Protein AF-A0A2E2RQA1-F1 (afdb_monomer_lite)

Sequence (510 aa):
MELPLTTNRWFTQGYATDTTQGQPHAIPKKNSQDSEAYYSRFQIASLIFTVDQFTASVSLDSFLDDDGLNKEAWLARGAEFEKFGGLLIQQGGTGKEFRPAIDLLCQFISDRYFPHTRSNQRTRIVSDGGFSSDQWMTINGVAWNWGDYAQAWDPSRTKRVFKLTPEKLKHAFETLAFQQCQLDPLERWYQLLQFISPRERDRLKHKALAAETIRSGAFMLRLLYQDLYGKELSHPNEVSSTVITHVPELAVRADARRHMEFVVNRFDLNPAPKLTLFVEGASEEAAIRAIFEHYFGAPPGTHQIEIVDLCGVDTATGGRKEDRFRAILRLVDYLHHHQTFTFLILDDENNARKLKEAAKGLASTLHASRHATRPEYIKIWRTSFEFDNFSATEIAKAMTTLAHGVVFKTDEVAACKKAKNPGAELSTLYNTRTNAGLNKIDLALQLVDMIFDTASHKAPTNRPLIRTLERVVRLAALNPFPTMEESWERNQASKYLGKKRTQVKTKPQK

Radius of gyration: 35.04 Å; chains: 1; bounding box: 81×76×102 Å

Structure (mmCIF, N/CA/C/O backbone):
data_AF-A0A2E2RQA1-F1
#
_entry.id   AF-A0A2E2RQA1-F1
#
loop_
_atom_site.group_PDB
_atom_site.id
_atom_site.type_symbol
_atom_site.label_atom_id
_atom_site.label_alt_id
_atom_site.label_comp_id
_atom_site.label_asym_id
_atom_site.label_entity_id
_atom_site.label_seq_id
_atom_site.pdbx_PDB_ins_code
_atom_site.Cartn_x
_atom_site.Cartn_y
_atom_site.Cartn_z
_atom_site.occupancy
_atom_site.B_iso_or_equiv
_atom_site.auth_seq_id
_atom_site.auth_comp_id
_atom_site.auth_asym_id
_atom_site.auth_atom_id
_atom_site.pdbx_PDB_model_num
ATOM 1 N N . MET A 1 1 ? 44.915 -1.401 -21.138 1.00 27.66 1 MET A N 1
ATOM 2 C CA . MET A 1 1 ? 44.395 -2.598 -21.826 1.00 27.66 1 MET A CA 1
ATOM 3 C C . MET A 1 1 ? 43.321 -2.114 -22.789 1.00 27.66 1 MET A C 1
ATOM 5 O O . MET A 1 1 ? 42.247 -1.722 -22.350 1.00 27.66 1 MET A O 1
ATOM 9 N N . GLU A 1 2 ? 43.668 -1.947 -24.064 1.00 24.73 2 GLU A N 1
ATOM 10 C CA . GLU A 1 2 ? 42.733 -1.454 -25.080 1.00 24.73 2 GLU A CA 1
ATOM 11 C C . GLU A 1 2 ? 41.782 -2.589 -25.471 1.00 24.73 2 GLU A C 1
ATOM 13 O O . GLU A 1 2 ? 42.225 -3.670 -25.852 1.00 24.73 2 GLU A O 1
ATOM 18 N N . LEU A 1 3 ? 40.472 -2.365 -25.335 1.00 29.08 3 LEU A N 1
ATOM 19 C CA . LEU A 1 3 ? 39.472 -3.292 -25.871 1.00 29.08 3 LEU A CA 1
ATOM 20 C C . LEU A 1 3 ? 39.645 -3.393 -27.400 1.00 29.08 3 LEU A C 1
ATOM 22 O O . LEU A 1 3 ? 39.946 -2.372 -28.026 1.00 29.08 3 LEU A O 1
ATOM 26 N N . PRO A 1 4 ? 39.413 -4.570 -28.014 1.00 34.06 4 PRO A N 1
ATOM 27 C CA . PRO A 1 4 ? 39.718 -4.868 -29.418 1.00 34.06 4 PRO A CA 1
ATOM 28 C C . PRO A 1 4 ? 38.705 -4.238 -30.396 1.00 34.06 4 PRO A C 1
ATOM 30 O O . PRO A 1 4 ? 38.146 -4.900 -31.264 1.00 34.06 4 PRO A O 1
ATOM 33 N N . LEU A 1 5 ? 38.453 -2.937 -30.254 1.00 39.16 5 LEU A N 1
ATOM 34 C CA . LEU A 1 5 ? 37.560 -2.130 -31.091 1.00 39.16 5 LEU A CA 1
ATOM 35 C C . LEU A 1 5 ? 38.305 -1.392 -32.213 1.00 39.16 5 LEU A C 1
ATOM 37 O O . LEU A 1 5 ? 37.693 -0.641 -32.967 1.00 39.16 5 LEU A O 1
ATOM 41 N N . THR A 1 6 ? 39.617 -1.595 -32.356 1.00 37.97 6 THR A N 1
ATOM 42 C CA . THR A 1 6 ? 40.415 -1.000 -33.444 1.00 37.97 6 THR A CA 1
ATOM 43 C C . THR A 1 6 ? 40.022 -1.523 -34.824 1.00 37.97 6 THR A C 1
ATOM 45 O O . THR A 1 6 ? 40.351 -0.903 -35.831 1.00 37.97 6 THR A O 1
ATOM 48 N N . THR A 1 7 ? 39.263 -2.619 -34.896 1.00 43.06 7 THR A N 1
ATOM 49 C CA . THR A 1 7 ? 38.706 -3.119 -36.151 1.00 43.06 7 THR A CA 1
ATOM 50 C C . THR A 1 7 ? 37.186 -3.044 -36.092 1.00 43.06 7 THR A C 1
ATOM 52 O O . THR A 1 7 ? 36.561 -3.577 -35.181 1.00 43.06 7 THR A O 1
ATOM 55 N N . ASN A 1 8 ? 36.567 -2.421 -37.096 1.00 45.03 8 ASN A N 1
ATOM 56 C CA . ASN A 1 8 ? 35.110 -2.297 -37.283 1.00 45.03 8 ASN A CA 1
ATOM 57 C C . ASN A 1 8 ? 34.382 -3.656 -37.456 1.00 45.03 8 ASN A C 1
ATOM 59 O O . ASN A 1 8 ? 33.236 -3.717 -37.896 1.00 45.03 8 ASN A O 1
ATOM 63 N N . ARG A 1 9 ? 35.068 -4.758 -37.144 1.00 44.47 9 ARG A N 1
ATOM 64 C CA . ARG A 1 9 ? 34.754 -6.140 -37.486 1.00 44.47 9 ARG A CA 1
ATOM 65 C C . ARG A 1 9 ? 33.420 -6.586 -36.901 1.00 44.47 9 ARG A C 1
ATOM 67 O O . ARG A 1 9 ? 32.688 -7.292 -37.578 1.00 44.47 9 ARG A O 1
ATOM 74 N N . TRP A 1 10 ? 33.075 -6.125 -35.699 1.00 44.34 10 TRP A N 1
ATOM 75 C CA . TRP A 1 10 ? 31.796 -6.439 -35.049 1.00 44.34 10 TRP A CA 1
ATOM 76 C C . TRP A 1 10 ? 30.607 -5.906 -35.850 1.00 44.34 10 TRP A C 1
ATOM 78 O O . TRP A 1 10 ? 29.640 -6.627 -36.081 1.00 44.34 10 TRP A O 1
ATOM 88 N N . PHE A 1 11 ? 30.719 -4.670 -36.345 1.00 41.28 11 PHE A N 1
ATOM 89 C CA . PHE A 1 11 ? 29.691 -4.038 -37.169 1.00 41.28 11 PHE A CA 1
ATOM 90 C C . PHE A 1 11 ? 29.590 -4.690 -38.549 1.00 41.28 11 PHE A C 1
ATOM 92 O O . PHE A 1 11 ? 28.497 -4.826 -39.086 1.00 41.28 11 PHE A O 1
ATOM 99 N N . THR A 1 12 ? 30.712 -5.147 -39.111 1.00 43.09 12 THR A N 1
ATOM 100 C CA . THR A 1 12 ? 30.723 -5.828 -40.415 1.00 43.09 12 THR A CA 1
ATOM 101 C C . THR A 1 12 ? 30.218 -7.273 -40.340 1.00 43.09 12 THR A C 1
ATOM 103 O O . THR A 1 12 ? 29.669 -7.776 -41.315 1.00 43.09 12 THR A O 1
ATOM 106 N N . GLN A 1 13 ? 30.426 -7.963 -39.212 1.00 44.38 13 GLN A N 1
ATOM 107 C CA . GLN A 1 13 ? 30.130 -9.394 -39.071 1.00 44.38 13 GLN A CA 1
ATOM 108 C C . GLN A 1 13 ? 28.791 -9.693 -38.383 1.00 44.38 13 GLN A C 1
ATOM 110 O O . GLN A 1 13 ? 28.256 -10.783 -38.577 1.00 44.38 13 GLN A O 1
ATOM 115 N N . GLY A 1 14 ? 28.217 -8.746 -37.633 1.00 38.38 14 GLY A N 1
ATOM 116 C CA . GLY A 1 14 ? 26.879 -8.884 -37.046 1.00 38.38 14 GLY A CA 1
ATOM 117 C C . GLY A 1 14 ? 26.791 -9.804 -35.820 1.00 38.38 14 GLY A C 1
ATOM 118 O O . GLY A 1 14 ? 25.688 -10.165 -35.421 1.00 38.38 14 GLY A O 1
ATOM 119 N N . TYR A 1 15 ? 27.920 -10.182 -35.214 1.00 43.34 15 TYR A N 1
ATOM 120 C CA . TYR A 1 15 ? 27.979 -10.920 -33.947 1.00 43.34 15 TYR A CA 1
ATOM 121 C C . TYR A 1 15 ? 29.150 -10.438 -33.079 1.00 43.34 15 TYR A C 1
ATOM 123 O O . TYR A 1 15 ? 30.151 -9.930 -33.590 1.00 43.34 15 TYR A O 1
ATOM 131 N N . ALA A 1 16 ? 29.009 -10.591 -31.760 1.00 43.06 16 ALA A N 1
ATOM 132 C CA . ALA A 1 16 ? 30.051 -10.292 -30.781 1.00 43.06 16 ALA A CA 1
ATOM 133 C C . ALA A 1 16 ? 30.798 -11.577 -30.392 1.00 43.06 16 ALA A C 1
ATOM 135 O O . ALA A 1 16 ? 30.183 -12.617 -30.175 1.00 43.06 16 ALA A O 1
ATOM 136 N N . THR A 1 17 ? 32.124 -11.506 -30.298 1.00 45.38 17 THR A N 1
ATOM 137 C CA . THR A 1 17 ? 32.971 -12.543 -29.685 1.00 45.38 17 THR A CA 1
ATOM 138 C C . THR A 1 17 ? 33.280 -12.150 -28.247 1.00 45.38 17 THR A C 1
ATOM 140 O O . THR A 1 17 ? 33.608 -10.987 -28.010 1.00 45.38 17 THR A O 1
ATOM 143 N N . ASP A 1 18 ? 33.210 -13.102 -27.315 1.00 40.44 18 ASP A N 1
ATOM 144 C CA . ASP A 1 18 ? 33.593 -12.905 -25.915 1.00 40.44 18 ASP A CA 1
ATOM 145 C C . ASP A 1 18 ? 35.016 -12.323 -25.819 1.00 40.44 18 ASP A C 1
ATOM 147 O O . ASP A 1 18 ? 35.990 -12.911 -26.292 1.00 40.44 18 ASP A O 1
ATOM 151 N N . THR A 1 19 ? 35.129 -11.120 -25.253 1.00 43.94 19 THR A N 1
ATOM 152 C CA . THR A 1 19 ? 36.400 -10.404 -25.093 1.00 43.94 19 THR A CA 1
ATOM 153 C C . THR A 1 19 ? 37.041 -10.614 -23.726 1.00 43.94 19 THR A C 1
ATOM 155 O O . THR A 1 19 ? 38.090 -10.023 -23.472 1.00 43.94 19 THR A O 1
ATOM 158 N N . THR A 1 20 ? 36.446 -11.406 -22.830 1.00 42.00 20 THR A N 1
ATOM 159 C CA . THR A 1 20 ? 36.934 -11.529 -21.446 1.00 42.00 20 THR A CA 1
ATOM 160 C C . THR A 1 20 ? 38.302 -12.202 -21.336 1.00 42.00 20 THR A C 1
ATOM 162 O O . THR A 1 20 ? 38.993 -11.971 -20.347 1.00 42.00 20 THR A O 1
ATOM 165 N N . GLN A 1 21 ? 38.750 -12.953 -22.351 1.00 40.88 21 GLN A N 1
ATOM 166 C CA . GLN A 1 21 ? 40.036 -13.665 -22.289 1.00 40.88 21 GLN A CA 1
ATOM 167 C C . GLN A 1 21 ? 41.107 -13.220 -23.289 1.00 40.88 21 GLN A C 1
ATOM 169 O O . GLN A 1 21 ? 42.234 -13.700 -23.202 1.00 40.88 21 GLN A O 1
ATOM 174 N N . GLY A 1 22 ? 40.821 -12.310 -24.229 1.00 39.47 22 GLY A N 1
ATOM 175 C CA . GLY A 1 22 ? 41.822 -11.826 -25.198 1.00 39.47 22 GLY A CA 1
ATOM 176 C C . GLY A 1 22 ? 42.482 -12.911 -26.075 1.00 39.47 22 GLY A C 1
ATOM 177 O O . GLY A 1 22 ? 43.388 -12.602 -26.846 1.00 39.47 22 GLY A O 1
ATOM 178 N N . GLN A 1 23 ? 42.039 -14.167 -25.976 1.00 38.25 23 GLN A N 1
ATOM 179 C CA . GLN A 1 23 ? 42.522 -15.293 -26.762 1.00 38.25 23 GLN A CA 1
ATOM 180 C C . GLN A 1 23 ? 41.769 -15.323 -28.102 1.00 38.25 23 GLN A C 1
ATOM 182 O O . GLN A 1 23 ? 40.547 -15.149 -28.130 1.00 38.25 23 GLN A O 1
ATOM 187 N N . PRO A 1 24 ? 42.457 -15.530 -29.236 1.00 38.88 24 PRO A N 1
ATOM 188 C CA . PRO A 1 24 ? 41.795 -15.728 -30.516 1.00 38.88 24 PRO A CA 1
ATOM 189 C C . PRO A 1 24 ? 41.035 -17.061 -30.499 1.00 38.88 24 PRO A C 1
ATOM 191 O O . PRO A 1 24 ? 41.623 -18.130 -30.639 1.00 38.88 24 PRO A O 1
ATOM 194 N N . HIS A 1 25 ? 39.714 -17.000 -30.349 1.00 41.19 25 HIS A N 1
ATOM 195 C CA . HIS A 1 25 ? 38.851 -18.165 -30.522 1.00 41.19 25 HIS A CA 1
ATOM 196 C C . HIS A 1 25 ? 38.544 -18.369 -32.009 1.00 41.19 25 HIS A C 1
ATOM 198 O O . HIS A 1 25 ? 38.165 -17.432 -32.719 1.00 41.19 25 HIS A O 1
ATOM 204 N N . ALA A 1 26 ? 38.716 -19.601 -32.496 1.00 41.19 26 ALA A N 1
ATOM 205 C CA . ALA A 1 26 ? 38.290 -19.969 -33.838 1.00 41.19 26 ALA A CA 1
ATOM 206 C C . ALA A 1 26 ? 36.765 -19.833 -33.922 1.00 41.19 26 ALA A C 1
ATOM 208 O O . ALA A 1 26 ? 36.040 -20.484 -33.175 1.00 41.19 26 ALA A O 1
ATOM 209 N N . ILE A 1 27 ? 36.283 -18.971 -34.819 1.00 43.97 27 ILE A N 1
ATOM 210 C CA . ILE A 1 27 ? 34.850 -18.836 -35.087 1.00 43.97 27 ILE A CA 1
ATOM 211 C C . ILE A 1 27 ? 34.369 -20.184 -35.653 1.00 43.97 27 ILE A C 1
ATOM 213 O O . ILE A 1 27 ? 34.912 -20.617 -36.678 1.00 43.97 27 ILE A O 1
ATOM 217 N N . PRO A 1 28 ? 33.385 -20.854 -35.023 1.00 42.59 28 PRO A N 1
ATOM 218 C CA . PRO A 1 28 ? 32.813 -22.083 -35.559 1.00 42.59 28 PRO A CA 1
ATOM 219 C C . PRO A 1 28 ? 32.307 -21.860 -36.987 1.00 42.59 28 PRO A C 1
ATOM 221 O O . PRO A 1 28 ? 31.805 -20.783 -37.327 1.00 42.59 28 PRO A O 1
ATOM 224 N N . LYS A 1 29 ? 32.444 -22.865 -37.859 1.00 49.12 29 LYS A N 1
ATOM 225 C CA . LYS A 1 29 ? 31.894 -22.774 -39.218 1.00 49.12 29 LYS A CA 1
ATOM 226 C C . LYS A 1 29 ? 30.379 -22.566 -39.116 1.00 49.12 29 LYS A C 1
ATOM 228 O O . LYS A 1 29 ? 29.712 -23.300 -38.396 1.00 49.12 29 LYS A O 1
ATOM 233 N N . LYS A 1 30 ? 29.842 -21.588 -39.862 1.00 44.31 30 LYS A N 1
ATOM 234 C CA . LYS A 1 30 ? 28.394 -21.366 -40.039 1.00 44.31 30 LYS A CA 1
ATOM 235 C C . LYS A 1 30 ? 27.738 -22.733 -40.310 1.00 44.31 30 LYS A C 1
ATOM 237 O O . LYS A 1 30 ? 28.010 -23.308 -41.361 1.00 44.31 30 LYS A O 1
ATOM 242 N N . ASN A 1 31 ? 26.931 -23.238 -39.373 1.00 47.50 31 ASN A N 1
ATOM 243 C CA . ASN A 1 31 ? 26.195 -24.517 -39.423 1.00 47.50 31 ASN A CA 1
ATOM 244 C C . ASN A 1 31 ? 26.887 -25.785 -38.871 1.00 47.50 31 ASN A C 1
ATOM 246 O O . ASN A 1 31 ? 26.461 -26.886 -39.223 1.00 47.50 31 ASN A O 1
ATOM 250 N N . SER A 1 32 ? 27.891 -25.702 -37.992 1.00 45.84 32 SER A N 1
ATOM 251 C CA . SER A 1 32 ? 28.176 -26.856 -37.118 1.00 45.84 32 SER A CA 1
ATOM 252 C C . SER A 1 32 ? 27.053 -27.009 -36.087 1.00 45.84 32 SER A C 1
ATOM 254 O O . SER A 1 32 ? 26.689 -26.029 -35.442 1.00 45.84 32 SER A O 1
ATOM 256 N N . GLN A 1 33 ? 26.532 -28.226 -35.899 1.00 47.78 33 GLN A N 1
ATOM 257 C CA . GLN A 1 33 ? 25.596 -28.549 -34.805 1.00 47.78 33 GLN A CA 1
ATOM 258 C C . GLN A 1 33 ? 26.213 -28.327 -33.407 1.00 47.78 33 GLN A C 1
ATOM 260 O O . GLN A 1 33 ? 25.497 -28.338 -32.415 1.00 47.78 33 GLN A O 1
ATOM 265 N N . ASP A 1 34 ? 27.521 -28.056 -33.349 1.00 44.72 34 ASP A N 1
ATOM 266 C CA . ASP A 1 34 ? 28.309 -27.837 -32.133 1.00 44.72 34 ASP A CA 1
ATOM 267 C C . ASP A 1 34 ? 28.365 -26.361 -31.684 1.00 44.72 34 ASP A C 1
ATOM 269 O O . ASP A 1 34 ? 29.174 -25.999 -30.830 1.00 44.72 34 ASP A O 1
ATOM 273 N N . SER A 1 35 ? 27.566 -25.471 -32.285 1.00 43.81 35 SER A N 1
ATOM 274 C CA . SER A 1 35 ? 27.548 -24.045 -31.938 1.00 43.81 35 SER A CA 1
ATOM 275 C C . SER A 1 35 ? 26.126 -23.505 -31.831 1.00 43.81 35 SER A C 1
ATOM 277 O O . SER A 1 35 ? 25.402 -23.483 -32.827 1.00 43.81 35 SER A O 1
ATOM 279 N N . GLU A 1 36 ? 25.759 -23.002 -30.653 1.00 44.41 36 GLU A N 1
ATOM 280 C CA . GLU A 1 36 ? 24.524 -22.247 -30.437 1.00 44.41 36 GLU A CA 1
ATOM 281 C C . GLU A 1 36 ? 24.810 -20.743 -30.402 1.00 44.41 36 GLU A C 1
ATOM 283 O O . GLU A 1 36 ? 25.829 -20.283 -29.883 1.00 44.41 36 GLU A O 1
ATOM 288 N N . ALA A 1 37 ? 23.920 -19.954 -31.003 1.00 50.78 37 ALA A N 1
ATOM 289 C CA . ALA A 1 37 ? 24.049 -18.506 -31.000 1.00 50.78 37 ALA A CA 1
ATOM 290 C C . ALA A 1 37 ? 23.686 -17.955 -29.613 1.00 50.78 37 ALA A C 1
ATOM 292 O O . ALA A 1 37 ? 22.540 -18.049 -29.176 1.00 50.78 37 ALA A O 1
ATOM 293 N N . TYR A 1 38 ? 24.658 -17.342 -28.934 1.00 56.03 38 TYR A N 1
ATOM 294 C CA . TYR A 1 38 ? 24.408 -16.612 -27.696 1.00 56.03 38 TYR A CA 1
ATOM 295 C C . TYR A 1 38 ? 23.786 -15.250 -28.025 1.00 56.03 38 TYR A C 1
ATOM 297 O O . TYR A 1 38 ? 24.460 -14.344 -28.522 1.00 56.03 38 TYR A O 1
ATOM 305 N N . TYR A 1 39 ? 22.485 -15.113 -27.776 1.00 65.75 39 TYR A N 1
ATOM 306 C CA . TYR A 1 39 ? 21.768 -13.861 -27.998 1.00 65.75 39 TYR A CA 1
ATOM 307 C C . TYR A 1 39 ? 21.796 -12.989 -26.747 1.00 65.75 39 TYR A C 1
ATOM 309 O O . TYR A 1 39 ? 21.401 -13.405 -25.656 1.00 65.75 39 TYR A O 1
ATOM 317 N N . SER A 1 40 ? 22.197 -11.732 -26.919 1.00 78.00 40 SER A N 1
ATOM 318 C CA . SER A 1 40 ? 21.970 -10.720 -25.896 1.00 78.00 40 SER A CA 1
ATOM 319 C C . SER A 1 40 ? 20.477 -10.434 -25.783 1.00 78.00 40 SER A C 1
ATOM 321 O O . SER A 1 40 ? 19.772 -10.281 -26.782 1.00 78.00 40 SER A O 1
ATOM 323 N N . ARG A 1 41 ? 19.997 -10.237 -24.552 1.00 85.00 41 ARG A N 1
ATOM 324 C CA . ARG A 1 41 ? 18.612 -9.820 -24.296 1.00 85.00 41 ARG A CA 1
ATOM 325 C C . ARG A 1 41 ? 18.229 -8.516 -25.001 1.00 85.00 41 ARG A C 1
ATOM 327 O O . ARG A 1 41 ? 17.049 -8.290 -25.246 1.00 85.00 41 ARG A O 1
ATOM 334 N N . PHE A 1 42 ? 19.200 -7.664 -25.334 1.00 88.94 42 PHE A N 1
ATOM 335 C CA . PHE A 1 42 ? 18.944 -6.403 -26.032 1.00 88.94 42 PHE A CA 1
ATOM 336 C C . PHE A 1 42 ? 18.615 -6.592 -27.515 1.00 88.94 42 PHE A C 1
ATOM 338 O O . PHE A 1 42 ? 18.052 -5.685 -28.109 1.00 88.94 42 PHE A O 1
ATOM 345 N N . GLN A 1 43 ? 18.858 -7.777 -28.087 1.00 88.56 43 GLN A N 1
ATOM 346 C CA . GLN A 1 43 ? 18.484 -8.105 -29.469 1.00 88.56 43 GLN A CA 1
ATOM 347 C C . GLN A 1 43 ? 17.001 -8.466 -29.623 1.00 88.56 43 GLN A C 1
ATOM 349 O O . GLN A 1 43 ? 16.509 -8.600 -30.743 1.00 88.56 43 GLN A O 1
ATOM 354 N N . ILE A 1 44 ? 16.261 -8.617 -28.517 1.00 88.62 44 ILE A N 1
ATOM 355 C CA . ILE A 1 44 ? 14.871 -9.088 -28.547 1.00 88.62 44 ILE A CA 1
ATOM 356 C C . ILE A 1 44 ? 13.958 -8.179 -29.382 1.00 88.62 44 ILE A C 1
ATOM 358 O O . ILE A 1 44 ? 13.091 -8.679 -30.093 1.00 88.62 44 ILE A O 1
ATOM 362 N N . ALA A 1 45 ? 14.186 -6.859 -29.363 1.00 87.94 45 ALA A N 1
ATOM 363 C CA . ALA A 1 45 ? 13.431 -5.901 -30.170 1.00 87.94 45 ALA A CA 1
ATOM 364 C C . ALA A 1 45 ? 13.632 -6.161 -31.671 1.00 87.94 45 ALA A C 1
ATOM 366 O O . ALA A 1 45 ? 12.668 -6.275 -32.430 1.00 87.94 45 ALA A O 1
ATOM 367 N N . SER A 1 46 ? 14.884 -6.290 -32.106 1.00 86.12 46 SER A N 1
ATOM 368 C CA . SER A 1 46 ? 15.231 -6.554 -33.504 1.00 86.12 46 SER A CA 1
ATOM 369 C C . SER A 1 46 ? 14.742 -7.919 -33.977 1.00 86.12 46 SER A C 1
ATOM 371 O O . SER A 1 46 ? 14.236 -8.033 -35.095 1.00 86.12 46 SER A O 1
ATOM 373 N N . LEU A 1 47 ? 14.841 -8.941 -33.123 1.00 84.69 47 LEU A N 1
ATOM 374 C CA . LEU A 1 47 ? 14.360 -10.287 -33.428 1.00 84.69 47 LEU A CA 1
ATOM 375 C C . LEU A 1 47 ? 12.840 -10.312 -33.589 1.00 84.69 47 LEU A C 1
ATOM 377 O O . LEU A 1 47 ? 12.362 -10.819 -34.597 1.00 84.69 47 LEU A O 1
ATOM 381 N N . ILE A 1 48 ? 12.090 -9.711 -32.661 1.00 85.06 48 ILE A N 1
ATOM 382 C CA . ILE A 1 48 ? 10.625 -9.621 -32.757 1.00 85.06 48 ILE A CA 1
ATOM 383 C C . ILE A 1 48 ? 10.217 -8.862 -34.012 1.00 85.06 48 ILE A C 1
ATOM 385 O O . ILE A 1 48 ? 9.401 -9.359 -34.773 1.00 85.06 48 ILE A O 1
ATOM 389 N N . PHE A 1 49 ? 10.843 -7.715 -34.283 1.00 81.88 49 PHE A N 1
ATOM 390 C CA . PHE A 1 49 ? 10.556 -6.953 -35.496 1.00 81.88 49 PHE A CA 1
ATOM 391 C C . PHE A 1 49 ? 10.790 -7.781 -36.767 1.00 81.88 49 PHE A C 1
ATOM 393 O O . PHE A 1 49 ? 9.980 -7.741 -37.687 1.00 81.88 49 PHE A O 1
ATOM 400 N N . THR A 1 50 ? 11.882 -8.548 -36.807 1.00 78.75 50 THR A N 1
ATOM 401 C CA . THR A 1 50 ? 12.190 -9.424 -37.944 1.00 78.75 50 THR A CA 1
ATOM 402 C C . THR A 1 50 ? 11.162 -10.545 -38.063 1.00 78.75 50 THR A C 1
ATOM 404 O O . THR A 1 50 ? 10.664 -10.796 -39.151 1.00 78.75 50 THR A O 1
ATOM 407 N N . VAL A 1 51 ? 10.809 -11.212 -36.964 1.00 79.50 51 VAL A N 1
ATOM 408 C CA . VAL A 1 51 ? 9.828 -12.309 -36.971 1.00 79.50 51 VAL A CA 1
ATOM 409 C C . VAL A 1 51 ? 8.435 -11.808 -37.359 1.00 79.50 51 VAL A C 1
ATOM 411 O O . VAL A 1 51 ? 7.777 -12.443 -38.182 1.00 79.50 51 VAL A O 1
ATOM 414 N N . ASP A 1 52 ? 8.002 -10.659 -36.840 1.00 76.69 52 ASP A N 1
ATOM 415 C CA . ASP A 1 52 ? 6.701 -10.055 -37.153 1.00 76.69 52 ASP A CA 1
ATOM 416 C C . ASP A 1 52 ? 6.573 -9.741 -38.652 1.00 76.69 52 ASP A C 1
ATOM 418 O O . ASP A 1 52 ? 5.516 -9.956 -39.240 1.00 76.69 52 ASP A O 1
ATOM 422 N N . GLN A 1 53 ? 7.663 -9.321 -39.303 1.00 71.12 53 GLN A N 1
ATOM 423 C CA . GLN A 1 53 ? 7.707 -9.099 -40.754 1.00 71.12 53 GLN A CA 1
ATOM 424 C C . GLN A 1 53 ? 7.449 -10.366 -41.585 1.00 71.12 53 GLN A C 1
ATOM 426 O O . GLN A 1 53 ? 6.965 -10.264 -42.711 1.00 71.12 53 GLN A O 1
ATOM 431 N N . PHE A 1 54 ? 7.745 -11.546 -41.039 1.00 73.12 54 PHE A N 1
ATOM 432 C CA . PHE A 1 54 ? 7.490 -12.840 -41.682 1.00 73.12 54 PHE A CA 1
ATOM 433 C C . PHE A 1 54 ? 6.258 -13.561 -41.115 1.00 73.12 54 PHE A C 1
ATOM 435 O O . PHE A 1 54 ? 5.963 -14.684 -41.523 1.00 73.12 54 PHE A O 1
ATOM 442 N N . THR A 1 55 ? 5.522 -12.936 -40.192 1.00 74.56 55 THR A N 1
ATOM 443 C CA . THR A 1 55 ? 4.345 -13.536 -39.559 1.00 74.56 55 THR A CA 1
ATOM 444 C C . THR A 1 55 ? 3.071 -13.053 -40.247 1.00 74.56 55 THR A C 1
ATOM 446 O O . THR A 1 55 ? 2.600 -11.941 -40.019 1.00 74.56 55 THR A O 1
ATOM 449 N N . ALA A 1 56 ? 2.468 -13.911 -41.072 1.00 73.12 56 ALA A N 1
ATOM 450 C CA . ALA A 1 56 ? 1.145 -13.652 -41.633 1.00 73.12 56 ALA A CA 1
ATOM 451 C C . ALA A 1 56 ? 0.062 -13.872 -40.562 1.00 73.12 56 ALA A C 1
ATOM 453 O O . ALA A 1 56 ? -0.012 -14.938 -39.953 1.00 73.12 56 ALA A O 1
ATOM 454 N N . SER A 1 57 ? -0.786 -12.866 -40.338 1.00 71.94 57 SER A N 1
ATOM 455 C CA . SER A 1 57 ? -1.923 -12.939 -39.410 1.00 71.94 57 SER A CA 1
ATOM 456 C C . SER A 1 57 ? -3.235 -12.784 -40.172 1.00 71.94 57 SER A C 1
ATOM 458 O O . SER A 1 57 ? -3.361 -11.903 -41.022 1.00 71.94 57 SER A O 1
ATOM 460 N N . VAL A 1 58 ? -4.222 -13.622 -39.853 1.00 71.75 58 VAL A N 1
ATOM 461 C CA . VAL A 1 58 ? -5.568 -13.564 -40.437 1.00 71.75 58 VAL A CA 1
ATOM 462 C C . VAL A 1 58 ? -6.596 -13.540 -39.310 1.00 71.75 58 VAL A C 1
ATOM 464 O O . VAL A 1 58 ? -6.498 -14.313 -38.361 1.00 71.75 58 VAL A O 1
ATOM 467 N N . SER A 1 59 ? -7.561 -12.625 -39.407 1.00 74.00 59 SER A N 1
ATOM 468 C CA . SER A 1 59 ? -8.707 -12.542 -38.499 1.00 74.00 59 SER A CA 1
ATOM 469 C C . SER A 1 59 ? -9.749 -13.586 -38.897 1.00 74.00 59 SER A C 1
ATOM 471 O O . SER A 1 59 ? -10.174 -13.606 -40.051 1.00 74.00 59 SER A O 1
ATOM 473 N N . LEU A 1 60 ? -10.149 -14.441 -37.953 1.00 71.19 60 LEU A N 1
ATOM 474 C CA . LEU A 1 60 ? -11.165 -15.471 -38.190 1.00 71.19 60 LEU A CA 1
ATOM 475 C C . LEU A 1 60 ? -12.574 -14.877 -38.310 1.00 71.19 60 LEU A C 1
ATOM 477 O O . LEU A 1 60 ? -13.366 -15.368 -39.102 1.00 71.19 60 LEU A O 1
ATOM 481 N N . ASP A 1 61 ? -12.875 -13.790 -37.602 1.00 73.69 61 ASP A N 1
ATOM 482 C CA . ASP A 1 61 ? -14.188 -13.136 -37.701 1.00 73.69 61 ASP A CA 1
ATOM 483 C C . ASP A 1 61 ? -14.354 -12.481 -39.077 1.00 73.69 61 ASP A C 1
ATOM 485 O O . ASP A 1 61 ? -15.354 -12.670 -39.760 1.00 73.69 61 ASP A O 1
ATOM 489 N N . SER A 1 62 ? -13.288 -11.838 -39.568 1.00 65.44 62 SER A N 1
ATOM 490 C CA . SER A 1 62 ? -13.233 -11.324 -40.943 1.00 65.44 62 SER A CA 1
ATOM 491 C C . SER A 1 62 ? -13.289 -12.427 -42.004 1.00 65.44 62 SER A C 1
ATOM 493 O O . SER A 1 62 ? -13.483 -12.124 -43.174 1.00 65.44 62 SER A O 1
ATOM 495 N N . PHE A 1 63 ? -13.065 -13.683 -41.613 1.00 64.94 63 PHE A N 1
ATOM 496 C CA . PHE A 1 63 ? -13.153 -14.848 -42.486 1.00 64.94 63 PHE A CA 1
ATOM 497 C C . PHE A 1 63 ? -14.558 -15.462 -42.499 1.00 64.94 63 PHE A C 1
ATOM 499 O O . PHE A 1 63 ? -14.964 -16.013 -43.515 1.00 64.94 63 PHE A O 1
ATOM 506 N N . LEU A 1 64 ? -15.298 -15.370 -41.392 1.00 65.12 64 LEU A N 1
ATOM 507 C CA . LEU A 1 64 ? -16.664 -15.889 -41.286 1.00 65.12 64 LEU A CA 1
ATOM 508 C C . LEU A 1 64 ? -17.714 -14.918 -41.846 1.00 65.12 64 LEU A C 1
ATOM 510 O O . LEU A 1 64 ? -18.749 -15.378 -42.316 1.00 65.12 64 LEU A O 1
ATOM 514 N N . ASP A 1 65 ? -17.436 -13.611 -41.826 1.00 66.75 65 ASP A N 1
ATOM 515 C CA . ASP A 1 65 ? -18.370 -12.560 -42.263 1.00 66.75 65 ASP A CA 1
ATOM 516 C C . ASP A 1 65 ? -18.274 -12.204 -43.765 1.00 66.75 65 ASP A C 1
ATOM 518 O O . ASP A 1 65 ? -18.999 -11.325 -44.235 1.00 66.75 65 ASP A O 1
ATOM 522 N N . ASP A 1 66 ? -17.383 -12.844 -44.532 1.00 68.94 66 ASP A N 1
ATOM 523 C CA . ASP A 1 66 ? -17.140 -12.515 -45.945 1.00 68.94 66 ASP A CA 1
ATOM 524 C C . ASP A 1 66 ? -17.571 -13.658 -46.883 1.00 68.94 66 ASP A C 1
ATOM 526 O O . ASP A 1 66 ? -16.806 -14.577 -47.185 1.00 68.94 66 ASP A O 1
ATOM 530 N N . ASP A 1 67 ? -18.802 -13.567 -47.402 1.00 64.00 67 ASP A N 1
ATOM 531 C CA . ASP A 1 67 ? -19.364 -14.492 -48.403 1.00 64.00 67 ASP A CA 1
ATOM 532 C C . ASP A 1 67 ? -18.550 -14.535 -49.724 1.00 64.00 67 ASP A C 1
ATOM 534 O O . ASP A 1 67 ? -18.756 -15.418 -50.563 1.00 64.00 67 ASP A O 1
ATOM 538 N N . GLY A 1 68 ? -17.623 -13.589 -49.937 1.00 66.00 68 GLY A N 1
ATOM 539 C CA . GLY A 1 68 ? -16.745 -13.495 -51.107 1.00 66.00 68 GLY A CA 1
ATOM 540 C C . GLY A 1 68 ? -15.399 -14.218 -50.968 1.00 66.00 68 GLY A C 1
ATOM 541 O O . GLY A 1 68 ? -14.651 -14.311 -51.948 1.00 66.00 68 GLY A O 1
ATOM 542 N N . LEU A 1 69 ? -15.077 -14.760 -49.789 1.00 67.81 69 LEU A N 1
ATOM 543 C CA . LEU A 1 69 ? -13.793 -15.402 -49.486 1.00 67.81 69 LEU A CA 1
ATOM 544 C C . LEU A 1 69 ? -13.733 -16.843 -50.033 1.00 67.81 69 LEU A C 1
ATOM 546 O O . LEU A 1 69 ? -13.713 -17.842 -49.316 1.00 67.81 69 LEU A O 1
ATOM 550 N N . ASN A 1 70 ? -13.708 -16.954 -51.361 1.00 73.62 70 ASN A N 1
ATOM 551 C CA . ASN A 1 70 ? -13.564 -18.217 -52.081 1.00 73.62 70 ASN A CA 1
ATOM 552 C C . ASN A 1 70 ? -12.082 -18.645 -52.223 1.00 73.62 70 ASN A C 1
ATOM 554 O O . ASN A 1 70 ? -11.147 -17.932 -51.850 1.00 73.62 70 ASN A O 1
ATOM 558 N N . LYS A 1 71 ? -11.846 -19.832 -52.800 1.00 78.50 71 LYS A N 1
ATOM 559 C CA . LYS A 1 71 ? -10.494 -20.384 -53.015 1.00 78.50 71 LYS A CA 1
ATOM 560 C C . LYS A 1 71 ? -9.559 -19.424 -53.770 1.00 78.50 71 LYS A C 1
ATOM 562 O O . LYS A 1 71 ? -8.365 -19.393 -53.483 1.00 78.50 71 LYS A O 1
ATOM 567 N N . GLU A 1 72 ? -10.078 -18.666 -54.731 1.00 80.81 72 GLU A N 1
ATOM 568 C CA . GLU A 1 72 ? -9.287 -17.748 -55.560 1.00 80.81 72 GLU A CA 1
ATOM 569 C C . GLU A 1 72 ? -8.870 -16.504 -54.774 1.00 80.81 72 GLU A C 1
ATOM 571 O O . GLU A 1 72 ? -7.702 -16.116 -54.827 1.00 80.81 72 GLU A O 1
ATOM 576 N N . ALA A 1 73 ? -9.774 -15.943 -53.966 1.00 76.50 73 ALA A N 1
ATOM 577 C CA . ALA A 1 73 ? -9.465 -14.847 -53.048 1.00 76.50 73 ALA A CA 1
ATOM 578 C C . ALA A 1 73 ? -8.370 -15.242 -52.038 1.00 76.50 73 ALA A C 1
ATOM 580 O O . ALA A 1 73 ? -7.474 -14.448 -51.739 1.00 76.50 73 ALA A O 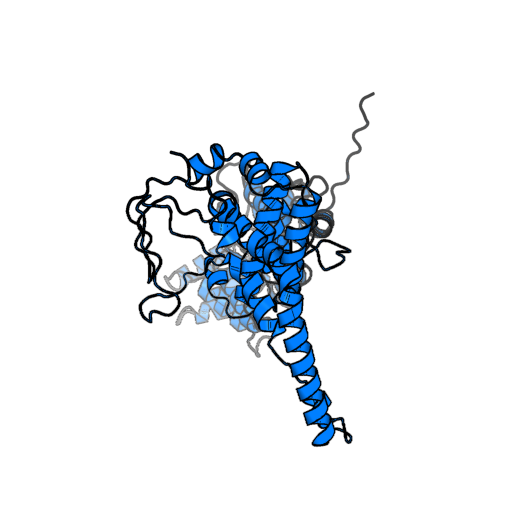1
ATOM 581 N N . TRP A 1 74 ? -8.381 -16.493 -51.563 1.00 76.12 74 TRP A N 1
ATOM 582 C CA . TRP A 1 74 ? -7.350 -17.002 -50.655 1.00 76.12 74 TRP A CA 1
ATOM 583 C C . TRP A 1 74 ? -5.980 -17.152 -51.322 1.00 76.12 74 TRP A C 1
ATOM 585 O O . TRP A 1 74 ? -4.962 -16.754 -50.754 1.00 76.12 74 TRP A O 1
ATOM 595 N N . LEU A 1 75 ? -5.947 -17.680 -52.549 1.00 81.75 75 LEU A N 1
ATOM 596 C CA . LEU A 1 75 ? -4.716 -17.773 -53.336 1.00 81.75 75 LEU A CA 1
ATOM 597 C C . LEU A 1 75 ? -4.147 -16.385 -53.656 1.00 81.75 75 LEU A C 1
ATOM 599 O O . LEU A 1 75 ? -2.937 -16.192 -53.553 1.00 81.75 75 LEU A O 1
ATOM 603 N N . ALA A 1 76 ? -5.004 -15.411 -53.974 1.00 82.00 76 ALA A N 1
ATOM 604 C CA . ALA A 1 76 ? -4.590 -14.028 -54.195 1.00 82.00 76 ALA A CA 1
ATOM 605 C C . ALA A 1 76 ? -3.963 -13.415 -52.933 1.00 82.00 76 ALA A C 1
ATOM 607 O O . ALA A 1 76 ? -2.886 -12.827 -53.005 1.00 82.00 76 ALA A O 1
ATOM 608 N N . ARG A 1 77 ? -4.574 -13.624 -51.762 1.00 77.38 77 ARG A N 1
ATOM 609 C CA . ARG A 1 77 ? -4.049 -13.117 -50.485 1.00 77.38 77 ARG A CA 1
ATOM 610 C C . ARG A 1 77 ? -2.745 -13.803 -50.068 1.00 77.38 77 ARG A C 1
ATOM 612 O O . ARG A 1 77 ? -1.833 -13.147 -49.572 1.00 77.38 77 ARG A O 1
ATOM 619 N N . GLY A 1 78 ? -2.615 -15.105 -50.330 1.00 80.06 78 GLY A N 1
ATOM 620 C CA . GLY A 1 78 ? -1.351 -15.835 -50.193 1.00 80.06 78 GLY A CA 1
ATOM 621 C C . GLY A 1 78 ? -0.248 -15.272 -51.096 1.00 80.06 78 GLY A C 1
ATOM 622 O O . GLY A 1 78 ? 0.863 -15.034 -50.627 1.00 80.06 78 GLY A O 1
ATOM 623 N N . ALA A 1 79 ? -0.568 -14.977 -52.360 1.00 83.12 79 ALA A N 1
ATOM 624 C CA . ALA A 1 79 ? 0.363 -14.352 -53.300 1.00 83.12 79 ALA A CA 1
ATOM 625 C C . ALA A 1 79 ? 0.744 -12.917 -52.886 1.00 83.12 79 ALA A C 1
ATOM 627 O O . ALA A 1 79 ? 1.886 -12.500 -53.081 1.00 83.12 79 ALA A O 1
ATOM 628 N N . GLU A 1 80 ? -0.172 -12.157 -52.276 1.00 80.81 80 GLU A N 1
ATOM 629 C CA . GLU A 1 80 ? 0.137 -10.853 -51.676 1.00 80.81 80 GLU A CA 1
ATOM 630 C C . GLU A 1 80 ? 1.105 -10.978 -50.498 1.00 80.81 80 GLU A C 1
ATOM 632 O O . GLU A 1 80 ? 2.068 -10.210 -50.432 1.00 80.81 80 GLU A O 1
ATOM 637 N N . PHE A 1 81 ? 0.908 -11.956 -49.606 1.00 79.75 81 PHE A N 1
ATOM 638 C CA . PHE A 1 81 ? 1.853 -12.230 -48.520 1.00 79.75 81 PHE A CA 1
ATOM 639 C C . PHE A 1 81 ? 3.234 -12.623 -49.049 1.00 79.75 81 PHE A C 1
ATOM 641 O O . PHE A 1 81 ? 4.239 -12.109 -48.559 1.00 79.75 81 PHE A O 1
ATOM 648 N N . GLU A 1 82 ? 3.302 -13.475 -50.074 1.00 80.25 82 GLU A N 1
ATOM 649 C CA . GLU A 1 82 ? 4.564 -13.871 -50.707 1.00 80.25 82 GLU A CA 1
ATOM 650 C C . GLU A 1 82 ? 5.262 -12.675 -51.371 1.00 80.25 82 GLU A C 1
ATOM 652 O O . GLU A 1 82 ? 6.457 -12.452 -51.164 1.00 80.25 82 GLU A O 1
ATOM 657 N N . LYS A 1 83 ? 4.512 -11.840 -52.101 1.00 81.44 83 LYS A N 1
ATOM 658 C CA . LYS A 1 83 ? 5.027 -10.609 -52.713 1.00 81.44 83 LYS A CA 1
ATOM 659 C C . LYS A 1 83 ? 5.537 -9.629 -51.657 1.00 81.44 83 LYS A C 1
ATOM 661 O O . LYS A 1 83 ? 6.605 -9.044 -51.835 1.00 81.44 83 LYS A O 1
ATOM 666 N N . PHE A 1 84 ? 4.799 -9.448 -50.565 1.00 75.50 84 PHE A N 1
ATOM 667 C CA . PHE A 1 84 ? 5.194 -8.573 -49.464 1.00 75.50 84 PHE A CA 1
ATOM 668 C C . PHE A 1 84 ? 6.440 -9.102 -48.743 1.00 75.50 84 PHE A C 1
ATOM 670 O O . PHE A 1 84 ? 7.389 -8.348 -48.537 1.00 75.50 84 PHE A O 1
ATOM 677 N N . GLY A 1 85 ? 6.499 -10.405 -48.456 1.00 72.88 85 GLY A N 1
ATOM 678 C CA . GLY A 1 85 ? 7.686 -11.062 -47.906 1.00 72.88 85 GLY A CA 1
ATOM 679 C C . GLY A 1 85 ? 8.905 -10.930 -48.825 1.00 72.88 85 GLY A C 1
ATOM 680 O O . GLY A 1 85 ? 9.993 -10.582 -48.368 1.00 72.88 85 GLY A O 1
ATOM 681 N N . GLY A 1 86 ? 8.724 -11.105 -50.137 1.00 72.62 86 GLY A N 1
ATOM 682 C CA . GLY A 1 86 ? 9.767 -10.892 -51.143 1.00 72.62 86 GLY A CA 1
ATOM 683 C C . GLY A 1 86 ? 10.279 -9.448 -51.179 1.00 72.62 86 GLY A C 1
ATOM 684 O O . GLY A 1 86 ? 11.491 -9.222 -51.213 1.00 72.62 86 GLY A O 1
ATOM 685 N N . LEU A 1 87 ? 9.378 -8.463 -51.097 1.00 72.94 87 LEU A N 1
ATOM 686 C CA . LEU A 1 87 ? 9.736 -7.044 -50.993 1.00 72.94 87 LEU A CA 1
ATOM 687 C C . LEU A 1 87 ? 10.504 -6.743 -49.704 1.00 72.94 87 LEU A C 1
ATOM 689 O O . LEU A 1 87 ? 11.481 -6.002 -49.752 1.00 72.94 87 LEU A O 1
ATOM 693 N N . LEU A 1 88 ? 10.122 -7.337 -48.574 1.00 66.88 88 LEU A N 1
ATOM 694 C CA . LEU A 1 88 ? 10.833 -7.184 -47.303 1.00 66.88 88 LEU A CA 1
ATOM 695 C C . LEU A 1 88 ? 12.234 -7.800 -47.339 1.00 66.88 88 LEU A C 1
ATOM 697 O O . LEU A 1 88 ? 13.170 -7.210 -46.807 1.00 66.88 88 LEU A O 1
ATOM 701 N N . ILE A 1 89 ? 12.419 -8.935 -48.016 1.00 67.88 89 ILE A N 1
ATOM 702 C CA . ILE A 1 89 ? 13.744 -9.539 -48.225 1.00 67.88 89 ILE A CA 1
ATOM 703 C C . ILE A 1 89 ? 14.631 -8.620 -49.084 1.00 67.88 89 ILE A C 1
ATOM 705 O O . ILE A 1 89 ? 15.817 -8.452 -48.788 1.00 67.88 89 ILE A O 1
ATOM 709 N N . GLN A 1 90 ? 14.062 -7.988 -50.116 1.00 65.75 90 GLN A N 1
ATOM 710 C CA . GLN A 1 90 ? 14.778 -7.067 -51.010 1.00 65.75 90 GLN A CA 1
ATOM 711 C C . GLN A 1 90 ? 15.081 -5.708 -50.351 1.00 65.75 90 GLN A C 1
ATOM 713 O O . GLN A 1 90 ? 16.208 -5.218 -50.429 1.00 65.75 90 GLN A O 1
ATOM 718 N N . GLN A 1 91 ? 14.106 -5.108 -49.660 1.00 58.91 91 GLN A N 1
ATOM 719 C CA . GLN A 1 91 ? 14.242 -3.840 -48.926 1.00 58.91 91 GLN A CA 1
ATOM 720 C C . GLN A 1 91 ? 14.981 -3.993 -47.599 1.00 58.91 91 GLN A C 1
ATOM 722 O O . GLN A 1 91 ? 15.548 -3.029 -47.084 1.00 58.91 91 GLN A O 1
ATOM 727 N N . GLY A 1 92 ? 15.053 -5.212 -47.070 1.00 52.34 92 GLY A N 1
ATOM 728 C CA . GLY A 1 92 ? 15.793 -5.553 -45.868 1.00 52.34 92 GLY A CA 1
ATOM 729 C C . GLY A 1 92 ? 17.273 -5.190 -45.939 1.00 52.34 92 GLY A C 1
ATOM 730 O O . GLY A 1 92 ? 17.930 -5.312 -44.922 1.00 52.34 92 GLY A O 1
ATOM 731 N N . GLY A 1 93 ? 17.803 -4.735 -47.087 1.00 48.91 93 GLY A N 1
ATOM 732 C CA . GLY A 1 93 ? 19.131 -4.142 -47.279 1.00 48.91 93 GLY A CA 1
ATOM 733 C C . GLY A 1 93 ? 19.348 -2.742 -46.685 1.00 48.91 93 GLY A C 1
ATOM 734 O O . GLY A 1 93 ? 20.461 -2.467 -46.245 1.00 48.91 93 GLY A O 1
ATOM 735 N N . THR A 1 94 ? 18.337 -1.869 -46.618 1.00 44.84 94 THR A N 1
ATOM 736 C CA . THR A 1 94 ? 18.518 -0.458 -46.196 1.00 44.84 94 THR A CA 1
ATOM 737 C C . THR A 1 94 ? 18.316 -0.220 -44.695 1.00 44.84 94 THR A C 1
ATOM 739 O O . THR A 1 94 ? 18.801 0.775 -44.166 1.00 44.84 94 THR A O 1
ATOM 742 N N . GLY A 1 95 ? 17.659 -1.144 -43.983 1.00 49.62 95 GLY A N 1
ATOM 743 C CA . GLY A 1 95 ? 17.457 -1.105 -42.524 1.00 49.62 95 GLY A CA 1
ATOM 744 C C . GLY A 1 95 ? 18.458 -1.929 -41.697 1.00 49.62 95 GLY A C 1
ATOM 745 O O . GLY A 1 95 ? 18.321 -1.979 -40.473 1.00 49.62 95 GLY A O 1
ATOM 746 N N . LYS A 1 96 ? 19.449 -2.580 -42.335 1.00 56.94 96 LYS A N 1
ATOM 747 C CA . LYS A 1 96 ? 20.328 -3.593 -41.703 1.00 56.94 96 LYS A CA 1
ATOM 748 C C . LYS A 1 96 ? 21.194 -3.079 -40.564 1.00 56.94 96 LYS A C 1
ATOM 750 O O . LYS A 1 96 ? 21.567 -3.868 -39.709 1.00 56.94 96 LYS A O 1
ATOM 755 N N . GLU A 1 97 ? 21.535 -1.796 -40.546 1.00 66.94 97 GLU A N 1
ATOM 756 C CA . GLU A 1 97 ? 22.496 -1.280 -39.566 1.00 66.94 97 GLU A CA 1
ATOM 757 C C . GLU A 1 97 ? 21.820 -0.630 -38.358 1.00 66.94 97 GLU A C 1
ATOM 759 O O . GLU A 1 97 ? 22.343 -0.723 -37.253 1.00 66.94 97 GLU A O 1
ATOM 764 N N . PHE A 1 98 ? 20.650 -0.004 -38.527 1.00 80.12 98 PHE A N 1
ATOM 765 C CA . PHE A 1 98 ? 20.053 0.819 -37.469 1.00 80.12 98 PHE A CA 1
ATOM 766 C C . PHE A 1 98 ? 19.610 0.003 -36.249 1.00 80.12 98 PHE A C 1
ATOM 768 O O . PHE A 1 98 ? 20.025 0.297 -35.131 1.00 80.12 98 PHE A O 1
ATOM 775 N N . ARG A 1 99 ? 18.790 -1.034 -36.456 1.00 81.25 99 ARG A N 1
ATOM 776 C CA . ARG A 1 99 ? 18.264 -1.866 -35.363 1.00 81.25 99 ARG A CA 1
ATOM 777 C C . ARG A 1 99 ? 19.378 -2.644 -34.641 1.00 81.25 99 ARG A C 1
ATOM 779 O O . ARG A 1 99 ? 19.504 -2.473 -33.431 1.00 81.25 99 ARG A O 1
ATOM 786 N N . PRO A 1 100 ? 20.284 -3.353 -35.345 1.00 81.19 100 PRO A N 1
ATOM 787 C CA . PRO A 1 100 ? 21.446 -3.961 -34.697 1.00 81.19 100 PRO A CA 1
ATOM 788 C C . PRO A 1 100 ? 22.374 -2.957 -34.000 1.00 81.19 100 PRO A C 1
ATOM 790 O O . PRO A 1 100 ? 22.963 -3.288 -32.973 1.00 81.19 100 PRO A O 1
ATOM 793 N N . ALA A 1 101 ? 22.501 -1.719 -34.498 1.00 85.12 101 ALA A N 1
ATOM 794 C CA . ALA A 1 101 ? 23.274 -0.686 -33.808 1.00 85.12 101 ALA A CA 1
ATOM 795 C C . ALA A 1 101 ? 22.642 -0.270 -32.471 1.00 85.12 101 ALA A C 1
ATOM 797 O O . ALA A 1 101 ? 23.386 0.015 -31.532 1.00 85.12 101 ALA A O 1
ATOM 798 N N . ILE A 1 102 ? 21.307 -0.265 -32.355 1.00 89.88 102 ILE A N 1
ATOM 799 C CA . ILE A 1 102 ? 20.619 -0.058 -31.070 1.00 89.88 102 ILE A CA 1
ATOM 800 C C . ILE A 1 102 ? 20.939 -1.208 -30.114 1.00 89.88 102 ILE A C 1
ATOM 802 O O . ILE A 1 102 ? 21.322 -0.953 -28.973 1.00 89.88 102 ILE A O 1
ATOM 806 N N . ASP A 1 103 ? 20.844 -2.454 -30.580 1.00 87.94 103 ASP A N 1
ATOM 807 C CA . ASP A 1 103 ? 21.108 -3.638 -29.754 1.00 87.94 103 ASP A CA 1
ATOM 808 C C . ASP A 1 103 ? 22.545 -3.623 -29.208 1.00 87.94 103 ASP A C 1
ATOM 810 O O . ASP A 1 103 ? 22.772 -3.817 -28.011 1.00 87.94 103 ASP A O 1
ATOM 814 N N . LEU A 1 104 ? 23.515 -3.319 -30.079 1.00 86.88 104 LEU A N 1
ATOM 815 C CA . LEU A 1 104 ? 24.927 -3.174 -29.722 1.00 86.88 104 LEU A CA 1
ATOM 816 C C . LEU A 1 104 ? 25.161 -2.002 -28.770 1.00 86.88 104 LEU A C 1
ATOM 818 O O . LEU A 1 104 ? 25.958 -2.126 -27.843 1.00 86.88 104 LEU A O 1
ATOM 822 N N . LEU A 1 105 ? 24.476 -0.874 -28.970 1.00 90.44 105 LEU A N 1
ATOM 823 C CA . LEU A 1 105 ? 24.556 0.268 -28.065 1.00 90.44 105 LEU A CA 1
ATOM 824 C C . LEU A 1 105 ? 24.031 -0.102 -26.674 1.00 90.44 105 LEU A C 1
ATOM 826 O O . LEU A 1 105 ? 24.715 0.157 -25.686 1.00 90.44 105 LEU A O 1
ATOM 830 N N . CYS A 1 106 ? 22.859 -0.734 -26.583 1.00 93.06 106 CYS A N 1
ATOM 831 C CA . CYS A 1 106 ? 22.289 -1.194 -25.319 1.00 93.06 106 CYS A CA 1
ATOM 832 C C . CYS A 1 106 ? 23.206 -2.207 -24.621 1.00 93.06 106 CYS A C 1
ATOM 834 O O . CYS A 1 106 ? 23.448 -2.065 -23.424 1.00 93.06 106 CYS A O 1
ATOM 836 N N . GLN A 1 107 ? 23.778 -3.163 -25.358 1.00 89.31 107 GLN A N 1
ATOM 837 C CA . GLN A 1 107 ? 24.775 -4.090 -24.820 1.00 89.31 107 GLN A CA 1
ATOM 838 C C . GLN A 1 107 ? 26.031 -3.360 -24.326 1.00 89.31 107 GLN A C 1
ATOM 840 O O . GLN A 1 107 ? 26.538 -3.670 -23.258 1.00 89.31 107 GLN A O 1
ATOM 845 N N . PHE A 1 108 ? 26.533 -2.373 -25.071 1.00 86.56 108 PHE A N 1
ATOM 846 C CA . PHE A 1 108 ? 27.749 -1.641 -24.706 1.00 86.56 108 PHE A CA 1
ATOM 847 C C . PHE A 1 108 ? 27.583 -0.825 -23.419 1.00 86.56 108 PHE A C 1
ATOM 849 O O . PHE A 1 108 ? 28.526 -0.672 -22.647 1.00 86.56 108 PHE A O 1
ATOM 856 N N . ILE A 1 109 ? 26.388 -0.282 -23.185 1.00 92.12 109 ILE A N 1
ATOM 857 C CA . ILE A 1 109 ? 26.104 0.571 -22.026 1.00 92.12 109 ILE A CA 1
ATOM 858 C C . ILE A 1 109 ? 25.443 -0.192 -20.864 1.00 92.12 109 ILE A C 1
ATOM 860 O O . ILE A 1 109 ? 25.058 0.427 -19.865 1.00 92.12 109 ILE A O 1
ATOM 864 N N . SER A 1 110 ? 25.268 -1.515 -20.985 1.00 89.88 110 SER A N 1
ATOM 865 C CA . SER A 1 110 ? 24.503 -2.317 -20.024 1.00 89.88 110 SER A CA 1
ATOM 866 C C . SER A 1 110 ? 25.091 -2.280 -18.630 1.00 89.88 110 SER A C 1
ATOM 868 O O . SER A 1 110 ? 24.352 -2.048 -17.678 1.00 89.88 110 SER A O 1
ATOM 870 N N . ASP A 1 111 ? 26.406 -2.401 -18.505 1.00 86.44 111 ASP A N 1
ATOM 871 C CA . ASP A 1 111 ? 27.074 -2.444 -17.203 1.00 86.44 111 ASP A CA 1
ATOM 872 C C . ASP A 1 111 ? 26.814 -1.162 -16.406 1.00 86.44 111 ASP A C 1
ATOM 874 O O . ASP A 1 111 ? 26.587 -1.195 -15.195 1.00 86.44 111 ASP A O 1
ATOM 878 N N . ARG A 1 112 ? 26.736 -0.018 -17.097 1.00 89.69 112 ARG A N 1
ATOM 879 C CA . ARG A 1 112 ? 26.428 1.271 -16.477 1.00 89.69 112 ARG A CA 1
ATOM 880 C C . ARG A 1 112 ? 24.947 1.426 -16.142 1.00 89.69 112 ARG A C 1
ATOM 882 O O . ARG A 1 112 ? 24.627 1.840 -15.022 1.00 89.69 112 ARG A O 1
ATOM 889 N N . TYR A 1 113 ? 24.061 1.188 -17.112 1.00 93.25 113 TYR A N 1
ATOM 890 C CA . TYR A 1 113 ? 22.668 1.641 -17.017 1.00 93.25 113 TYR A CA 1
ATOM 891 C C . TYR A 1 113 ? 21.646 0.541 -16.757 1.00 93.25 113 TYR A C 1
ATOM 893 O O . TYR A 1 113 ? 20.600 0.823 -16.170 1.00 93.25 113 TYR A O 1
ATOM 901 N N . PHE A 1 114 ? 21.920 -0.705 -17.146 1.00 90.88 114 PHE A N 1
ATOM 902 C CA . PHE A 1 114 ? 20.971 -1.801 -16.967 1.00 90.88 114 PHE A CA 1
ATOM 903 C C . PHE A 1 114 ? 20.581 -2.011 -15.496 1.00 90.88 114 PHE A C 1
ATOM 905 O O . PHE A 1 114 ? 19.381 -2.160 -15.251 1.00 90.88 114 PHE A O 1
ATOM 912 N N . PRO A 1 115 ? 21.489 -1.914 -14.498 1.00 89.56 115 PRO A N 1
ATOM 913 C CA . PRO A 1 115 ? 21.113 -2.021 -13.086 1.00 89.56 115 PRO A CA 1
ATOM 914 C C . PRO A 1 115 ? 20.031 -1.027 -12.649 1.00 89.56 115 PRO A C 1
ATOM 916 O O . PRO A 1 115 ? 19.194 -1.366 -11.818 1.00 89.56 115 PRO A O 1
ATOM 919 N N . HIS A 1 116 ? 19.962 0.173 -13.238 1.00 89.81 116 HIS A N 1
ATOM 920 C CA . HIS A 1 116 ? 18.893 1.140 -12.933 1.00 89.81 116 HIS A CA 1
ATOM 921 C C . HIS A 1 116 ? 17.515 0.681 -13.417 1.00 89.81 116 HIS A C 1
ATOM 923 O O . HIS A 1 116 ? 16.504 1.034 -12.818 1.00 89.81 116 HIS A O 1
ATOM 929 N N . THR A 1 117 ? 17.465 -0.162 -14.449 1.00 89.62 117 THR A N 1
ATOM 930 C CA . THR A 1 117 ? 16.222 -0.805 -14.907 1.00 89.62 117 THR A CA 1
ATOM 931 C C . THR A 1 117 ? 15.781 -1.939 -13.972 1.00 89.62 117 THR A C 1
ATOM 933 O O . THR A 1 117 ? 14.603 -2.297 -13.921 1.00 89.62 117 THR A O 1
ATOM 936 N N . ARG A 1 118 ? 16.720 -2.478 -13.180 1.00 89.50 118 ARG A N 1
ATOM 937 C CA . ARG A 1 118 ? 16.547 -3.578 -12.217 1.00 89.50 118 ARG A CA 1
ATOM 938 C C . ARG A 1 118 ? 16.192 -3.047 -10.829 1.00 89.50 118 ARG A C 1
ATOM 940 O O . ARG A 1 118 ? 16.770 -3.444 -9.816 1.00 89.50 118 ARG A O 1
ATOM 947 N N . SER A 1 119 ? 15.225 -2.138 -10.798 1.00 89.06 119 SER A N 1
ATOM 948 C CA . SER A 1 119 ? 14.764 -1.448 -9.595 1.00 89.06 119 SER A CA 1
ATOM 949 C C . SER A 1 119 ? 13.256 -1.568 -9.438 1.00 89.06 119 SER A C 1
ATOM 951 O O . SER A 1 119 ? 12.536 -1.536 -10.433 1.00 89.06 119 SER A O 1
ATOM 953 N N . ASN A 1 120 ? 12.778 -1.667 -8.200 1.00 90.56 120 ASN A N 1
ATOM 954 C CA . ASN A 1 120 ? 11.361 -1.496 -7.855 1.00 90.56 120 ASN A CA 1
ATOM 955 C C . ASN A 1 120 ? 11.057 -0.059 -7.378 1.00 90.56 120 ASN A C 1
ATOM 957 O O . ASN A 1 120 ? 10.245 0.140 -6.470 1.00 90.56 120 ASN A O 1
ATOM 961 N N . GLN A 1 121 ? 11.807 0.916 -7.908 1.00 89.06 121 GLN A N 1
ATOM 962 C CA . GLN A 1 121 ? 11.910 2.327 -7.497 1.00 89.06 121 GLN A CA 1
ATOM 963 C C . GLN A 1 121 ? 12.499 2.566 -6.094 1.00 89.06 121 GLN A C 1
ATOM 965 O O . GLN A 1 121 ? 13.093 3.611 -5.853 1.00 89.06 121 GLN A O 1
ATOM 970 N N . ARG A 1 122 ? 12.380 1.607 -5.170 1.00 87.88 122 ARG A N 1
ATOM 971 C CA . ARG A 1 122 ? 12.834 1.733 -3.770 1.00 87.88 122 ARG A CA 1
ATOM 972 C C . ARG A 1 122 ? 14.177 1.060 -3.506 1.00 87.88 122 ARG A C 1
ATOM 974 O O . ARG A 1 122 ? 14.932 1.482 -2.641 1.00 87.88 122 ARG A O 1
ATOM 981 N N . THR A 1 123 ? 14.451 -0.016 -4.231 1.00 85.50 123 THR A N 1
ATOM 982 C CA . THR A 1 123 ? 15.641 -0.855 -4.095 1.00 85.50 123 THR A CA 1
ATOM 983 C C . THR A 1 123 ? 16.142 -1.226 -5.478 1.00 85.50 123 THR A C 1
ATOM 985 O O . THR A 1 123 ? 15.348 -1.522 -6.375 1.00 85.50 123 THR A O 1
ATOM 988 N N . ARG A 1 124 ? 17.464 -1.223 -5.645 1.00 83.06 124 ARG A N 1
ATOM 989 C CA . ARG A 1 124 ? 18.128 -1.573 -6.897 1.00 83.06 124 ARG A CA 1
ATOM 990 C C . ARG A 1 124 ? 19.010 -2.789 -6.684 1.00 83.06 124 ARG A C 1
ATOM 992 O O . ARG A 1 124 ? 19.764 -2.834 -5.717 1.00 83.06 124 ARG A O 1
ATOM 999 N N . ILE A 1 125 ? 18.933 -3.744 -7.602 1.00 72.81 125 ILE A N 1
ATOM 1000 C CA . ILE A 1 125 ? 19.807 -4.916 -7.588 1.00 72.81 125 ILE A CA 1
ATOM 1001 C C . ILE A 1 125 ? 21.033 -4.613 -8.442 1.00 72.81 125 ILE A C 1
ATOM 1003 O O . ILE A 1 125 ? 20.913 -4.196 -9.594 1.00 72.81 125 ILE A O 1
ATOM 1007 N N . VAL A 1 126 ? 22.205 -4.832 -7.861 1.00 79.12 126 VAL A N 1
ATOM 1008 C CA . VAL A 1 126 ? 23.502 -4.695 -8.516 1.00 79.12 126 VAL A CA 1
ATOM 1009 C C . VAL A 1 126 ? 24.262 -5.977 -8.238 1.00 79.12 126 VAL A C 1
ATOM 1011 O O . VAL A 1 126 ? 24.302 -6.425 -7.095 1.00 79.12 126 VAL A O 1
ATOM 1014 N N . SER A 1 127 ? 24.802 -6.597 -9.279 1.00 66.12 127 SER A N 1
ATOM 1015 C CA . SER A 1 127 ? 25.758 -7.684 -9.120 1.00 66.12 127 SER A CA 1
ATOM 1016 C C . SER A 1 127 ? 27.140 -7.069 -8.955 1.00 66.12 127 SER A C 1
ATOM 1018 O O . SER A 1 127 ? 27.633 -6.444 -9.893 1.00 66.12 127 SER A O 1
ATOM 1020 N N . ASP A 1 128 ? 27.750 -7.250 -7.791 1.00 65.00 128 ASP A N 1
ATOM 1021 C CA . ASP A 1 128 ? 29.194 -7.105 -7.652 1.00 65.00 128 ASP A CA 1
ATOM 1022 C C . ASP A 1 128 ? 29.832 -8.457 -7.998 1.00 65.00 128 ASP A C 1
ATOM 1024 O O . ASP A 1 128 ? 29.231 -9.512 -7.779 1.00 65.00 128 ASP A O 1
ATOM 1028 N N . GLY A 1 129 ? 30.993 -8.410 -8.644 1.00 57.84 129 GLY A N 1
ATOM 1029 C CA . GLY A 1 129 ? 31.688 -9.538 -9.248 1.00 57.84 129 GLY A CA 1
ATOM 1030 C C . GLY A 1 129 ? 31.756 -10.772 -8.351 1.00 57.84 129 GLY A C 1
ATOM 1031 O O . GLY A 1 129 ? 31.859 -10.693 -7.128 1.00 57.84 129 GLY A O 1
ATOM 1032 N N . GLY A 1 130 ? 31.673 -11.939 -8.982 1.00 58.16 130 GLY A N 1
ATOM 1033 C CA . GLY A 1 130 ? 31.573 -13.217 -8.296 1.00 58.16 130 GLY A CA 1
ATOM 1034 C C . GLY A 1 130 ? 31.380 -14.364 -9.277 1.00 58.16 130 GLY A C 1
ATOM 1035 O O . GLY A 1 130 ? 31.614 -14.218 -10.477 1.00 58.16 130 GLY A O 1
ATOM 1036 N N . PHE A 1 131 ? 30.965 -15.511 -8.748 1.00 52.22 131 PHE A N 1
ATOM 1037 C CA . PHE A 1 131 ? 30.627 -16.682 -9.544 1.00 52.22 131 PHE A CA 1
ATOM 1038 C C . PHE A 1 131 ? 29.276 -16.467 -10.244 1.00 52.22 131 PHE A C 1
ATOM 1040 O O . PHE A 1 131 ? 28.238 -16.398 -9.585 1.00 52.22 131 PHE A O 1
ATOM 1047 N N . SER A 1 132 ? 29.285 -16.356 -11.569 1.00 59.50 132 SER A N 1
ATOM 1048 C CA . SER A 1 132 ? 28.091 -16.350 -12.414 1.00 59.50 132 SER A CA 1
ATOM 1049 C C . SER A 1 132 ? 28.154 -17.546 -13.345 1.00 59.50 132 SER A C 1
ATOM 1051 O O . SER A 1 132 ? 29.086 -17.656 -14.133 1.00 59.50 132 SER A O 1
ATOM 1053 N N . SER A 1 133 ? 27.162 -18.426 -13.277 1.00 50.53 133 SER A N 1
ATOM 1054 C CA . SER A 1 133 ? 27.057 -19.577 -14.170 1.00 50.53 133 SER A CA 1
ATOM 1055 C C . SER A 1 133 ? 25.687 -19.623 -14.831 1.00 50.53 133 SER A C 1
ATOM 1057 O O . SER A 1 133 ? 24.673 -19.554 -14.133 1.00 50.53 133 SER A O 1
ATOM 1059 N N . ASP A 1 134 ? 25.653 -19.796 -16.145 1.00 57.22 134 ASP A N 1
ATOM 1060 C CA . ASP A 1 134 ? 24.472 -20.244 -16.877 1.00 57.22 134 ASP A CA 1
ATOM 1061 C C . ASP A 1 134 ? 24.767 -21.570 -17.604 1.00 57.22 134 ASP A C 1
ATOM 1063 O O . ASP A 1 134 ? 25.757 -22.243 -17.311 1.00 57.22 134 ASP A O 1
ATOM 1067 N N . GLN A 1 135 ? 23.874 -21.990 -18.504 1.00 49.03 135 GLN A N 1
ATOM 1068 C CA . GLN A 1 135 ? 24.040 -23.234 -19.268 1.00 49.03 135 GLN A CA 1
ATOM 1069 C C . GLN A 1 135 ? 25.254 -23.212 -20.217 1.00 49.03 135 GLN A C 1
ATOM 1071 O O . GLN A 1 135 ? 25.668 -24.271 -20.681 1.00 49.03 135 GLN A O 1
ATOM 1076 N N . TRP A 1 136 ? 25.825 -22.036 -20.489 1.00 52.03 136 TRP A N 1
ATOM 1077 C CA . TRP A 1 136 ? 26.838 -21.794 -21.518 1.00 52.03 136 TRP A CA 1
ATOM 1078 C C . TRP A 1 136 ? 28.161 -21.279 -20.954 1.00 52.03 136 TRP A C 1
ATOM 1080 O O . TRP A 1 136 ? 29.228 -21.615 -21.465 1.00 52.03 136 TRP A O 1
ATOM 1090 N N . MET A 1 137 ? 28.116 -20.461 -19.907 1.00 54.03 137 MET A N 1
ATOM 1091 C CA . MET A 1 137 ? 29.264 -19.757 -19.355 1.00 54.03 137 MET A CA 1
ATOM 1092 C C . MET A 1 137 ? 29.326 -19.929 -17.846 1.00 54.03 137 MET A C 1
ATOM 1094 O O . MET A 1 137 ? 28.341 -19.748 -17.140 1.00 54.03 137 MET A O 1
ATOM 1098 N N . THR A 1 138 ? 30.523 -20.214 -17.339 1.00 55.69 138 THR A N 1
ATOM 1099 C CA . THR A 1 138 ? 30.852 -20.077 -15.919 1.00 55.69 138 THR A CA 1
ATOM 1100 C C . THR A 1 138 ? 31.952 -19.037 -15.776 1.00 55.69 138 THR A C 1
ATOM 1102 O O . THR A 1 138 ? 33.094 -19.255 -16.171 1.00 55.69 138 THR A O 1
ATOM 1105 N N . ILE A 1 139 ? 31.596 -17.893 -15.212 1.00 61.59 139 ILE A N 1
ATOM 1106 C CA . ILE A 1 139 ? 32.488 -16.787 -14.895 1.00 61.59 139 ILE A CA 1
ATOM 1107 C C . ILE A 1 139 ? 32.781 -16.880 -13.402 1.00 61.59 139 ILE A C 1
ATOM 1109 O O . ILE A 1 139 ? 31.881 -16.716 -12.585 1.00 61.59 139 ILE A O 1
ATOM 1113 N N . ASN A 1 140 ? 34.030 -17.154 -13.034 1.00 56.38 140 ASN A N 1
ATOM 1114 C CA . ASN A 1 140 ? 34.462 -17.178 -11.641 1.00 56.38 140 ASN A CA 1
ATOM 1115 C C . ASN A 1 140 ? 35.513 -16.089 -11.400 1.00 56.38 140 ASN A C 1
ATOM 1117 O O . ASN A 1 140 ? 36.477 -15.986 -12.153 1.00 56.38 140 ASN A O 1
ATOM 1121 N N . GLY A 1 141 ? 35.351 -15.311 -10.330 1.00 52.53 141 GLY A N 1
ATOM 1122 C CA . GLY A 1 141 ? 36.442 -14.499 -9.790 1.00 52.53 141 GLY A CA 1
ATOM 1123 C C . GLY A 1 141 ? 36.796 -13.221 -10.555 1.00 52.53 141 GLY A C 1
ATOM 1124 O O . GLY A 1 141 ? 37.912 -12.730 -10.402 1.00 52.53 141 GLY A O 1
ATOM 1125 N N . VAL A 1 142 ? 35.886 -12.636 -11.342 1.00 58.88 142 VAL A N 1
ATOM 1126 C CA . VAL A 1 142 ? 36.131 -11.280 -11.860 1.00 58.88 142 VAL A CA 1
ATOM 1127 C C . VAL A 1 142 ? 35.981 -10.297 -10.699 1.00 58.88 142 VAL A C 1
ATOM 1129 O O . VAL A 1 142 ? 34.884 -10.136 -10.165 1.00 58.88 142 VAL A O 1
ATOM 1132 N N . ALA A 1 143 ? 37.078 -9.642 -10.311 1.00 63.97 143 ALA A N 1
ATOM 1133 C CA . ALA A 1 143 ? 37.083 -8.524 -9.368 1.00 63.97 143 ALA A CA 1
ATOM 1134 C C . ALA A 1 143 ? 36.430 -7.296 -10.025 1.00 63.97 143 ALA A C 1
ATOM 1136 O O . ALA A 1 143 ? 37.095 -6.351 -10.444 1.00 63.97 143 ALA A O 1
ATOM 1137 N N . TRP A 1 144 ? 35.115 -7.356 -10.197 1.00 72.81 144 TRP A N 1
ATOM 1138 C CA . TRP A 1 144 ? 34.306 -6.282 -10.750 1.00 72.81 144 TRP A CA 1
ATOM 1139 C C . TRP A 1 144 ? 33.486 -5.656 -9.629 1.00 72.81 144 TRP A C 1
ATOM 1141 O O . TRP A 1 144 ? 32.744 -6.348 -8.945 1.00 72.81 144 TRP A O 1
ATOM 1151 N N . ASN A 1 145 ? 33.611 -4.349 -9.431 1.00 79.62 145 ASN A N 1
ATOM 1152 C CA . ASN A 1 145 ? 32.751 -3.592 -8.531 1.00 79.62 145 ASN A CA 1
ATOM 1153 C C . ASN A 1 145 ? 31.959 -2.590 -9.368 1.00 79.62 145 ASN A C 1
ATOM 1155 O O . ASN A 1 145 ? 32.542 -1.776 -10.094 1.00 79.62 145 ASN A O 1
ATOM 1159 N N . TRP A 1 146 ? 30.630 -2.647 -9.290 1.00 85.00 146 TRP A N 1
ATOM 1160 C CA . TRP A 1 146 ? 29.803 -1.756 -10.097 1.00 85.00 146 TRP A CA 1
ATOM 1161 C C . TRP A 1 146 ? 29.946 -0.294 -9.664 1.00 85.00 146 TRP A C 1
ATOM 1163 O O . TRP A 1 146 ? 29.887 0.599 -10.506 1.00 85.00 146 TRP A O 1
ATOM 1173 N N . GLY A 1 147 ? 30.120 -0.040 -8.365 1.00 85.00 147 GLY A N 1
ATOM 1174 C CA . GLY A 1 147 ? 30.292 1.301 -7.808 1.00 85.00 147 GLY A CA 1
ATOM 1175 C C . GLY A 1 147 ? 31.519 2.000 -8.385 1.00 85.00 147 GLY A C 1
ATOM 1176 O O . GLY A 1 147 ? 31.389 3.101 -8.921 1.00 85.00 147 GLY A O 1
ATOM 1177 N N . ASP A 1 148 ? 32.667 1.325 -8.363 1.00 86.31 148 ASP A N 1
ATOM 1178 C CA . ASP A 1 148 ? 33.922 1.841 -8.923 1.00 86.31 148 ASP A CA 1
ATOM 1179 C C . ASP A 1 148 ? 33.800 2.077 -10.436 1.00 86.31 148 ASP A C 1
ATOM 1181 O O . ASP A 1 148 ? 34.162 3.139 -10.949 1.00 86.31 148 ASP A O 1
ATOM 1185 N N . TYR A 1 149 ? 33.206 1.119 -11.158 1.00 86.19 149 TYR A N 1
ATOM 1186 C CA . TYR A 1 149 ? 32.946 1.253 -12.592 1.00 86.19 149 TYR A CA 1
ATOM 1187 C C . TYR A 1 149 ? 32.033 2.448 -12.906 1.00 86.19 149 TYR A C 1
ATOM 1189 O O . TYR A 1 149 ? 32.300 3.216 -13.830 1.00 86.19 149 TYR A O 1
ATOM 1197 N N . ALA A 1 150 ? 30.956 2.626 -12.137 1.00 88.69 150 ALA A N 1
ATOM 1198 C CA . ALA A 1 150 ? 29.997 3.704 -12.338 1.00 88.69 150 ALA A CA 1
ATOM 1199 C C . ALA A 1 150 ? 30.600 5.085 -12.051 1.00 88.69 150 ALA A C 1
ATOM 1201 O O . ALA A 1 150 ? 30.212 6.044 -12.716 1.00 88.69 150 ALA A O 1
ATOM 1202 N N . GLN A 1 151 ? 31.538 5.190 -11.104 1.00 88.62 151 GLN A N 1
ATOM 1203 C CA . GLN A 1 151 ? 32.273 6.429 -10.830 1.00 88.62 151 GLN A CA 1
ATOM 1204 C C . GLN A 1 151 ? 33.259 6.778 -11.949 1.00 88.62 151 GLN A C 1
ATOM 1206 O O . GLN A 1 151 ? 33.393 7.946 -12.304 1.00 88.62 151 GLN A O 1
ATOM 1211 N N . ALA A 1 152 ? 33.919 5.777 -12.535 1.00 89.50 152 ALA A N 1
ATOM 1212 C CA . ALA A 1 152 ? 34.875 5.962 -13.628 1.00 89.50 152 ALA A CA 1
ATOM 1213 C C . ALA A 1 152 ? 34.223 6.086 -15.024 1.00 89.50 152 ALA A C 1
ATOM 1215 O O . ALA A 1 152 ? 34.925 6.227 -16.028 1.00 89.50 152 ALA A O 1
ATOM 1216 N N . TRP A 1 153 ? 32.894 5.996 -15.120 1.00 92.75 153 TRP A N 1
ATOM 1217 C CA . TRP A 1 153 ? 32.169 5.985 -16.390 1.00 92.75 153 TRP A CA 1
ATOM 1218 C C . TRP A 1 153 ? 32.236 7.336 -17.126 1.00 92.75 153 TRP A C 1
ATOM 1220 O O . TRP A 1 153 ? 31.741 8.346 -16.632 1.00 92.75 153 TRP A O 1
ATOM 1230 N N . ASP A 1 154 ? 32.763 7.332 -18.358 1.00 92.38 154 ASP A N 1
ATOM 1231 C CA . ASP A 1 154 ? 32.716 8.472 -19.290 1.00 92.38 154 ASP A CA 1
ATOM 1232 C C . ASP A 1 154 ? 31.679 8.222 -20.407 1.00 92.38 154 ASP A C 1
ATOM 1234 O O . ASP A 1 154 ? 31.973 7.494 -21.367 1.00 92.38 154 ASP A O 1
ATOM 1238 N N . PRO A 1 155 ? 30.490 8.858 -20.365 1.00 94.50 155 PRO A N 1
ATOM 1239 C CA . PRO A 1 155 ? 29.487 8.708 -21.420 1.00 94.50 155 PRO A CA 1
ATOM 1240 C C . PRO A 1 155 ? 29.978 9.255 -22.774 1.00 94.50 155 PRO A C 1
ATOM 1242 O O . PRO A 1 155 ? 29.532 8.798 -23.834 1.00 94.50 155 PRO A O 1
ATOM 1245 N N . SER A 1 156 ? 30.950 10.178 -22.786 1.00 93.69 156 SER A N 1
ATOM 1246 C CA . SER A 1 156 ? 31.508 10.768 -24.011 1.00 93.69 156 SER A CA 1
ATOM 1247 C C . SER A 1 156 ? 32.215 9.732 -24.882 1.00 93.69 156 SER A C 1
ATOM 1249 O O . SER A 1 156 ? 32.245 9.875 -26.109 1.00 93.69 156 SER A O 1
ATOM 1251 N N . ARG A 1 157 ? 32.753 8.663 -24.281 1.00 90.75 157 ARG A N 1
ATOM 1252 C CA . ARG A 1 157 ? 33.304 7.523 -25.022 1.00 90.75 157 ARG A CA 1
ATOM 1253 C C . ARG A 1 157 ? 32.239 6.876 -25.898 1.00 90.75 157 ARG A C 1
ATOM 1255 O O . ARG A 1 157 ? 32.474 6.701 -27.093 1.00 90.75 157 ARG A O 1
ATOM 1262 N N . THR A 1 158 ? 31.064 6.595 -25.341 1.00 90.00 158 THR A N 1
ATOM 1263 C CA . THR A 1 158 ? 29.923 6.034 -26.079 1.00 90.00 158 THR A CA 1
ATOM 1264 C C . THR A 1 158 ? 29.512 6.954 -27.225 1.00 90.00 158 THR A C 1
ATOM 1266 O O . THR A 1 158 ? 29.356 6.497 -28.358 1.00 90.00 158 THR A O 1
ATOM 1269 N N . LYS A 1 159 ? 29.435 8.270 -26.971 1.00 92.50 159 LYS A N 1
ATOM 1270 C CA . LYS A 1 159 ? 29.143 9.277 -28.003 1.00 92.50 159 LYS A CA 1
ATOM 1271 C C . LYS A 1 159 ? 30.126 9.222 -29.175 1.00 92.50 159 LYS A C 1
ATOM 1273 O O . LYS A 1 159 ? 29.685 9.277 -30.321 1.00 92.50 159 LYS A O 1
ATOM 1278 N N . ARG A 1 160 ? 31.434 9.109 -28.907 1.00 91.38 160 ARG A N 1
ATOM 1279 C CA . ARG A 1 160 ? 32.477 9.016 -29.947 1.00 91.38 160 ARG A CA 1
ATOM 1280 C C . ARG A 1 160 ? 32.368 7.717 -30.748 1.00 91.38 160 ARG A C 1
ATOM 1282 O O . ARG A 1 160 ? 32.348 7.775 -31.973 1.00 91.38 160 ARG A O 1
ATOM 1289 N N . VAL A 1 161 ? 32.259 6.576 -30.064 1.00 86.75 161 VAL A N 1
ATOM 1290 C CA . VAL A 1 161 ? 32.232 5.241 -30.693 1.00 86.75 161 VAL A CA 1
ATOM 1291 C C . VAL A 1 161 ? 31.011 5.074 -31.598 1.00 86.75 161 VAL A C 1
ATOM 1293 O O . VAL A 1 161 ? 31.152 4.675 -32.749 1.00 86.75 161 VAL A O 1
ATOM 1296 N N . PHE A 1 162 ? 29.825 5.453 -31.120 1.00 85.81 162 PHE A N 1
ATOM 1297 C CA . PHE A 1 162 ? 28.568 5.301 -31.864 1.00 85.81 162 PHE A CA 1
ATOM 1298 C C . PHE A 1 162 ? 28.186 6.547 -32.683 1.00 85.81 162 PHE A C 1
ATOM 1300 O O . PHE A 1 162 ? 27.109 6.592 -33.277 1.00 85.81 162 PHE A O 1
ATOM 1307 N N . LYS A 1 163 ? 29.052 7.573 -32.725 1.00 90.19 163 LYS A N 1
ATOM 1308 C CA . LYS A 1 163 ? 28.812 8.864 -33.404 1.00 90.19 163 LYS A CA 1
ATOM 1309 C C . LYS A 1 163 ? 27.426 9.446 -33.067 1.00 90.19 163 LYS A C 1
ATOM 1311 O O . LYS A 1 163 ? 26.660 9.822 -33.964 1.00 90.19 163 LYS A O 1
ATOM 1316 N N . LEU A 1 164 ? 27.098 9.472 -31.771 1.00 92.38 164 LEU A N 1
ATOM 1317 C CA . LEU A 1 164 ? 25.773 9.850 -31.272 1.00 92.38 164 LEU A CA 1
ATOM 1318 C C . LEU A 1 164 ? 25.557 11.365 -31.351 1.00 92.38 164 LEU A C 1
ATOM 1320 O O . LEU A 1 164 ? 26.315 12.162 -30.788 1.00 92.38 164 LEU A O 1
ATOM 1324 N N . THR A 1 165 ? 24.468 11.747 -32.011 1.00 95.25 165 THR A N 1
ATOM 1325 C CA . THR A 1 165 ? 23.870 13.082 -31.909 1.00 95.25 165 THR A CA 1
ATOM 1326 C C . THR A 1 165 ? 22.621 12.999 -31.024 1.00 95.25 165 THR A C 1
ATOM 1328 O O . THR A 1 165 ? 22.091 11.892 -30.846 1.00 95.25 165 THR A O 1
ATOM 1331 N N . PRO A 1 166 ? 22.131 14.128 -30.477 1.00 96.50 166 PRO A N 1
ATOM 1332 C CA . PRO A 1 166 ? 20.873 14.142 -29.735 1.00 96.50 166 PRO A CA 1
ATOM 1333 C C . PRO A 1 166 ? 19.729 13.486 -30.520 1.00 96.50 166 PRO A C 1
ATOM 1335 O O . PRO A 1 166 ? 19.003 12.652 -29.990 1.00 96.50 166 PRO A O 1
ATOM 1338 N N . GLU A 1 167 ? 19.619 13.774 -31.813 1.00 95.81 167 GLU A N 1
ATOM 1339 C CA . GLU A 1 167 ? 18.550 13.278 -32.684 1.00 95.81 167 GLU A CA 1
ATOM 1340 C C . GLU A 1 167 ? 18.648 11.763 -32.870 1.00 95.81 167 GLU A C 1
ATOM 1342 O O . GLU A 1 167 ? 17.644 11.068 -32.751 1.00 95.81 167 GLU A O 1
ATOM 1347 N N . LYS A 1 168 ? 19.857 11.229 -33.095 1.00 94.00 168 LYS A N 1
ATOM 1348 C CA . LYS A 1 168 ? 20.066 9.782 -33.251 1.00 94.00 168 LYS A CA 1
ATOM 1349 C C . LYS A 1 168 ? 19.725 9.014 -31.981 1.00 94.00 168 LYS A C 1
ATOM 1351 O O . LYS A 1 168 ? 19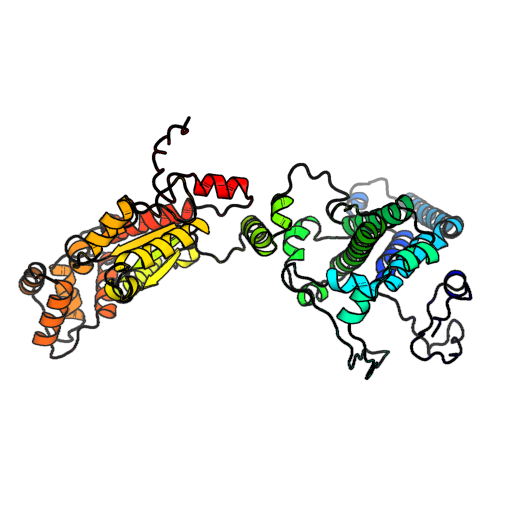.056 7.986 -32.053 1.00 94.00 168 LYS A O 1
ATOM 1356 N N . LEU A 1 169 ? 20.183 9.499 -30.826 1.00 96.00 169 LEU A N 1
ATOM 1357 C CA . LEU A 1 169 ? 19.922 8.822 -29.557 1.00 96.00 169 LEU A CA 1
ATOM 1358 C C . LEU A 1 169 ? 18.444 8.927 -29.163 1.00 96.00 169 LEU A C 1
ATOM 1360 O O . LEU A 1 169 ? 17.868 7.943 -28.705 1.00 96.00 169 LEU A O 1
ATOM 1364 N N . LYS A 1 170 ? 17.814 10.083 -29.403 1.00 96.44 170 LYS A N 1
ATOM 1365 C CA . LYS A 1 170 ? 16.371 10.260 -29.221 1.00 96.44 170 LYS A CA 1
ATOM 1366 C C . LYS A 1 170 ? 15.575 9.327 -30.138 1.00 96.44 170 LYS A C 1
ATOM 1368 O O . LYS A 1 170 ? 14.673 8.654 -29.658 1.00 96.44 170 LYS A O 1
ATOM 1373 N N . HIS A 1 171 ? 15.949 9.213 -31.412 1.00 94.06 171 HIS A N 1
ATOM 1374 C CA . HIS A 1 171 ? 15.284 8.315 -32.356 1.00 94.06 171 HIS A CA 1
ATOM 1375 C C . HIS A 1 171 ? 15.426 6.837 -31.958 1.00 94.06 171 HIS A C 1
ATOM 1377 O O . HIS A 1 171 ? 14.455 6.083 -32.021 1.00 94.06 171 HIS A O 1
ATOM 1383 N N . ALA A 1 172 ? 16.606 6.420 -31.484 1.00 94.56 172 ALA A N 1
ATOM 1384 C CA . ALA A 1 172 ? 16.816 5.081 -30.933 1.00 94.56 172 ALA A CA 1
ATOM 1385 C C . ALA A 1 172 ? 15.932 4.821 -29.699 1.00 94.56 172 ALA A C 1
ATOM 1387 O O . ALA A 1 172 ? 15.283 3.779 -29.608 1.00 94.56 172 ALA A O 1
ATOM 1388 N N . PHE A 1 173 ? 15.864 5.788 -28.779 1.00 96.81 173 PHE A N 1
ATOM 1389 C CA . PHE A 1 173 ? 14.984 5.742 -27.610 1.00 96.81 173 PHE A CA 1
ATOM 1390 C C . PHE A 1 173 ? 13.504 5.607 -28.003 1.00 96.81 173 PHE A C 1
ATOM 1392 O O . PHE A 1 173 ? 12.832 4.694 -27.527 1.00 96.81 173 PHE A O 1
ATOM 1399 N N . GLU A 1 174 ? 13.010 6.473 -28.891 1.00 95.06 174 GLU A N 1
ATOM 1400 C CA . GLU A 1 174 ? 11.614 6.475 -29.350 1.00 95.06 174 GLU A CA 1
ATOM 1401 C C . GLU A 1 174 ? 11.260 5.184 -30.093 1.00 95.06 174 GLU A C 1
ATOM 1403 O O . GLU A 1 174 ? 10.171 4.652 -29.896 1.00 95.06 174 GLU A O 1
ATOM 1408 N N . THR A 1 175 ? 12.195 4.630 -30.874 1.00 92.88 175 THR A N 1
ATOM 1409 C CA . THR A 1 175 ? 12.012 3.344 -31.567 1.00 92.88 175 THR A CA 1
ATOM 1410 C C . THR A 1 175 ? 11.742 2.211 -30.577 1.00 92.88 175 THR A C 1
ATOM 1412 O O . THR A 1 175 ? 10.783 1.458 -30.755 1.00 92.88 175 THR A O 1
ATOM 1415 N N . LEU A 1 176 ? 12.553 2.092 -29.518 1.00 95.06 176 LEU A N 1
ATOM 1416 C CA . LEU A 1 176 ? 12.348 1.059 -28.499 1.00 95.06 176 LEU A CA 1
ATOM 1417 C C . LEU A 1 176 ? 11.091 1.321 -27.660 1.00 95.06 176 LEU A C 1
ATOM 1419 O O . LEU A 1 176 ? 10.347 0.384 -27.381 1.00 95.06 176 LEU A O 1
ATOM 1423 N N . ALA A 1 177 ? 10.836 2.574 -27.275 1.00 94.06 177 ALA A N 1
ATOM 1424 C CA . ALA A 1 177 ? 9.658 2.942 -26.491 1.00 94.06 177 ALA A CA 1
ATOM 1425 C C . ALA A 1 177 ? 8.351 2.638 -27.245 1.00 94.06 177 ALA A C 1
ATOM 1427 O O . ALA A 1 177 ? 7.442 2.022 -26.692 1.00 94.06 177 ALA A O 1
ATOM 1428 N N . PHE A 1 178 ? 8.283 2.995 -28.529 1.00 91.25 178 PHE A N 1
ATOM 1429 C CA . PHE A 1 178 ? 7.127 2.706 -29.374 1.00 91.25 178 PHE A CA 1
ATOM 1430 C C . PHE A 1 178 ? 6.923 1.200 -29.566 1.00 91.25 178 PHE A C 1
ATOM 1432 O O . PHE A 1 178 ? 5.812 0.701 -29.393 1.00 91.25 178 PHE A O 1
ATOM 1439 N N . GLN A 1 179 ? 7.994 0.458 -29.864 1.00 90.75 179 GLN A N 1
ATOM 1440 C CA . GLN A 1 179 ? 7.899 -0.988 -30.057 1.00 90.75 179 GLN A CA 1
ATOM 1441 C C . GLN A 1 179 ? 7.477 -1.722 -28.776 1.00 90.75 179 GLN A C 1
ATOM 1443 O O . GLN A 1 179 ? 6.683 -2.658 -28.844 1.00 90.75 179 GLN A O 1
ATOM 1448 N N . GLN A 1 180 ? 7.981 -1.304 -27.609 1.00 93.12 180 GLN A N 1
ATOM 1449 C CA . GLN A 1 180 ? 7.533 -1.852 -26.330 1.00 93.12 180 GLN A CA 1
ATOM 1450 C C . GLN A 1 180 ? 6.034 -1.638 -26.140 1.00 93.12 180 GLN A C 1
ATOM 1452 O O . GLN A 1 180 ? 5.339 -2.601 -25.838 1.00 93.12 180 GLN A O 1
ATOM 1457 N N . CYS A 1 181 ? 5.545 -0.415 -26.340 1.00 89.56 181 CYS A N 1
ATOM 1458 C CA . CYS A 1 181 ? 4.131 -0.082 -26.193 1.00 89.56 181 CYS A CA 1
ATOM 1459 C C . CYS A 1 181 ? 3.230 -0.980 -27.057 1.00 89.56 181 CYS A C 1
ATOM 1461 O O . CYS A 1 181 ? 2.285 -1.572 -26.546 1.00 89.56 181 CYS A O 1
ATOM 1463 N N . GLN A 1 182 ? 3.566 -1.166 -28.338 1.00 87.38 182 GLN A N 1
ATOM 1464 C CA . GLN A 1 182 ? 2.779 -2.020 -29.238 1.00 87.38 182 GLN A CA 1
ATOM 1465 C C . GLN A 1 182 ? 2.740 -3.493 -28.810 1.00 87.38 182 GLN A C 1
ATOM 1467 O O . GLN A 1 182 ? 1.784 -4.208 -29.115 1.00 87.38 182 GLN A O 1
ATOM 1472 N N . LEU A 1 183 ? 3.793 -3.960 -28.140 1.00 91.12 183 LEU A N 1
ATOM 1473 C CA . LEU A 1 183 ? 3.930 -5.351 -27.731 1.00 91.12 183 LEU A CA 1
ATOM 1474 C C . LEU A 1 183 ? 3.310 -5.632 -26.357 1.00 91.12 183 LEU A C 1
ATOM 1476 O O . LEU A 1 183 ? 2.906 -6.768 -26.109 1.00 91.12 183 LEU A O 1
ATOM 1480 N N . ASP A 1 184 ? 3.285 -4.642 -25.464 1.00 92.81 184 ASP A N 1
ATOM 1481 C CA . ASP A 1 184 ? 3.054 -4.822 -24.032 1.00 92.81 184 ASP A CA 1
ATOM 1482 C C . ASP A 1 184 ? 1.575 -5.072 -23.687 1.00 92.81 184 ASP A C 1
ATOM 1484 O O . ASP A 1 184 ? 0.778 -4.131 -23.651 1.00 92.81 184 ASP A O 1
ATOM 1488 N N . PRO A 1 185 ? 1.177 -6.308 -23.324 1.00 93.50 185 PRO A N 1
ATOM 1489 C CA . PRO A 1 185 ? -0.191 -6.561 -22.876 1.00 93.50 185 PRO A CA 1
ATOM 1490 C C . PRO A 1 185 ? -0.497 -5.904 -21.518 1.00 93.50 185 PRO A C 1
ATOM 1492 O O . PRO A 1 185 ? -1.658 -5.841 -21.112 1.00 93.50 185 PRO A O 1
ATOM 1495 N N . LEU A 1 186 ? 0.524 -5.432 -20.797 1.00 91.75 186 LEU A N 1
ATOM 1496 C CA . LEU A 1 186 ? 0.416 -4.804 -19.486 1.00 91.75 186 LEU A CA 1
ATOM 1497 C C . LEU A 1 186 ? 0.706 -3.298 -19.531 1.00 91.75 186 LEU A C 1
ATOM 1499 O O . LEU A 1 186 ? 0.885 -2.696 -18.470 1.00 91.75 186 LEU A O 1
ATOM 1503 N N . GLU A 1 187 ? 0.699 -2.671 -20.714 1.00 87.31 187 GLU A N 1
ATOM 1504 C CA . GLU A 1 187 ? 1.022 -1.247 -20.893 1.00 87.31 187 GLU A CA 1
ATOM 1505 C C . GLU A 1 187 ? 0.266 -0.369 -19.883 1.00 87.31 187 GLU A C 1
ATOM 1507 O O . GLU A 1 187 ? 0.864 0.431 -19.170 1.00 87.31 187 GLU A O 1
ATOM 1512 N N . ARG A 1 188 ? -1.047 -0.589 -19.727 1.00 85.88 188 ARG A N 1
ATOM 1513 C CA . ARG A 1 188 ? -1.916 0.186 -18.820 1.00 85.88 188 ARG A CA 1
ATOM 1514 C C . ARG A 1 188 ? -1.639 -0.029 -17.327 1.00 85.88 188 ARG A C 1
ATOM 1516 O O . ARG A 1 188 ? -2.119 0.745 -16.503 1.00 85.88 188 ARG A O 1
ATOM 1523 N N . TRP A 1 189 ? -0.867 -1.053 -16.973 1.00 88.81 189 TRP A N 1
ATOM 1524 C CA . TRP A 1 189 ? -0.516 -1.415 -15.598 1.00 88.81 189 TRP A CA 1
ATOM 1525 C C . TRP A 1 189 ? 0.896 -0.955 -15.208 1.00 88.81 189 TRP A C 1
ATOM 1527 O O . TRP A 1 189 ? 1.308 -1.162 -14.064 1.00 88.81 189 TRP A O 1
ATOM 1537 N N . TYR A 1 190 ? 1.644 -0.304 -16.111 1.00 87.44 190 TYR A N 1
ATOM 1538 C CA . TYR A 1 190 ? 3.067 0.003 -15.905 1.00 87.44 190 TYR A CA 1
ATOM 1539 C C . TYR A 1 190 ? 3.363 0.781 -14.618 1.00 87.44 190 TYR A C 1
ATOM 1541 O O . TYR A 1 190 ? 4.389 0.553 -13.974 1.00 87.44 190 TYR A O 1
ATOM 1549 N N . GLN A 1 191 ? 2.453 1.679 -14.226 1.00 88.94 191 GLN A N 1
ATOM 1550 C CA . GLN A 1 191 ? 2.598 2.494 -13.022 1.00 88.94 191 GLN A CA 1
ATOM 1551 C C . GLN A 1 191 ? 2.683 1.647 -11.754 1.00 88.94 191 GLN A C 1
ATOM 1553 O O . GLN A 1 191 ? 3.392 2.029 -10.827 1.00 88.94 191 GLN A O 1
ATOM 1558 N N . LEU A 1 192 ? 1.999 0.499 -11.730 1.00 91.69 192 LEU A N 1
ATOM 1559 C CA . LEU A 1 192 ? 2.104 -0.492 -10.667 1.00 91.69 192 LEU A CA 1
ATOM 1560 C C . LEU A 1 192 ? 3.320 -1.400 -10.884 1.00 91.69 192 LEU A C 1
ATOM 1562 O O . LEU A 1 192 ? 4.095 -1.619 -9.952 1.00 91.69 192 LEU A O 1
ATOM 1566 N N . LEU A 1 193 ? 3.526 -1.886 -12.116 1.00 91.06 193 LEU A N 1
ATOM 1567 C CA . LEU A 1 193 ? 4.605 -2.828 -12.444 1.00 91.06 193 LEU A CA 1
ATOM 1568 C C . LEU A 1 193 ? 5.998 -2.310 -12.067 1.00 91.06 193 LEU A C 1
ATOM 1570 O O . LEU A 1 193 ? 6.829 -3.085 -11.600 1.00 91.06 193 LEU A O 1
ATOM 1574 N N . GLN A 1 194 ? 6.262 -1.010 -12.208 1.00 89.94 194 GLN A N 1
ATOM 1575 C CA . GLN A 1 194 ? 7.552 -0.411 -11.834 1.00 89.94 194 GLN A CA 1
ATOM 1576 C C . GLN A 1 194 ? 7.906 -0.564 -10.339 1.00 89.94 194 GLN A C 1
ATOM 1578 O O . GLN A 1 194 ? 9.080 -0.468 -9.988 1.00 89.94 194 GLN A O 1
ATOM 1583 N N . PHE A 1 195 ? 6.922 -0.811 -9.463 1.00 93.00 195 PHE A N 1
ATOM 1584 C CA . PHE A 1 195 ? 7.122 -1.063 -8.028 1.00 93.00 195 PHE A CA 1
ATOM 1585 C C . PHE A 1 195 ? 7.192 -2.555 -7.675 1.00 93.00 195 PHE A C 1
ATOM 1587 O O . PHE A 1 195 ? 7.472 -2.908 -6.523 1.00 93.00 195 PHE A O 1
ATOM 1594 N N . ILE A 1 196 ? 6.974 -3.437 -8.653 1.00 93.19 196 ILE A N 1
ATOM 1595 C CA . ILE A 1 196 ? 7.118 -4.882 -8.490 1.00 93.19 196 ILE A CA 1
ATOM 1596 C C . ILE A 1 196 ? 8.605 -5.244 -8.483 1.00 93.19 196 ILE A C 1
ATOM 1598 O O . ILE A 1 196 ? 9.436 -4.654 -9.184 1.00 93.19 196 ILE A O 1
ATOM 1602 N N . SER A 1 197 ? 8.961 -6.231 -7.656 1.00 92.69 197 SER A N 1
ATOM 1603 C CA . SER A 1 197 ? 10.343 -6.695 -7.565 1.00 92.69 197 SER A CA 1
ATOM 1604 C C . SER A 1 197 ? 10.865 -7.138 -8.947 1.00 92.69 197 SER A C 1
ATOM 1606 O O . SER A 1 197 ? 10.116 -7.730 -9.730 1.00 92.69 197 SER A O 1
ATOM 1608 N N . PRO A 1 198 ? 12.145 -6.885 -9.282 1.00 90.69 198 PRO A N 1
ATOM 1609 C CA . PRO A 1 198 ? 12.716 -7.358 -10.543 1.00 90.69 198 PRO A CA 1
ATOM 1610 C C . PRO A 1 198 ? 12.577 -8.875 -10.736 1.00 90.69 198 PRO A C 1
ATOM 1612 O O . PRO A 1 198 ? 12.310 -9.315 -11.846 1.00 90.69 198 PRO A O 1
ATOM 1615 N N . ARG A 1 199 ? 12.675 -9.658 -9.649 1.00 90.62 199 ARG A N 1
ATOM 1616 C CA . ARG A 1 199 ? 12.541 -11.124 -9.674 1.00 90.62 199 ARG A CA 1
ATOM 1617 C C . ARG A 1 199 ? 11.162 -11.588 -10.140 1.00 90.62 199 ARG A C 1
ATOM 1619 O O . ARG A 1 199 ? 11.075 -12.546 -10.895 1.00 90.62 199 ARG A O 1
ATOM 1626 N N . GLU A 1 200 ? 10.091 -10.921 -9.709 1.00 93.69 200 GLU A N 1
ATOM 1627 C CA . GLU A 1 200 ? 8.743 -11.262 -10.181 1.00 93.69 200 GLU A CA 1
ATOM 1628 C C . GLU A 1 200 ? 8.526 -10.810 -11.630 1.00 93.69 200 GLU A C 1
ATOM 1630 O O . GLU A 1 200 ? 7.892 -11.519 -12.405 1.00 93.69 200 GLU A O 1
ATOM 1635 N N . ARG A 1 201 ? 9.115 -9.680 -12.045 1.00 92.00 201 ARG A N 1
ATOM 1636 C CA . ARG A 1 201 ? 9.063 -9.249 -13.453 1.00 92.00 201 ARG A CA 1
ATOM 1637 C C . ARG A 1 201 ? 9.830 -10.184 -14.390 1.00 92.00 201 ARG A C 1
ATOM 1639 O O . ARG A 1 201 ? 9.402 -10.376 -15.520 1.00 92.00 201 ARG A O 1
ATOM 1646 N N . ASP A 1 202 ? 10.893 -10.835 -13.919 1.00 89.19 202 ASP A N 1
ATOM 1647 C CA . ASP A 1 202 ? 11.592 -11.875 -14.692 1.00 89.19 202 ASP A CA 1
ATOM 1648 C C . ASP A 1 202 ? 10.738 -13.123 -14.942 1.00 89.19 202 ASP A C 1
ATOM 1650 O O . ASP A 1 202 ? 11.021 -13.881 -15.866 1.00 89.19 202 ASP A O 1
ATOM 1654 N N . ARG A 1 203 ? 9.695 -13.347 -14.132 1.00 93.31 203 ARG A N 1
ATOM 1655 C CA . ARG A 1 203 ? 8.753 -14.463 -14.305 1.00 93.31 203 ARG A CA 1
ATOM 1656 C C . ARG A 1 203 ? 7.649 -14.166 -15.315 1.00 93.31 203 ARG A C 1
ATOM 1658 O O . ARG A 1 203 ? 6.867 -15.070 -15.622 1.00 93.31 203 ARG A O 1
ATOM 1665 N N . LEU A 1 204 ? 7.567 -12.935 -15.832 1.00 93.81 204 LEU A N 1
ATOM 1666 C CA . LEU A 1 204 ? 6.723 -12.634 -16.986 1.00 93.81 204 LEU A CA 1
ATOM 1667 C C . LEU A 1 204 ? 7.088 -13.583 -18.137 1.00 93.81 204 LEU A C 1
ATOM 1669 O O . LEU A 1 204 ? 8.213 -14.068 -18.236 1.00 93.81 204 LEU A O 1
ATOM 1673 N N . LYS A 1 205 ? 6.135 -13.852 -19.029 1.00 92.75 205 LYS A N 1
ATOM 1674 C CA . LYS A 1 205 ? 6.345 -14.736 -20.182 1.00 92.75 205 LYS A CA 1
ATOM 1675 C C . LYS A 1 205 ? 5.940 -14.050 -21.478 1.00 92.75 205 LYS A C 1
ATOM 1677 O O . LYS A 1 205 ? 5.148 -13.106 -21.475 1.00 92.75 205 LYS A O 1
ATOM 1682 N N . HIS A 1 206 ? 6.463 -14.566 -22.588 1.00 91.50 206 HIS A N 1
ATOM 1683 C CA . HIS A 1 206 ? 6.082 -14.169 -23.945 1.00 91.50 206 HIS A CA 1
ATOM 1684 C C . HIS A 1 206 ? 6.145 -12.642 -24.148 1.00 91.50 206 HIS A C 1
ATOM 1686 O O . HIS A 1 206 ? 7.140 -12.011 -23.785 1.00 91.50 206 HIS A O 1
ATOM 1692 N N . LYS A 1 207 ? 5.082 -12.045 -24.707 1.00 92.69 207 LYS A N 1
ATOM 1693 C CA . LYS A 1 207 ? 4.996 -10.616 -25.036 1.00 92.69 207 LYS A CA 1
ATOM 1694 C C . LYS A 1 207 ? 5.252 -9.700 -23.835 1.00 92.69 207 LYS A C 1
ATOM 1696 O O . LYS A 1 207 ? 5.925 -8.693 -23.997 1.00 92.69 207 LYS A O 1
ATOM 1701 N N . ALA A 1 208 ? 4.803 -10.075 -22.634 1.00 94.50 208 ALA A N 1
ATOM 1702 C CA . ALA A 1 208 ? 5.012 -9.266 -21.431 1.00 94.50 208 ALA A CA 1
ATOM 1703 C C . ALA A 1 208 ? 6.497 -9.189 -21.028 1.00 94.50 208 ALA A C 1
ATOM 1705 O O . ALA A 1 208 ? 7.013 -8.107 -20.761 1.00 94.50 208 ALA A O 1
ATOM 1706 N N . LEU A 1 209 ? 7.212 -10.321 -21.036 1.00 93.62 209 LEU A N 1
ATOM 1707 C CA . LEU A 1 209 ? 8.651 -10.340 -20.731 1.00 93.62 209 LEU A CA 1
ATOM 1708 C C . LEU A 1 209 ? 9.472 -9.621 -21.803 1.00 93.62 209 LEU A C 1
ATOM 1710 O O . LEU A 1 209 ? 10.447 -8.927 -21.501 1.00 93.62 209 LEU A O 1
ATOM 1714 N N . ALA A 1 210 ? 9.077 -9.798 -23.063 1.00 93.62 210 ALA A N 1
ATOM 1715 C CA . ALA A 1 210 ? 9.706 -9.120 -24.179 1.00 93.62 210 ALA A CA 1
ATOM 1716 C C . ALA A 1 210 ? 9.526 -7.601 -24.074 1.00 93.62 210 ALA A C 1
ATOM 1718 O O . ALA A 1 210 ? 10.520 -6.879 -24.098 1.00 93.62 210 ALA A O 1
ATOM 1719 N N . ALA A 1 211 ? 8.300 -7.123 -23.854 1.00 94.38 211 ALA A N 1
ATOM 1720 C CA . ALA A 1 211 ? 8.009 -5.711 -23.633 1.00 94.38 211 ALA A CA 1
ATOM 1721 C C . ALA A 1 211 ? 8.817 -5.135 -22.463 1.00 94.38 211 ALA A C 1
ATOM 1723 O O . ALA A 1 211 ? 9.461 -4.101 -22.620 1.00 94.38 211 ALA A O 1
ATOM 1724 N N . GLU A 1 212 ? 8.873 -5.838 -21.329 1.00 93.31 212 GLU A N 1
ATOM 1725 C CA . GLU A 1 212 ? 9.675 -5.438 -20.168 1.00 93.31 212 GLU A CA 1
ATOM 1726 C C . GLU A 1 212 ? 11.171 -5.311 -20.507 1.00 93.31 212 GLU A C 1
ATOM 1728 O O . GLU A 1 212 ? 11.833 -4.354 -20.101 1.00 93.31 212 GLU A O 1
ATOM 1733 N N . THR A 1 213 ? 11.707 -6.237 -21.305 1.00 93.31 213 THR A N 1
ATOM 1734 C CA . THR A 1 213 ? 13.113 -6.214 -21.737 1.00 93.31 213 THR A CA 1
ATOM 1735 C C . THR A 1 213 ? 13.396 -5.049 -22.692 1.00 93.31 213 THR A C 1
ATOM 1737 O O . THR A 1 213 ? 14.400 -4.350 -22.530 1.00 93.31 213 THR A O 1
ATOM 1740 N N . ILE A 1 214 ? 12.499 -4.786 -23.647 1.00 95.19 214 ILE A N 1
ATOM 1741 C CA . ILE A 1 214 ? 12.601 -3.642 -24.569 1.00 95.19 214 ILE A CA 1
ATOM 1742 C C . ILE A 1 214 ? 12.502 -2.324 -23.786 1.00 95.19 214 ILE A C 1
ATOM 1744 O O . ILE A 1 214 ? 13.291 -1.403 -24.016 1.00 95.19 214 ILE A O 1
ATOM 1748 N N . ARG A 1 215 ? 11.601 -2.255 -22.795 1.00 94.38 215 ARG A N 1
ATOM 1749 C CA . ARG A 1 215 ? 11.443 -1.110 -21.886 1.00 94.38 215 ARG A CA 1
ATOM 1750 C C . ARG A 1 215 ? 12.735 -0.797 -21.143 1.00 94.38 215 ARG A C 1
ATOM 1752 O O . ARG A 1 215 ? 13.107 0.371 -21.040 1.00 94.38 215 ARG A O 1
ATOM 1759 N N . SER A 1 216 ? 13.427 -1.822 -20.640 1.00 93.88 216 SER A N 1
ATOM 1760 C CA . SER A 1 216 ? 14.743 -1.665 -20.013 1.00 93.88 216 SER A CA 1
ATOM 1761 C C . SER A 1 216 ? 15.751 -1.042 -20.979 1.00 93.88 216 SER A C 1
ATOM 1763 O O . SER A 1 216 ? 16.434 -0.094 -20.597 1.00 93.88 216 SER A O 1
ATOM 1765 N N . GLY A 1 217 ? 15.804 -1.506 -22.232 1.00 95.69 217 GLY A N 1
ATOM 1766 C CA . GLY A 1 217 ? 16.650 -0.910 -23.272 1.00 95.69 217 GLY A CA 1
ATOM 1767 C C . GLY A 1 217 ? 16.341 0.574 -23.498 1.00 95.69 217 GLY A C 1
ATOM 1768 O O . GLY A 1 217 ? 17.238 1.412 -23.406 1.00 95.69 217 GLY A O 1
ATOM 1769 N N . ALA A 1 218 ? 15.064 0.926 -23.685 1.00 96.62 218 ALA A N 1
ATOM 1770 C CA . ALA A 1 218 ? 14.633 2.320 -23.826 1.00 96.62 218 ALA A CA 1
ATOM 1771 C C . ALA A 1 218 ? 15.015 3.166 -22.596 1.00 96.62 218 ALA A C 1
ATOM 1773 O O . ALA A 1 218 ? 15.549 4.267 -22.722 1.00 96.62 218 ALA A O 1
ATOM 1774 N N . PHE A 1 219 ? 14.811 2.641 -21.387 1.00 95.38 219 PHE A N 1
ATOM 1775 C CA . PHE A 1 219 ? 15.168 3.341 -20.154 1.00 95.38 219 PHE A CA 1
ATOM 1776 C C . PHE A 1 219 ? 16.682 3.571 -20.026 1.00 95.38 219 PHE A C 1
ATOM 1778 O O . PHE A 1 219 ? 17.104 4.633 -19.575 1.00 95.38 219 PHE A O 1
ATOM 1785 N N . MET A 1 220 ? 17.516 2.632 -20.477 1.00 96.81 220 MET A N 1
ATOM 1786 C CA . MET A 1 220 ? 18.970 2.828 -20.529 1.00 96.81 220 MET A CA 1
ATOM 1787 C C . MET A 1 220 ? 19.363 3.955 -21.488 1.00 96.81 220 MET A C 1
ATOM 1789 O O . MET A 1 220 ? 20.187 4.795 -21.131 1.00 96.81 220 MET A O 1
ATOM 1793 N N . LEU A 1 221 ? 18.752 4.011 -22.677 1.00 97.88 221 LEU A N 1
ATOM 1794 C CA . LEU A 1 221 ? 19.002 5.086 -23.644 1.00 97.88 221 LEU A CA 1
ATOM 1795 C C . LEU A 1 221 ? 18.564 6.452 -23.104 1.00 97.88 221 LEU A C 1
ATOM 1797 O O . LEU A 1 221 ? 19.263 7.442 -23.314 1.00 97.88 221 LEU A O 1
ATOM 1801 N N . ARG A 1 222 ? 17.455 6.501 -22.356 1.00 97.06 222 ARG A N 1
ATOM 1802 C CA . ARG A 1 222 ? 16.991 7.699 -21.640 1.00 97.06 222 ARG A CA 1
ATOM 1803 C C . ARG A 1 222 ? 18.031 8.210 -20.640 1.00 97.06 222 ARG A C 1
ATOM 1805 O O . ARG A 1 222 ? 18.318 9.404 -20.637 1.00 97.06 222 ARG A O 1
ATOM 1812 N N . LEU A 1 223 ? 18.612 7.323 -19.830 1.00 96.44 223 LEU A N 1
ATOM 1813 C CA . LEU A 1 223 ? 19.655 7.691 -18.864 1.00 96.44 223 LEU A CA 1
ATOM 1814 C C . LEU A 1 223 ? 20.944 8.154 -19.558 1.00 96.44 223 LEU A C 1
ATOM 1816 O O . LEU A 1 223 ? 21.512 9.172 -19.176 1.00 96.44 223 LEU A O 1
ATOM 1820 N N . LEU A 1 224 ? 21.372 7.461 -20.618 1.00 97.81 224 LEU A N 1
ATOM 1821 C CA . LEU A 1 224 ? 22.522 7.889 -21.420 1.00 97.81 224 LEU A CA 1
ATOM 1822 C C . LEU A 1 224 ? 22.295 9.275 -22.043 1.00 97.81 224 LEU A C 1
ATOM 1824 O O . LEU A 1 224 ? 23.213 10.092 -22.089 1.00 97.81 224 LEU A O 1
ATOM 1828 N N . TYR A 1 225 ? 21.083 9.547 -22.531 1.00 98.25 225 TYR A N 1
ATOM 1829 C CA . TYR A 1 225 ? 20.731 10.840 -23.113 1.00 98.25 225 TYR A CA 1
ATOM 1830 C C . TYR A 1 225 ? 20.825 11.967 -22.078 1.00 98.25 225 TYR A C 1
ATOM 1832 O O . TYR A 1 225 ? 21.370 13.032 -22.378 1.00 98.25 225 TYR A O 1
ATOM 1840 N N . GLN A 1 226 ? 20.357 11.716 -20.854 1.00 96.94 226 GLN A N 1
ATOM 1841 C CA . GLN A 1 226 ? 20.494 12.652 -19.742 1.00 96.94 226 GLN A CA 1
ATOM 1842 C C . GLN A 1 226 ? 21.967 12.913 -19.399 1.00 96.94 226 GLN A C 1
ATOM 1844 O O . GLN A 1 226 ? 22.358 14.074 -19.307 1.00 96.94 226 GLN A O 1
ATOM 1849 N N . ASP A 1 227 ? 22.794 11.869 -19.296 1.00 96.69 227 ASP A N 1
ATOM 1850 C CA . ASP A 1 227 ? 24.229 12.002 -19.004 1.00 96.69 227 ASP A CA 1
ATOM 1851 C C . ASP A 1 227 ? 24.991 12.766 -20.106 1.00 96.69 227 ASP A C 1
ATOM 1853 O O . ASP A 1 227 ? 25.911 13.530 -19.817 1.00 96.69 227 ASP A O 1
ATOM 1857 N N . LEU A 1 228 ? 24.623 12.581 -21.379 1.00 97.19 228 LEU A N 1
ATOM 1858 C CA . LEU A 1 228 ? 25.304 13.216 -22.514 1.00 97.19 228 LEU A CA 1
ATOM 1859 C C . LEU A 1 228 ? 24.867 14.656 -22.789 1.00 97.19 228 LEU A C 1
ATOM 1861 O O . LEU A 1 228 ? 25.664 15.444 -23.308 1.00 97.19 228 LEU A O 1
ATOM 1865 N N . TYR A 1 229 ? 23.600 14.979 -22.534 1.00 96.81 229 TYR A N 1
ATOM 1866 C CA . TYR A 1 229 ? 22.983 16.217 -23.021 1.00 96.81 229 TYR A CA 1
ATOM 1867 C C . TYR A 1 229 ? 22.261 17.021 -21.933 1.00 96.81 229 TYR A C 1
ATOM 1869 O O . TYR A 1 229 ? 21.710 18.079 -22.236 1.00 96.81 229 TYR A O 1
ATOM 1877 N N . GLY A 1 230 ? 22.235 16.538 -20.686 1.00 94.44 230 GLY A N 1
ATOM 1878 C CA . GLY A 1 230 ? 21.636 17.225 -19.536 1.00 94.44 230 GLY A CA 1
ATOM 1879 C C . GLY A 1 230 ? 20.115 17.391 -19.610 1.00 94.44 230 GLY A C 1
ATOM 1880 O O . GLY A 1 230 ? 19.543 18.144 -18.827 1.00 94.44 230 GLY A O 1
ATOM 1881 N N . LYS A 1 231 ? 19.451 16.727 -20.563 1.00 94.12 231 LYS A N 1
ATOM 1882 C CA . LYS A 1 231 ? 18.004 16.816 -20.793 1.00 94.12 231 LYS A CA 1
ATOM 1883 C C . LYS A 1 231 ? 17.349 15.482 -20.478 1.00 94.12 231 LYS A C 1
ATOM 1885 O O . LYS A 1 231 ? 17.828 14.440 -20.912 1.00 94.12 231 LYS A O 1
ATOM 1890 N N . GLU A 1 232 ? 16.231 15.519 -19.770 1.00 90.50 232 GLU A N 1
ATOM 1891 C CA . GLU A 1 232 ? 15.454 14.325 -19.461 1.00 90.50 232 GLU A CA 1
ATOM 1892 C C . GLU A 1 232 ? 14.429 14.063 -20.573 1.00 90.50 232 GLU A C 1
ATOM 1894 O O . GLU A 1 232 ? 13.652 14.944 -20.940 1.00 90.50 232 GLU A O 1
ATOM 1899 N N . LEU A 1 233 ? 14.447 12.854 -21.141 1.00 92.88 233 LEU A N 1
ATOM 1900 C CA . LEU A 1 233 ? 13.387 12.392 -22.043 1.00 92.88 233 LEU A CA 1
ATOM 1901 C C . LEU A 1 233 ? 12.191 11.878 -21.227 1.00 92.88 233 LEU A C 1
ATOM 1903 O O . LEU A 1 233 ? 12.337 11.510 -20.057 1.00 92.88 233 LEU A O 1
ATOM 1907 N N . SER A 1 234 ? 11.015 11.799 -21.852 1.00 89.62 234 SER A N 1
ATOM 1908 C CA . SER A 1 234 ? 9.824 11.193 -21.245 1.00 89.62 234 SER A CA 1
ATOM 1909 C C . SER A 1 234 ? 10.088 9.753 -20.793 1.00 89.62 234 SER A C 1
ATOM 1911 O O . SER A 1 234 ? 11.018 9.090 -21.261 1.00 89.62 234 SER A O 1
ATOM 1913 N N . HIS A 1 235 ? 9.278 9.243 -19.867 1.00 89.31 235 HIS A N 1
ATOM 1914 C CA . HIS A 1 235 ? 9.327 7.823 -19.525 1.00 89.31 235 HIS A CA 1
ATOM 1915 C C . HIS A 1 235 ? 8.950 6.971 -20.761 1.00 89.31 235 HIS A C 1
ATOM 1917 O O . HIS A 1 235 ? 8.065 7.395 -21.502 1.00 89.31 235 HIS A O 1
ATOM 1923 N N . PRO A 1 236 ? 9.556 5.783 -21.000 1.00 90.19 236 PRO A N 1
ATOM 1924 C CA . PRO A 1 236 ? 9.250 4.953 -22.175 1.00 90.19 236 PRO A CA 1
ATOM 1925 C C . PRO A 1 236 ? 7.746 4.734 -22.425 1.00 90.19 236 PRO A C 1
ATOM 1927 O O . PRO A 1 236 ? 7.266 4.969 -23.527 1.00 90.19 236 PRO A O 1
ATOM 1930 N N . ASN A 1 237 ? 6.985 4.404 -21.377 1.00 87.44 237 ASN A N 1
ATOM 1931 C CA . ASN A 1 237 ? 5.532 4.176 -21.444 1.00 87.44 237 ASN A CA 1
ATOM 1932 C C . ASN A 1 237 ? 4.683 5.452 -21.622 1.00 87.44 237 ASN A C 1
ATOM 1934 O O . ASN A 1 237 ? 3.463 5.380 -21.581 1.00 87.44 237 ASN A O 1
ATOM 1938 N N . GLU A 1 238 ? 5.303 6.624 -21.754 1.00 86.56 238 GLU A N 1
ATOM 1939 C CA . GLU A 1 238 ? 4.616 7.913 -21.923 1.00 86.56 238 GLU A CA 1
ATOM 1940 C C . GLU A 1 238 ? 4.945 8.559 -23.278 1.00 86.56 238 GLU A C 1
ATOM 1942 O O . GLU A 1 238 ? 4.552 9.693 -23.532 1.00 86.56 238 GLU A O 1
ATOM 1947 N N . VAL A 1 239 ? 5.675 7.856 -24.154 1.00 86.12 239 VAL A N 1
ATOM 1948 C CA . VAL A 1 239 ? 6.055 8.350 -25.489 1.00 86.12 239 VAL A CA 1
ATOM 1949 C C . VAL A 1 239 ? 4.900 8.223 -26.487 1.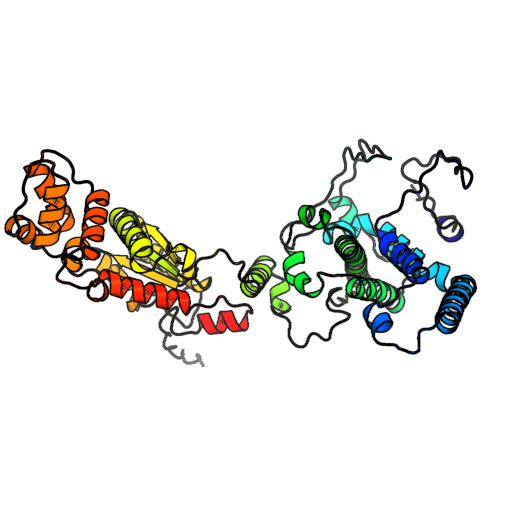00 86.12 239 VAL A C 1
ATOM 1951 O O . VAL A 1 239 ? 4.672 9.129 -27.283 1.00 86.12 239 VAL A O 1
ATOM 1954 N N . SER A 1 240 ? 4.172 7.105 -26.453 1.00 75.62 240 SER A N 1
ATOM 1955 C CA . SER A 1 240 ? 3.089 6.768 -27.391 1.00 75.62 240 SER A CA 1
ATOM 1956 C C . SER A 1 240 ? 1.749 7.424 -27.062 1.00 75.62 240 SER A C 1
ATOM 1958 O O . SER A 1 240 ? 0.893 7.540 -27.936 1.00 75.62 240 SER A O 1
ATOM 1960 N N . SER A 1 241 ? 1.542 7.827 -25.808 1.00 68.44 241 SER A N 1
ATOM 1961 C CA . SER A 1 241 ? 0.263 8.332 -25.310 1.00 68.44 241 SER A CA 1
ATOM 1962 C C . SER A 1 241 ? 0.350 9.808 -24.938 1.00 68.44 241 SER A C 1
ATOM 1964 O O . SER A 1 241 ? 1.252 10.210 -24.204 1.00 68.44 241 SER A O 1
ATOM 1966 N N . THR A 1 242 ? -0.637 10.611 -25.339 1.00 67.69 242 THR A N 1
ATOM 1967 C CA . THR A 1 242 ? -0.788 11.971 -24.809 1.00 67.69 242 THR A CA 1
ATOM 1968 C C . THR A 1 242 ? -1.241 11.906 -23.351 1.00 67.69 242 THR A C 1
ATOM 1970 O O . THR A 1 242 ? -2.407 11.636 -23.060 1.00 67.69 242 THR A O 1
ATOM 1973 N N . VAL A 1 243 ? -0.323 12.152 -22.417 1.00 67.38 243 VAL A N 1
ATOM 1974 C CA . VAL A 1 243 ? -0.647 12.209 -20.987 1.00 67.38 243 VAL A CA 1
ATOM 1975 C C . VAL A 1 243 ? -1.223 13.587 -20.657 1.00 67.38 243 VAL A C 1
ATOM 1977 O O . VAL A 1 243 ? -0.491 14.562 -20.523 1.00 67.38 243 VAL A O 1
ATOM 1980 N N . ILE A 1 244 ? -2.551 13.671 -20.534 1.00 59.38 244 ILE A N 1
ATOM 1981 C CA . ILE A 1 244 ? -3.258 14.911 -20.157 1.00 59.38 244 ILE A CA 1
ATOM 1982 C C . ILE A 1 244 ? -3.056 15.222 -18.666 1.00 59.38 244 ILE A C 1
ATOM 1984 O O . ILE A 1 244 ? -2.969 16.380 -18.262 1.00 59.38 244 ILE A O 1
ATOM 1988 N N . THR A 1 245 ? -2.981 14.188 -17.825 1.00 65.69 245 THR A N 1
ATOM 1989 C CA . THR A 1 245 ? -2.794 14.330 -16.377 1.00 65.69 245 THR A CA 1
ATOM 1990 C C . THR A 1 245 ? -1.968 13.165 -15.849 1.00 65.69 245 THR A C 1
ATOM 1992 O O . THR A 1 245 ? -2.316 12.001 -16.054 1.00 65.69 245 THR A O 1
ATOM 1995 N N . HIS A 1 246 ? -0.867 13.473 -15.164 1.00 73.06 246 HIS A N 1
ATOM 1996 C CA . HIS A 1 246 ? -0.063 12.468 -14.478 1.00 73.06 246 HIS A CA 1
ATOM 1997 C C . HIS A 1 246 ? -0.708 12.139 -13.134 1.00 73.06 246 HIS A C 1
ATOM 1999 O O . HIS A 1 246 ? -0.880 13.019 -12.297 1.00 73.06 246 HIS A O 1
ATOM 2005 N N . VAL A 1 247 ? -1.043 10.866 -12.938 1.00 75.81 247 VAL A N 1
ATOM 2006 C CA . VAL A 1 247 ? -1.541 10.342 -11.663 1.00 75.81 247 VAL A CA 1
ATOM 2007 C C . VAL A 1 247 ? -0.537 9.300 -11.156 1.00 75.81 247 VAL A C 1
ATOM 2009 O O . VAL A 1 247 ? -0.425 8.250 -11.798 1.00 75.81 247 VAL A O 1
ATOM 2012 N N . PRO A 1 248 ? 0.213 9.565 -10.070 1.00 80.81 248 PRO A N 1
ATOM 2013 C CA . PRO A 1 248 ? 0.351 10.865 -9.405 1.00 80.81 248 PRO A CA 1
ATOM 2014 C C . PRO A 1 248 ? 1.194 11.859 -10.219 1.00 80.81 248 PRO A C 1
ATOM 2016 O O . PRO A 1 248 ? 1.803 11.508 -11.238 1.00 80.81 248 PRO A O 1
ATOM 2019 N N . GLU A 1 249 ? 1.233 13.099 -9.744 1.00 83.38 249 GLU A N 1
ATOM 2020 C CA . GLU A 1 249 ? 1.940 14.225 -10.343 1.00 83.38 249 GLU A CA 1
ATOM 2021 C C . GLU A 1 249 ? 3.443 13.939 -10.513 1.00 83.38 249 GLU A C 1
ATOM 2023 O O . GLU A 1 249 ? 4.062 13.239 -9.711 1.00 83.38 249 GLU A O 1
ATOM 2028 N N . LEU A 1 250 ? 4.073 14.521 -11.542 1.00 78.88 250 LEU A N 1
ATOM 2029 C CA . LEU A 1 250 ? 5.496 14.288 -11.839 1.00 78.88 250 LEU A CA 1
ATOM 2030 C C . LEU A 1 250 ? 6.421 14.624 -10.660 1.00 78.88 250 LEU A C 1
ATOM 2032 O O . LEU A 1 250 ? 7.362 13.878 -10.404 1.00 78.88 250 LEU A O 1
ATOM 2036 N N . ALA A 1 251 ? 6.129 15.698 -9.920 1.00 81.56 251 ALA A N 1
ATOM 2037 C CA . ALA A 1 251 ? 6.914 16.107 -8.755 1.00 81.56 251 ALA A CA 1
ATOM 2038 C C . ALA A 1 251 ? 6.938 15.031 -7.656 1.00 81.56 251 ALA A C 1
ATOM 2040 O O . ALA A 1 251 ? 7.965 14.824 -7.014 1.00 81.56 251 ALA A O 1
ATOM 2041 N N . VAL A 1 252 ? 5.835 14.292 -7.489 1.00 82.56 252 VAL A N 1
ATOM 2042 C CA . VAL A 1 252 ? 5.727 13.209 -6.504 1.00 82.56 252 VAL A CA 1
ATOM 2043 C C . VAL A 1 252 ? 6.614 12.025 -6.883 1.00 82.56 252 VAL A C 1
ATOM 2045 O O . VAL A 1 252 ? 7.113 11.324 -6.007 1.00 82.56 252 VAL A O 1
ATOM 2048 N N . ARG A 1 253 ? 6.872 11.807 -8.179 1.00 83.06 253 ARG A N 1
ATOM 2049 C CA . ARG A 1 253 ? 7.659 10.658 -8.656 1.00 83.06 253 ARG A CA 1
ATOM 2050 C C . ARG A 1 253 ? 9.104 10.653 -8.159 1.00 83.06 253 ARG A C 1
ATOM 2052 O O . ARG A 1 253 ? 9.713 9.585 -8.159 1.00 83.06 253 ARG A O 1
ATOM 2059 N N . ALA A 1 254 ? 9.631 11.804 -7.738 1.00 85.12 254 ALA A N 1
ATOM 2060 C CA . ALA A 1 254 ? 10.955 11.916 -7.132 1.00 85.12 254 ALA A CA 1
ATOM 2061 C C . ALA A 1 254 ? 11.030 11.256 -5.741 1.00 85.12 254 ALA A C 1
ATOM 2063 O O . ALA A 1 254 ? 12.084 10.743 -5.367 1.00 85.12 254 ALA A O 1
ATOM 2064 N N . ASP A 1 255 ? 9.921 11.219 -4.994 1.00 89.88 255 ASP A N 1
ATOM 2065 C CA . ASP A 1 255 ? 9.808 10.466 -3.744 1.00 89.88 255 ASP A CA 1
ATOM 2066 C C . ASP A 1 255 ? 9.177 9.097 -4.026 1.00 89.88 255 ASP A C 1
ATOM 2068 O O . ASP A 1 255 ? 7.960 8.946 -4.152 1.00 89.88 255 ASP A O 1
ATOM 2072 N N . ALA A 1 256 ? 10.018 8.063 -4.091 1.00 90.25 256 ALA A N 1
ATOM 2073 C CA . ALA A 1 256 ? 9.577 6.701 -4.378 1.00 90.25 256 ALA A CA 1
ATOM 2074 C C . ALA A 1 256 ? 8.542 6.168 -3.370 1.00 90.25 256 ALA A C 1
ATOM 2076 O O . ALA A 1 256 ? 7.688 5.363 -3.750 1.00 90.25 256 ALA A O 1
ATOM 2077 N N . ARG A 1 257 ? 8.592 6.589 -2.098 1.00 90.06 257 ARG A N 1
ATOM 2078 C CA . ARG A 1 257 ? 7.637 6.139 -1.076 1.00 90.06 257 ARG A CA 1
ATOM 2079 C C . ARG A 1 257 ? 6.273 6.772 -1.318 1.00 90.06 257 ARG A C 1
ATOM 2081 O O . ARG A 1 257 ? 5.274 6.055 -1.332 1.00 90.06 257 ARG A O 1
ATOM 2088 N N . ARG A 1 258 ? 6.241 8.086 -1.539 1.00 90.06 258 ARG A N 1
ATOM 2089 C CA . ARG A 1 258 ? 5.004 8.834 -1.793 1.00 90.06 258 ARG A CA 1
ATOM 2090 C C . ARG A 1 258 ? 4.364 8.463 -3.129 1.00 90.06 258 ARG A C 1
ATOM 2092 O O . ARG A 1 258 ? 3.159 8.242 -3.207 1.00 90.06 258 ARG A O 1
ATOM 2099 N N . HIS A 1 259 ? 5.182 8.303 -4.165 1.00 92.38 259 HIS A N 1
ATOM 2100 C CA . HIS A 1 259 ? 4.740 7.810 -5.465 1.00 92.38 259 HIS A CA 1
ATOM 2101 C C . HIS A 1 259 ? 4.106 6.421 -5.342 1.00 92.38 259 HIS A C 1
ATOM 2103 O O . HIS A 1 259 ? 3.019 6.200 -5.876 1.00 92.38 259 HIS A O 1
ATOM 2109 N N . MET A 1 260 ? 4.736 5.506 -4.595 1.00 92.75 260 MET A N 1
ATOM 2110 C CA . MET A 1 260 ? 4.165 4.182 -4.362 1.00 92.75 260 MET A CA 1
ATOM 2111 C C . MET A 1 260 ? 2.821 4.270 -3.640 1.00 92.75 260 MET A C 1
ATOM 2113 O O . MET A 1 260 ? 1.889 3.616 -4.088 1.00 92.75 260 MET A O 1
ATOM 2117 N N . GLU A 1 261 ? 2.714 5.068 -2.570 1.00 92.31 261 GLU A N 1
ATOM 2118 C CA . GLU A 1 261 ? 1.471 5.272 -1.805 1.00 92.31 261 GLU A CA 1
ATOM 2119 C C . GLU A 1 261 ? 0.301 5.628 -2.734 1.00 92.31 261 GLU A C 1
ATOM 2121 O O . GLU A 1 261 ? -0.717 4.940 -2.749 1.00 92.31 261 GLU A O 1
ATOM 2126 N N . PHE A 1 262 ? 0.466 6.640 -3.583 1.00 94.31 262 PHE A N 1
ATOM 2127 C CA . PHE A 1 262 ? -0.588 7.074 -4.501 1.00 94.31 262 PHE A CA 1
ATOM 2128 C C . PHE A 1 262 ? -0.899 6.070 -5.608 1.00 94.31 262 PHE A C 1
ATOM 2130 O O . PHE A 1 262 ? -2.065 5.909 -5.978 1.00 94.31 262 PHE A O 1
ATOM 2137 N N . VAL A 1 263 ? 0.111 5.358 -6.110 1.00 93.31 263 VAL A N 1
ATOM 2138 C CA . VAL A 1 263 ? -0.109 4.274 -7.070 1.00 93.31 263 VAL A CA 1
ATOM 2139 C C . VAL A 1 263 ? -0.907 3.148 -6.421 1.00 93.31 263 VAL A C 1
ATOM 2141 O O . VAL A 1 263 ? -1.931 2.758 -6.971 1.00 93.31 263 VAL A O 1
ATOM 2144 N N . VAL A 1 264 ? -0.514 2.643 -5.248 1.00 94.06 264 VAL A N 1
ATOM 2145 C CA . VAL A 1 264 ? -1.258 1.545 -4.608 1.00 94.06 264 VAL A CA 1
ATOM 2146 C C . VAL A 1 264 ? -2.669 1.967 -4.204 1.00 94.06 264 VAL A C 1
ATOM 2148 O O . VAL A 1 264 ? -3.575 1.146 -4.295 1.00 94.06 264 VAL A O 1
ATOM 2151 N N . ASN A 1 265 ? -2.888 3.241 -3.858 1.00 93.94 265 ASN A N 1
ATOM 2152 C CA . ASN A 1 265 ? -4.227 3.789 -3.620 1.00 93.94 265 ASN A CA 1
ATOM 2153 C C . ASN A 1 265 ? -5.093 3.740 -4.883 1.00 93.94 265 ASN A C 1
ATOM 2155 O O . ASN A 1 265 ? -6.254 3.357 -4.810 1.00 93.94 265 ASN A O 1
ATOM 2159 N N . ARG A 1 266 ? -4.532 4.076 -6.052 1.00 92.25 266 ARG A N 1
ATOM 2160 C CA . ARG A 1 266 ? -5.252 4.028 -7.336 1.00 92.25 266 ARG A CA 1
ATOM 2161 C C . ARG A 1 266 ? -5.698 2.611 -7.712 1.00 92.25 266 ARG A C 1
ATOM 2163 O O . ARG A 1 266 ? -6.708 2.462 -8.391 1.00 92.25 266 ARG A O 1
ATOM 2170 N N . PHE A 1 267 ? -4.928 1.600 -7.318 1.00 91.69 267 PHE A N 1
ATOM 2171 C CA . PHE A 1 267 ? -5.222 0.191 -7.592 1.00 91.69 267 PHE A CA 1
ATOM 2172 C C . PHE A 1 267 ? -5.942 -0.520 -6.432 1.00 91.69 267 PHE A C 1
ATOM 2174 O O . PHE A 1 267 ? -6.099 -1.735 -6.497 1.00 91.69 267 PHE A O 1
ATOM 2181 N N . ASP A 1 268 ? -6.350 0.198 -5.377 1.00 90.88 268 ASP A N 1
ATOM 2182 C CA . ASP A 1 268 ? -6.957 -0.372 -4.162 1.00 90.88 268 ASP A CA 1
ATOM 2183 C C . ASP A 1 268 ? -6.107 -1.484 -3.503 1.00 90.88 268 ASP A C 1
ATOM 2185 O O . ASP A 1 268 ? -6.617 -2.441 -2.925 1.00 90.88 268 ASP A O 1
ATOM 2189 N N . LEU A 1 269 ? -4.777 -1.344 -3.573 1.00 93.12 269 LEU A N 1
ATOM 2190 C CA . LEU A 1 269 ? -3.796 -2.281 -3.007 1.00 93.12 269 LEU A CA 1
ATOM 2191 C C . LEU A 1 269 ? -3.157 -1.784 -1.702 1.00 93.12 269 LEU A C 1
ATOM 2193 O O . LEU A 1 269 ? -2.294 -2.470 -1.154 1.00 93.12 269 LEU A O 1
ATOM 2197 N N . ASN A 1 270 ? -3.509 -0.587 -1.221 1.00 92.06 270 ASN A N 1
ATOM 2198 C CA . ASN A 1 270 ? -2.945 -0.055 0.018 1.00 92.06 270 ASN A CA 1
ATOM 2199 C C . ASN A 1 270 ? -3.454 -0.859 1.229 1.00 92.06 270 ASN A C 1
ATOM 2201 O O . ASN A 1 270 ? -4.658 -0.850 1.483 1.00 92.06 270 ASN A O 1
ATOM 2205 N N . PRO A 1 271 ? -2.568 -1.525 1.995 1.00 90.81 271 PRO A N 1
ATOM 2206 C CA . PRO A 1 271 ? -2.977 -2.313 3.153 1.00 90.81 271 PRO A CA 1
ATOM 2207 C C . PRO A 1 271 ? -3.256 -1.462 4.399 1.00 90.81 271 PRO A C 1
ATOM 2209 O O . PRO A 1 271 ? -3.684 -2.008 5.413 1.00 90.81 271 PRO A O 1
ATOM 2212 N N . ALA A 1 272 ? -2.961 -0.157 4.372 1.00 92.62 272 ALA A N 1
ATOM 2213 C CA . ALA A 1 272 ? -3.206 0.717 5.509 1.00 92.62 272 ALA A CA 1
ATOM 2214 C C . ALA A 1 272 ? -4.706 0.741 5.864 1.00 92.62 272 ALA A C 1
ATOM 2216 O O . ALA A 1 272 ? -5.553 0.728 4.966 1.00 92.62 272 ALA A O 1
ATOM 2217 N N . PRO A 1 273 ? -5.066 0.805 7.156 1.00 95.50 273 PRO A N 1
ATOM 2218 C CA . PRO A 1 273 ? -6.454 0.990 7.544 1.00 95.50 273 PRO A CA 1
ATOM 2219 C C . PRO A 1 273 ? -6.934 2.395 7.164 1.00 95.50 273 PRO A C 1
ATOM 2221 O O . PRO A 1 273 ? -6.198 3.377 7.233 1.00 95.50 273 PRO A O 1
ATOM 2224 N N . LYS A 1 274 ? -8.214 2.521 6.817 1.00 95.56 274 LYS A N 1
ATOM 2225 C CA . LYS A 1 274 ? -8.876 3.827 6.681 1.00 95.56 274 LYS A CA 1
ATOM 2226 C C . LYS A 1 274 ? -9.189 4.440 8.036 1.00 95.56 274 LYS A C 1
ATOM 2228 O O . LYS A 1 274 ? -9.368 5.658 8.123 1.00 95.56 274 LYS A O 1
ATOM 2233 N N . LEU A 1 275 ? -9.284 3.617 9.079 1.00 97.31 275 LEU A N 1
ATOM 2234 C CA . LEU A 1 275 ? -9.522 4.059 10.442 1.00 97.31 275 LEU A CA 1
ATOM 2235 C C . LEU A 1 275 ? -8.854 3.123 11.456 1.00 97.31 275 LEU A C 1
ATOM 2237 O O . LEU A 1 275 ? -9.034 1.911 11.398 1.00 97.31 275 LEU A O 1
ATOM 2241 N N . THR A 1 276 ? -8.173 3.702 12.439 1.00 97.62 276 THR A N 1
ATOM 2242 C CA . THR A 1 276 ? -7.714 3.005 13.643 1.00 97.62 276 THR A CA 1
ATOM 2243 C C . THR A 1 276 ? -8.656 3.317 14.808 1.00 97.62 276 THR A C 1
ATOM 2245 O O . THR A 1 276 ? -8.864 4.484 15.167 1.00 97.62 276 THR A O 1
ATOM 2248 N N . LEU A 1 277 ? -9.257 2.273 15.376 1.00 97.56 277 LEU A N 1
ATOM 2249 C CA . LEU A 1 277 ? -10.113 2.313 16.553 1.00 97.56 277 LEU A CA 1
ATOM 2250 C C . LEU A 1 277 ? -9.290 1.900 17.773 1.00 97.56 277 LEU A C 1
ATOM 2252 O O . LEU A 1 277 ? -8.987 0.726 17.961 1.00 97.56 277 LEU A O 1
ATOM 2256 N N . PHE A 1 278 ? -8.953 2.870 18.611 1.00 94.69 278 PHE A N 1
ATOM 2257 C CA . PHE A 1 278 ? -8.316 2.609 19.892 1.00 94.69 278 PHE A CA 1
ATOM 2258 C C . PHE A 1 278 ? -9.371 2.285 20.945 1.00 94.69 278 PHE A C 1
ATOM 2260 O O . PHE A 1 278 ? -10.342 3.036 21.104 1.00 94.69 278 PHE A O 1
ATOM 2267 N N . VAL A 1 279 ? -9.151 1.191 21.663 1.00 92.94 279 VAL A N 1
ATOM 2268 C CA . VAL A 1 279 ? -9.966 0.734 22.795 1.00 92.94 279 VAL A CA 1
ATOM 2269 C C . VAL A 1 279 ? -9.094 0.664 24.043 1.00 92.94 279 VAL A C 1
ATOM 2271 O O . VAL A 1 279 ? -7.868 0.624 23.942 1.00 92.94 279 VAL A O 1
ATOM 2274 N N . GLU A 1 280 ? -9.693 0.708 25.223 1.00 86.00 280 GLU A N 1
ATOM 2275 C CA . GLU A 1 280 ? -8.949 0.784 26.477 1.00 86.00 280 GLU A CA 1
ATOM 2276 C C . GLU A 1 280 ? -8.302 -0.542 26.879 1.00 86.00 280 GLU A C 1
ATOM 2278 O O . GLU A 1 280 ? -7.200 -0.519 27.434 1.00 86.00 280 GLU A O 1
ATOM 2283 N N . GLY A 1 281 ? -8.974 -1.666 26.617 1.00 88.31 281 GLY A N 1
ATOM 2284 C CA . GLY A 1 281 ? -8.517 -2.989 27.042 1.00 88.31 281 GLY A CA 1
ATOM 2285 C C . GLY A 1 281 ? -8.964 -4.144 26.144 1.00 88.31 281 GLY A C 1
ATOM 2286 O O . GLY A 1 281 ? -9.959 -4.055 25.419 1.00 88.31 281 GLY A O 1
ATOM 2287 N N . ALA A 1 282 ? -8.285 -5.284 26.288 1.00 90.56 282 ALA A N 1
ATOM 2288 C CA . ALA A 1 282 ? -8.547 -6.524 25.552 1.00 90.56 282 ALA A CA 1
ATOM 2289 C C . ALA A 1 282 ? -10.002 -7.034 25.616 1.00 90.56 282 ALA A C 1
ATOM 2291 O O . ALA A 1 282 ? -10.483 -7.652 24.667 1.00 90.56 282 ALA A O 1
ATOM 2292 N N . SER A 1 283 ? -10.735 -6.780 26.708 1.00 91.81 283 SER A N 1
ATOM 2293 C CA . SER A 1 283 ? -12.151 -7.164 26.815 1.00 91.81 283 SER A CA 1
ATOM 2294 C C . SER A 1 283 ? -13.047 -6.363 25.867 1.00 91.81 283 SER A C 1
ATOM 2296 O O . SER A 1 283 ? -13.966 -6.921 25.270 1.00 91.81 283 SER A O 1
ATOM 2298 N N . GLU A 1 284 ? -12.769 -5.069 25.689 1.00 93.00 284 GLU A N 1
ATOM 2299 C CA . GLU A 1 284 ? -13.491 -4.230 24.729 1.00 93.00 284 GLU A CA 1
ATOM 2300 C C . GLU A 1 284 ? -13.130 -4.610 23.293 1.00 93.00 284 GLU A C 1
ATOM 2302 O O . GLU A 1 284 ? -14.015 -4.682 22.439 1.00 93.00 284 GLU A O 1
ATOM 2307 N N . GLU A 1 285 ? -11.850 -4.901 23.030 1.00 95.31 285 GLU A N 1
ATOM 2308 C CA . GLU A 1 285 ? -11.405 -5.404 21.729 1.00 95.31 285 GLU A CA 1
ATOM 2309 C C . GLU A 1 285 ? -12.166 -6.680 21.349 1.00 95.31 285 GLU A C 1
ATOM 2311 O O . GLU A 1 285 ? -12.741 -6.751 20.259 1.00 95.31 285 GLU A O 1
ATOM 2316 N N . ALA A 1 286 ? -12.216 -7.663 22.254 1.00 95.50 286 ALA A N 1
ATOM 2317 C CA . ALA A 1 286 ? -12.915 -8.925 22.033 1.00 95.50 286 ALA A CA 1
ATOM 2318 C C . ALA A 1 286 ? -14.411 -8.708 21.757 1.00 95.50 286 ALA A C 1
ATOM 2320 O O . ALA A 1 286 ? -14.942 -9.240 20.780 1.00 95.50 286 ALA A O 1
ATOM 2321 N N . ALA A 1 287 ? -15.077 -7.867 22.556 1.00 95.44 287 ALA A N 1
ATOM 2322 C CA . ALA A 1 287 ? -16.485 -7.546 22.347 1.00 95.44 287 ALA A CA 1
ATOM 2323 C C . ALA A 1 287 ? -16.739 -6.868 20.996 1.00 95.44 287 ALA A C 1
ATOM 2325 O O . ALA A 1 287 ? -17.686 -7.215 20.289 1.00 95.44 287 ALA A O 1
ATOM 2326 N N . ILE A 1 288 ? -15.902 -5.900 20.618 1.00 96.62 288 ILE A N 1
ATOM 2327 C CA . ILE A 1 288 ? -16.057 -5.187 19.349 1.00 96.62 288 ILE A CA 1
ATOM 2328 C C . ILE A 1 288 ? -15.839 -6.143 18.177 1.00 96.62 288 ILE A C 1
ATOM 2330 O O . ILE A 1 288 ? -16.639 -6.123 17.243 1.00 96.62 288 ILE A O 1
ATOM 2334 N N . ARG A 1 289 ? -14.818 -7.007 18.218 1.00 96.94 289 ARG A N 1
ATOM 2335 C CA . ARG A 1 289 ? -14.584 -8.013 17.167 1.00 96.94 289 ARG A CA 1
ATOM 2336 C C . ARG A 1 289 ? -15.783 -8.945 16.997 1.00 96.94 289 ARG A C 1
ATOM 2338 O O . ARG A 1 289 ? -16.257 -9.090 15.873 1.00 96.94 289 ARG A O 1
ATOM 2345 N N . ALA A 1 290 ? -16.330 -9.467 18.096 1.00 96.25 290 ALA A N 1
ATOM 2346 C CA . ALA A 1 290 ? -17.534 -10.298 18.064 1.00 96.25 290 ALA A CA 1
ATOM 2347 C C . ALA A 1 290 ? -18.736 -9.546 17.460 1.00 96.25 290 ALA A C 1
ATOM 2349 O O . ALA A 1 290 ? -19.464 -10.077 16.624 1.00 96.25 290 ALA A O 1
ATOM 2350 N N . ILE A 1 291 ? -18.919 -8.267 17.798 1.00 96.94 291 ILE A N 1
ATOM 2351 C CA . ILE A 1 291 ? -19.964 -7.434 17.187 1.00 96.94 291 ILE A CA 1
ATOM 2352 C C . ILE A 1 291 ? -19.741 -7.242 15.680 1.00 96.94 291 ILE A C 1
ATOM 2354 O O . ILE A 1 291 ? -20.711 -7.247 14.925 1.00 96.94 291 ILE A O 1
ATOM 2358 N N . PHE A 1 292 ? -18.501 -7.062 15.221 1.00 97.38 292 PHE A N 1
ATOM 2359 C CA . PHE A 1 292 ? -18.196 -6.980 13.788 1.00 97.38 292 PHE A CA 1
ATOM 2360 C C . PHE A 1 292 ? -18.625 -8.237 13.037 1.00 97.38 292 PHE A C 1
ATOM 2362 O O . PHE A 1 292 ? -19.306 -8.138 12.014 1.00 97.38 292 PHE A O 1
ATOM 2369 N N . GLU A 1 293 ? -18.325 -9.404 13.589 1.00 94.56 293 GLU A N 1
ATOM 2370 C CA . GLU A 1 293 ? -18.717 -10.680 12.997 1.00 94.56 293 GLU A CA 1
ATOM 2371 C C . GLU A 1 293 ? -20.240 -10.871 12.994 1.00 94.56 293 GLU A C 1
ATOM 2373 O O . GLU A 1 293 ? -20.815 -11.168 11.947 1.00 94.56 293 GLU A O 1
ATOM 2378 N N . HIS A 1 294 ? -20.916 -10.631 14.121 1.00 93.69 294 HIS A N 1
ATOM 2379 C CA . HIS A 1 294 ? -22.351 -10.907 14.254 1.00 93.69 294 HIS A CA 1
ATOM 2380 C C . HIS A 1 294 ? -23.270 -9.832 13.657 1.00 93.69 294 HIS A C 1
ATOM 2382 O O . HIS A 1 294 ? -24.295 -10.166 13.066 1.00 93.69 294 HIS A O 1
ATOM 2388 N N . TYR A 1 295 ? -22.946 -8.546 13.821 1.00 95.25 295 TYR A N 1
ATOM 2389 C CA . TYR A 1 295 ? -23.817 -7.437 13.406 1.00 95.25 295 TYR A CA 1
ATOM 2390 C C . TYR A 1 295 ? -23.463 -6.882 12.030 1.00 95.25 295 TYR A C 1
ATOM 2392 O O . TYR A 1 295 ? -24.350 -6.628 11.219 1.00 95.25 295 TYR A O 1
ATOM 2400 N N . PHE A 1 296 ? -22.170 -6.676 11.766 1.00 95.00 296 PHE A N 1
ATOM 2401 C CA . PHE A 1 296 ? -21.701 -6.136 10.487 1.00 95.00 296 PHE A CA 1
ATOM 2402 C C . PHE A 1 296 ? -21.432 -7.238 9.449 1.00 95.00 296 PHE A C 1
ATOM 2404 O O . PHE A 1 296 ? -21.217 -6.934 8.277 1.00 95.00 296 PHE A O 1
ATOM 2411 N N . GLY A 1 297 ? -21.477 -8.512 9.860 1.00 95.81 297 GLY A N 1
ATOM 2412 C CA . GLY A 1 297 ? -21.359 -9.677 8.982 1.00 95.81 297 GLY A CA 1
ATOM 2413 C C . GLY A 1 297 ? -19.955 -9.908 8.424 1.00 95.81 297 GLY A C 1
ATOM 2414 O O . GLY A 1 297 ? -19.790 -10.710 7.506 1.00 95.81 297 GLY A O 1
ATOM 2415 N N . ALA A 1 298 ? -18.946 -9.191 8.925 1.00 96.31 298 ALA A N 1
ATOM 2416 C CA . ALA A 1 298 ? -17.568 -9.305 8.466 1.00 96.31 298 ALA A CA 1
ATOM 2417 C C . ALA A 1 298 ? -16.586 -8.740 9.505 1.00 96.31 298 ALA A C 1
ATOM 2419 O O . ALA A 1 298 ? -16.931 -7.813 10.244 1.00 96.31 298 ALA A O 1
ATOM 2420 N N . PRO A 1 299 ? -15.337 -9.237 9.540 1.00 96.19 299 PRO A N 1
ATOM 2421 C CA . PRO A 1 299 ? -14.340 -8.751 10.482 1.00 96.19 299 PRO A CA 1
ATOM 2422 C C . PRO A 1 299 ? -14.006 -7.259 10.255 1.00 96.19 299 PRO A C 1
ATOM 2424 O O . PRO A 1 299 ? -14.202 -6.727 9.151 1.00 96.19 299 PRO A O 1
ATOM 2427 N N . PRO A 1 300 ? -13.431 -6.569 11.262 1.00 96.31 300 PRO A N 1
ATOM 2428 C CA . PRO A 1 300 ? -13.072 -5.149 11.159 1.00 96.31 300 PRO A CA 1
ATOM 2429 C C . PRO A 1 300 ? -12.174 -4.827 9.953 1.00 96.31 300 PRO A C 1
ATOM 2431 O O . PRO A 1 300 ? -12.357 -3.806 9.290 1.00 96.31 300 PRO A O 1
ATOM 2434 N N . GLY A 1 301 ? -11.258 -5.738 9.603 1.00 94.56 301 GLY A N 1
ATOM 2435 C CA . GLY A 1 301 ? -10.346 -5.577 8.468 1.00 94.56 301 GLY A CA 1
ATOM 2436 C C . GLY A 1 301 ? -11.054 -5.442 7.114 1.00 94.56 301 GLY A C 1
ATOM 2437 O O . GLY A 1 301 ? -10.624 -4.643 6.287 1.00 94.56 301 GLY A O 1
ATOM 2438 N N . THR A 1 302 ? -12.191 -6.119 6.904 1.00 94.31 302 THR A N 1
ATOM 2439 C CA . THR A 1 302 ? -13.010 -5.974 5.680 1.00 94.31 302 THR A CA 1
ATOM 2440 C C . THR A 1 302 ? -13.572 -4.559 5.535 1.00 94.31 302 THR A C 1
ATOM 2442 O O . THR A 1 302 ? -13.779 -4.073 4.426 1.00 94.31 302 THR A O 1
ATOM 2445 N N . HIS A 1 303 ? -13.754 -3.862 6.656 1.00 94.31 303 HIS A N 1
ATOM 2446 C CA . HIS A 1 303 ? -14.188 -2.468 6.712 1.00 94.31 303 HIS A CA 1
ATOM 2447 C C . HIS A 1 303 ? -13.005 -1.483 6.680 1.00 94.31 303 HIS A C 1
ATOM 2449 O O . HIS A 1 303 ? -13.205 -0.278 6.838 1.00 94.31 303 HIS A O 1
ATOM 2455 N N . GLN A 1 304 ? -11.777 -1.984 6.479 1.00 94.50 304 GLN A N 1
ATOM 2456 C CA . GLN A 1 304 ? -10.515 -1.240 6.564 1.00 94.50 304 GLN A CA 1
ATOM 2457 C C . GLN A 1 304 ? -10.339 -0.550 7.927 1.00 94.50 304 GLN A C 1
ATOM 2459 O O . GLN A 1 304 ? -9.844 0.577 8.008 1.00 94.50 304 GLN A O 1
ATOM 2464 N N . ILE A 1 305 ? -10.776 -1.227 8.996 1.00 97.25 305 ILE A N 1
ATOM 2465 C CA . ILE A 1 305 ? -10.647 -0.774 10.381 1.00 97.25 305 ILE A CA 1
ATOM 2466 C C . ILE A 1 305 ? -9.627 -1.645 11.110 1.00 97.25 305 ILE A C 1
ATOM 2468 O O . ILE A 1 305 ? -9.769 -2.867 11.173 1.00 97.25 305 ILE A O 1
ATOM 2472 N N . GLU A 1 306 ? -8.631 -1.001 11.708 1.00 97.12 306 GLU A N 1
ATOM 2473 C CA . GLU A 1 306 ? -7.701 -1.626 12.646 1.00 97.12 306 GLU A CA 1
ATOM 2474 C C . GLU A 1 306 ? -8.154 -1.328 14.079 1.00 97.12 306 GLU A C 1
ATOM 2476 O O . GLU A 1 306 ? -8.422 -0.175 14.409 1.00 97.12 306 GLU A O 1
ATOM 2481 N N . ILE A 1 307 ? -8.256 -2.352 14.928 1.00 96.56 307 ILE A N 1
ATOM 2482 C CA . ILE A 1 307 ? -8.551 -2.184 16.357 1.00 96.56 307 ILE A CA 1
ATOM 2483 C C . ILE A 1 307 ? -7.244 -2.336 17.125 1.00 96.56 307 ILE A C 1
ATOM 2485 O O . ILE A 1 307 ? -6.521 -3.305 16.899 1.00 96.56 307 ILE A O 1
ATOM 2489 N N . VAL A 1 308 ? -6.956 -1.386 18.013 1.00 93.75 308 VAL A N 1
ATOM 2490 C CA . VAL A 1 308 ? -5.731 -1.369 18.818 1.00 93.75 308 VAL A CA 1
ATOM 2491 C C . VAL A 1 308 ? -6.088 -1.231 20.292 1.00 93.75 308 VAL A C 1
ATOM 2493 O O . VAL A 1 308 ? -6.700 -0.238 20.693 1.00 93.75 308 VAL A O 1
ATOM 2496 N N . ASP A 1 309 ? -5.673 -2.212 21.089 1.00 90.38 309 ASP A N 1
ATOM 2497 C CA . ASP A 1 309 ? -5.720 -2.151 22.549 1.00 90.38 309 ASP A CA 1
ATOM 2498 C C . ASP A 1 309 ? -4.654 -1.177 23.081 1.00 90.38 309 ASP A C 1
ATOM 2500 O O . ASP A 1 309 ? -3.469 -1.269 22.748 1.00 90.38 309 ASP A O 1
ATOM 2504 N N . LEU A 1 310 ? -5.082 -0.217 23.901 1.00 83.44 310 LEU A N 1
ATOM 2505 C CA . LEU A 1 310 ? -4.203 0.732 24.580 1.00 83.44 310 LEU A CA 1
ATOM 2506 C C . LEU A 1 310 ? -3.527 0.150 25.831 1.00 83.44 310 LEU A C 1
ATOM 2508 O O . LEU A 1 310 ? -2.612 0.791 26.359 1.00 83.44 310 LEU A O 1
ATOM 2512 N N . CYS A 1 311 ? -3.949 -1.025 26.306 1.00 79.94 311 CYS A N 1
ATOM 2513 C CA . CYS A 1 311 ? -3.501 -1.641 27.557 1.00 79.94 311 CYS A CA 1
ATOM 2514 C C . CYS A 1 311 ? -3.644 -0.672 28.748 1.00 79.94 311 CYS A C 1
ATOM 2516 O O . CYS A 1 311 ? -2.740 -0.537 29.584 1.00 79.94 311 CYS A O 1
ATOM 2518 N N . GLY A 1 312 ? -4.769 0.044 28.789 1.00 67.25 312 GLY A N 1
ATOM 2519 C CA . GLY A 1 312 ? -5.067 1.107 29.742 1.00 67.25 312 GLY A CA 1
ATOM 2520 C C . GLY A 1 312 ? -4.552 2.490 29.321 1.00 67.25 312 GLY A C 1
ATOM 2521 O O . GLY A 1 312 ? -3.468 2.662 28.757 1.00 67.25 312 GLY A O 1
ATOM 2522 N N . VAL A 1 313 ? -5.316 3.531 29.667 1.00 60.81 313 VAL A N 1
ATOM 2523 C CA . VAL A 1 313 ? -5.000 4.930 29.307 1.00 60.81 313 VAL A CA 1
ATOM 2524 C C . VAL A 1 313 ? -3.649 5.390 29.873 1.00 60.81 313 VAL A C 1
ATOM 2526 O O . VAL A 1 313 ? -2.950 6.197 29.258 1.00 60.81 313 VAL A O 1
ATOM 2529 N N . ASP A 1 314 ? -3.238 4.873 31.029 1.00 61.06 314 ASP A N 1
ATOM 2530 C CA . ASP A 1 314 ? -1.969 5.240 31.666 1.00 61.06 314 ASP A CA 1
ATOM 2531 C C . ASP A 1 314 ? -0.738 4.714 30.903 1.00 61.06 314 ASP A C 1
ATOM 2533 O O . ASP A 1 314 ? 0.313 5.361 30.912 1.00 61.06 314 ASP A O 1
ATOM 2537 N N . THR A 1 315 ? -0.882 3.608 30.168 1.00 62.75 315 THR A N 1
ATOM 2538 C CA . THR A 1 315 ? 0.165 3.037 29.307 1.00 62.75 315 THR A CA 1
ATOM 2539 C C . THR A 1 315 ? 0.306 3.850 28.019 1.00 62.75 315 THR A C 1
ATOM 2541 O O . THR A 1 315 ? 1.409 4.244 27.637 1.00 62.75 315 THR A O 1
ATOM 2544 N N . ALA A 1 316 ? -0.822 4.208 27.401 1.00 55.47 316 ALA A N 1
ATOM 2545 C CA . ALA A 1 316 ? -0.877 5.002 26.171 1.00 55.47 316 ALA A CA 1
ATOM 2546 C C . ALA A 1 316 ? -0.394 6.453 26.333 1.00 55.47 316 ALA A C 1
ATOM 2548 O O . ALA A 1 316 ? -0.077 7.135 25.353 1.00 55.47 316 ALA A O 1
ATOM 2549 N N . THR A 1 317 ? -0.362 6.948 27.571 1.00 56.56 317 THR A N 1
ATOM 2550 C CA . THR A 1 317 ? -0.044 8.344 27.859 1.00 56.56 317 THR A CA 1
ATOM 2551 C C . THR A 1 317 ? 1.462 8.590 28.077 1.00 56.56 317 THR A C 1
ATOM 2553 O O . THR A 1 317 ? 1.964 9.692 27.886 1.00 56.56 317 THR A O 1
ATOM 2556 N N . GLY A 1 318 ? 2.267 7.564 28.340 1.00 56.22 318 GLY A N 1
ATOM 2557 C CA . GLY A 1 318 ? 3.712 7.729 28.533 1.00 56.22 318 GLY A CA 1
ATOM 2558 C C . GLY A 1 318 ? 4.089 8.315 29.906 1.00 56.22 318 GLY A C 1
ATOM 2559 O O . GLY A 1 318 ? 3.315 8.987 30.590 1.00 56.22 318 GLY A O 1
ATOM 2560 N N . GLY A 1 319 ? 5.312 8.014 30.353 1.00 52.72 319 GLY A N 1
ATOM 2561 C CA . GLY A 1 319 ? 5.697 8.116 31.770 1.00 52.72 319 GLY A CA 1
ATOM 2562 C C . GLY A 1 319 ? 5.959 9.522 32.330 1.00 52.72 319 GLY A C 1
ATOM 2563 O O . GLY A 1 319 ? 6.063 9.678 33.546 1.00 52.72 319 GLY A O 1
ATOM 2564 N N . ARG A 1 320 ? 6.076 10.566 31.496 1.00 59.41 320 ARG A N 1
ATOM 2565 C CA . ARG A 1 320 ? 6.403 11.931 31.961 1.00 59.41 320 ARG A CA 1
ATOM 2566 C C . ARG A 1 320 ? 5.130 12.752 32.203 1.00 59.41 320 ARG A C 1
ATOM 2568 O O . ARG A 1 320 ? 4.291 12.870 31.315 1.00 59.41 320 ARG A O 1
ATOM 2575 N N . LYS A 1 321 ? 5.014 13.382 33.384 1.00 57.06 321 LYS A N 1
ATOM 2576 C CA . LYS A 1 321 ? 3.855 14.210 33.804 1.00 57.06 321 LYS A CA 1
ATOM 2577 C C . LYS A 1 321 ? 3.441 15.284 32.783 1.00 57.06 321 LYS A C 1
ATOM 2579 O O . LYS A 1 321 ? 2.258 15.586 32.690 1.00 57.06 321 LYS A O 1
ATOM 2584 N N . GLU A 1 322 ? 4.389 15.836 32.028 1.00 52.81 322 GLU A N 1
ATOM 2585 C CA . GLU A 1 322 ? 4.152 16.903 31.040 1.00 52.81 322 GLU A CA 1
ATOM 2586 C C . GLU A 1 322 ? 3.726 16.392 29.653 1.00 52.81 322 GLU A C 1
ATOM 2588 O O . GLU A 1 322 ? 3.153 17.149 28.870 1.00 52.81 322 GLU A O 1
ATOM 2593 N N . ASP A 1 323 ? 3.970 15.113 29.350 1.00 57.41 323 ASP A N 1
ATOM 2594 C CA . ASP A 1 323 ? 3.764 14.530 28.016 1.00 57.41 323 ASP A CA 1
ATOM 2595 C C . ASP A 1 323 ? 2.613 13.515 27.969 1.00 57.41 323 ASP A C 1
ATOM 2597 O O . ASP A 1 323 ? 2.305 13.009 26.889 1.00 57.41 323 ASP A O 1
ATOM 2601 N N . ARG A 1 324 ? 1.927 13.287 29.108 1.00 60.47 324 ARG A N 1
ATOM 2602 C CA . ARG A 1 324 ? 0.909 12.233 29.258 1.00 60.47 324 ARG A CA 1
ATOM 2603 C C . ARG A 1 324 ? -0.067 12.171 28.076 1.00 60.47 324 ARG A C 1
ATOM 2605 O O . ARG A 1 324 ? -0.238 11.163 27.424 1.00 60.47 324 ARG A O 1
ATOM 2612 N N . PHE A 1 325 ? -0.701 13.266 27.695 1.00 68.94 325 PHE A N 1
ATOM 2613 C CA . PHE A 1 325 ? -1.695 13.208 26.608 1.00 68.94 325 PHE A CA 1
ATOM 2614 C C . PHE A 1 325 ? -1.120 13.494 25.221 1.00 68.94 325 PHE A C 1
ATOM 2616 O O . PHE A 1 325 ? -1.794 13.298 24.211 1.00 68.94 325 PHE A O 1
ATOM 2623 N N . ARG A 1 326 ? 0.128 13.961 25.147 1.00 72.81 326 ARG A N 1
ATOM 2624 C CA . ARG A 1 326 ? 0.754 14.362 23.886 1.00 72.81 326 ARG A CA 1
ATOM 2625 C C . ARG A 1 326 ? 1.181 13.170 23.048 1.00 72.81 326 ARG A C 1
ATOM 2627 O O . ARG A 1 326 ? 1.099 13.282 21.832 1.00 72.81 326 ARG A O 1
ATOM 2634 N N . ALA A 1 327 ? 1.599 12.060 23.655 1.00 80.31 327 ALA A N 1
ATOM 2635 C CA . ALA A 1 327 ? 2.043 10.880 22.913 1.00 80.31 327 ALA A CA 1
ATOM 2636 C C . ALA A 1 327 ? 0.924 10.319 22.018 1.00 80.31 327 ALA A C 1
ATOM 2638 O O . ALA A 1 327 ? 1.065 10.307 20.795 1.00 80.31 327 ALA A O 1
ATOM 2639 N N . ILE A 1 328 ? -0.225 9.971 22.609 1.00 85.50 328 ILE A N 1
ATOM 2640 C CA . ILE A 1 328 ? -1.377 9.457 21.858 1.00 85.50 328 ILE A CA 1
ATOM 2641 C C . ILE A 1 328 ? -1.914 10.479 20.848 1.00 85.50 328 ILE A C 1
ATOM 2643 O O . ILE A 1 328 ? -2.225 10.121 19.719 1.00 85.50 328 ILE A O 1
ATOM 2647 N N . LEU A 1 329 ? -1.960 11.773 21.189 1.00 88.81 329 LEU A N 1
ATOM 2648 C CA . LEU A 1 329 ? -2.441 12.794 20.252 1.00 88.81 329 LEU A CA 1
ATOM 2649 C C . LEU A 1 329 ? -1.454 13.083 19.108 1.00 88.81 329 LEU A C 1
ATOM 2651 O O . LEU A 1 329 ? -1.892 13.459 18.023 1.00 88.81 329 LEU A O 1
ATOM 2655 N N . ARG A 1 330 ? -0.144 12.896 19.314 1.00 88.31 330 ARG A N 1
ATOM 2656 C CA . ARG A 1 330 ? 0.863 12.936 18.239 1.00 88.31 330 ARG A CA 1
ATOM 2657 C C . ARG A 1 330 ? 0.749 11.722 17.329 1.00 88.31 330 ARG A C 1
ATOM 2659 O O . ARG A 1 330 ? 0.847 11.888 16.119 1.00 88.31 330 ARG A O 1
ATOM 2666 N N . LEU A 1 331 ? 0.500 10.537 17.892 1.00 90.62 331 LEU A N 1
ATOM 2667 C CA . LEU A 1 331 ? 0.210 9.342 17.101 1.00 90.62 331 LEU A CA 1
ATOM 2668 C C . LEU A 1 331 ? -1.049 9.549 16.251 1.00 90.62 331 LEU A C 1
ATOM 2670 O O . LEU A 1 331 ? -1.017 9.306 15.051 1.00 90.62 331 LEU A O 1
ATOM 2674 N N . VAL A 1 332 ? -2.120 10.086 16.841 1.00 93.19 332 VAL A N 1
ATOM 2675 C CA . VAL A 1 332 ? -3.341 10.464 16.113 1.00 93.19 332 VAL A CA 1
ATOM 2676 C C . VAL A 1 332 ? -3.032 11.457 14.987 1.00 93.19 332 VAL A C 1
ATOM 2678 O O . VAL A 1 332 ? -3.495 11.279 13.866 1.00 93.19 332 VAL A O 1
ATOM 2681 N N . ASP A 1 333 ? -2.236 12.499 15.253 1.00 93.31 333 ASP A N 1
ATOM 2682 C CA . ASP A 1 333 ? -1.873 13.485 14.228 1.00 93.31 333 ASP A CA 1
ATOM 2683 C C . ASP A 1 333 ? -1.067 12.861 13.078 1.00 93.31 333 ASP A C 1
ATOM 2685 O O . ASP A 1 333 ? -1.301 13.190 11.913 1.00 93.31 333 ASP A O 1
ATOM 2689 N N . TYR A 1 334 ? -0.163 11.932 13.402 1.00 94.06 334 TYR A N 1
ATOM 2690 C CA . TYR A 1 334 ? 0.613 11.148 12.442 1.00 94.06 334 TYR A CA 1
ATOM 2691 C C . TYR A 1 334 ? -0.276 10.239 11.584 1.00 94.06 334 TYR A C 1
ATOM 2693 O O . TYR A 1 334 ? -0.176 10.270 10.357 1.00 94.06 334 TYR A O 1
ATOM 2701 N N . LEU A 1 335 ? -1.198 9.492 12.195 1.00 94.88 335 LEU A N 1
ATOM 2702 C CA . LEU A 1 335 ? -2.162 8.658 11.469 1.00 94.88 335 LEU A CA 1
ATOM 2703 C C . LEU A 1 335 ? -3.045 9.510 10.549 1.00 94.88 335 LEU A C 1
ATOM 2705 O O . LEU A 1 335 ? -3.188 9.202 9.366 1.00 94.88 335 LEU A O 1
ATOM 2709 N N . HIS A 1 336 ? -3.540 10.650 11.038 1.00 94.56 336 HIS A N 1
ATOM 2710 C CA . HIS A 1 336 ? -4.301 11.590 10.220 1.00 94.56 336 HIS A CA 1
ATOM 2711 C C . HIS A 1 336 ? -3.485 12.163 9.055 1.00 94.56 336 HIS A C 1
ATOM 2713 O O . HIS A 1 336 ? -4.033 12.350 7.969 1.00 94.56 336 HIS A O 1
ATOM 2719 N N . HIS A 1 337 ? -2.193 12.444 9.242 1.00 92.12 337 HIS A N 1
ATOM 2720 C CA . HIS A 1 337 ? -1.303 12.877 8.160 1.00 92.12 337 HIS A CA 1
ATOM 2721 C C . HIS A 1 337 ? -1.177 11.803 7.063 1.00 92.12 337 HIS A C 1
ATOM 2723 O O . HIS A 1 337 ? -1.232 12.121 5.874 1.00 92.12 337 HIS A O 1
ATOM 2729 N N . HIS A 1 338 ? -1.142 10.528 7.451 1.00 91.56 338 HIS A N 1
ATOM 2730 C CA . HIS A 1 338 ? -1.187 9.372 6.547 1.00 91.56 338 HIS A CA 1
ATOM 2731 C C . HIS A 1 338 ? -2.613 8.907 6.201 1.00 91.56 338 HIS A C 1
ATOM 2733 O O . HIS A 1 338 ? -2.830 7.750 5.859 1.00 91.56 338 HIS A O 1
ATOM 2739 N N . GLN A 1 339 ? -3.597 9.815 6.262 1.00 92.44 339 GLN A N 1
ATOM 2740 C CA . GLN A 1 339 ? -4.973 9.588 5.793 1.00 92.44 339 GLN A CA 1
ATOM 2741 C C . GLN A 1 339 ? -5.694 8.430 6.499 1.00 92.44 339 GLN A C 1
ATOM 2743 O O . GLN A 1 339 ? -6.648 7.876 5.966 1.00 92.44 339 GLN A O 1
ATOM 2748 N N . THR A 1 340 ? -5.276 8.087 7.713 1.00 95.00 340 THR A N 1
ATOM 2749 C CA . THR A 1 340 ? -5.937 7.102 8.571 1.00 95.00 340 THR A CA 1
ATOM 2750 C C . THR A 1 340 ? -6.720 7.845 9.645 1.00 95.00 340 THR A C 1
ATOM 2752 O O . THR A 1 340 ? -6.123 8.537 10.471 1.00 95.00 340 THR A O 1
ATOM 2755 N N . PHE A 1 341 ? -8.053 7.739 9.656 1.00 95.25 341 PHE A N 1
ATOM 2756 C CA . PHE A 1 341 ? -8.854 8.315 10.739 1.00 95.25 341 PHE A CA 1
ATOM 2757 C C . PHE A 1 341 ? -8.521 7.662 12.071 1.00 95.25 341 PHE A C 1
ATOM 2759 O O . PHE A 1 341 ? -8.205 6.482 12.138 1.00 95.25 341 PHE A O 1
ATOM 2766 N N . THR A 1 342 ? -8.655 8.413 13.156 1.00 95.31 342 THR A N 1
ATOM 2767 C CA . THR A 1 342 ? -8.514 7.844 14.490 1.00 95.31 342 THR A CA 1
ATOM 2768 C C . THR A 1 342 ? -9.765 8.068 15.321 1.00 95.31 342 THR A C 1
ATOM 2770 O O . THR A 1 342 ? -10.271 9.191 15.405 1.00 95.31 342 THR A O 1
ATOM 2773 N N . PHE A 1 343 ? -10.247 7.005 15.963 1.00 96.06 343 PHE A N 1
ATOM 2774 C CA . PHE A 1 343 ? -11.363 7.042 16.903 1.00 96.06 343 PHE A CA 1
ATOM 2775 C C . PHE A 1 343 ? -10.950 6.353 18.205 1.00 96.06 343 PHE A C 1
ATOM 2777 O O . PHE A 1 343 ? -10.326 5.302 18.167 1.00 96.06 343 PHE A O 1
ATOM 2784 N N . LEU A 1 344 ? -11.258 6.956 19.352 1.00 93.94 344 LEU A N 1
ATOM 2785 C CA . LEU A 1 344 ? -10.902 6.442 20.674 1.00 93.94 344 LEU A CA 1
ATOM 2786 C C . LEU A 1 344 ? -12.189 6.136 21.442 1.00 93.94 344 LEU A C 1
ATOM 2788 O O . LEU A 1 344 ? -13.063 7.005 21.523 1.00 93.94 344 LEU A O 1
ATOM 2792 N N . ILE A 1 345 ? -12.290 4.941 22.013 1.00 93.06 345 ILE A N 1
ATOM 2793 C CA . ILE A 1 345 ? -13.323 4.541 22.974 1.00 93.06 345 ILE A CA 1
ATOM 2794 C C . ILE A 1 345 ? -12.620 4.274 24.302 1.00 93.06 345 ILE A C 1
ATOM 2796 O O . ILE A 1 345 ? -11.690 3.483 24.336 1.00 93.06 345 ILE A O 1
ATOM 2800 N N . LEU A 1 346 ? -13.034 4.984 25.352 1.00 89.44 346 LEU A N 1
ATOM 2801 C CA . LEU A 1 346 ? -12.414 4.950 26.678 1.00 89.44 346 LEU A CA 1
ATOM 2802 C C . LEU A 1 346 ? -13.486 4.896 27.773 1.00 89.44 346 LEU A C 1
ATOM 2804 O O . LEU A 1 346 ? -14.556 5.501 27.617 1.00 89.44 346 LEU A O 1
ATOM 2808 N N . ASP A 1 347 ? -13.179 4.279 28.905 1.00 84.19 347 ASP A N 1
ATOM 2809 C CA . ASP A 1 347 ? -13.943 4.410 30.140 1.00 84.19 347 ASP A CA 1
ATOM 2810 C C . ASP A 1 347 ? -13.740 5.780 30.796 1.00 84.19 347 ASP A C 1
ATOM 2812 O O . ASP A 1 347 ? -12.803 6.534 30.506 1.00 84.19 347 ASP A O 1
ATOM 2816 N N . ASP A 1 348 ? -14.672 6.153 31.678 1.00 82.44 348 ASP A N 1
ATOM 2817 C CA . ASP A 1 348 ? -14.631 7.434 32.390 1.00 82.44 348 ASP A CA 1
ATOM 2818 C C . ASP A 1 348 ? -13.663 7.416 33.580 1.00 82.44 348 ASP A C 1
ATOM 2820 O O . ASP A 1 348 ? -14.010 7.771 34.708 1.00 82.44 348 ASP A O 1
ATOM 2824 N N . GLU A 1 349 ? -12.428 6.991 33.338 1.00 71.81 349 GLU A N 1
ATOM 2825 C CA . GLU A 1 349 ? -11.388 6.948 34.357 1.00 71.81 349 GLU A CA 1
ATOM 2826 C C . GLU A 1 349 ? -10.522 8.218 34.347 1.00 71.81 349 GLU A C 1
ATOM 2828 O O . GLU A 1 349 ? -10.465 8.955 33.359 1.00 71.81 349 GLU A O 1
ATOM 2833 N N . ASN A 1 350 ? -9.846 8.490 35.478 1.00 65.31 350 ASN A N 1
ATOM 2834 C CA . ASN A 1 350 ? -9.190 9.752 35.892 1.00 65.31 350 ASN A CA 1
ATOM 2835 C C . ASN A 1 350 ? -8.573 10.640 34.781 1.00 65.31 350 ASN A C 1
ATOM 2837 O O . ASN A 1 350 ? -8.516 11.868 34.924 1.00 65.31 350 ASN A O 1
ATOM 2841 N N . ASN A 1 351 ? -8.050 10.037 33.713 1.00 74.94 351 ASN A N 1
ATOM 2842 C CA . ASN A 1 351 ? -7.293 10.684 32.649 1.00 74.94 351 ASN A CA 1
ATOM 2843 C C . ASN A 1 351 ? -8.045 10.808 31.304 1.00 74.94 351 ASN A C 1
ATOM 2845 O O . ASN A 1 351 ? -7.676 11.671 30.502 1.00 74.94 351 ASN A O 1
ATOM 2849 N N . ALA A 1 352 ? -9.133 10.068 31.065 1.00 79.38 352 ALA A N 1
ATOM 2850 C CA . ALA A 1 352 ? -9.861 10.079 29.789 1.00 79.38 352 ALA A CA 1
ATOM 2851 C C . ALA A 1 352 ? -10.496 11.448 29.483 1.00 79.38 352 ALA A C 1
ATOM 2853 O O . ALA A 1 352 ? -10.330 12.008 28.393 1.00 79.38 352 ALA A O 1
ATOM 2854 N N . ARG A 1 353 ? -11.156 12.065 30.476 1.00 84.31 353 ARG A N 1
ATOM 2855 C CA . ARG A 1 353 ? -11.725 13.419 30.321 1.00 84.31 353 ARG A CA 1
ATOM 2856 C C . ARG A 1 353 ? -10.643 14.465 30.045 1.00 84.31 353 ARG A C 1
ATOM 2858 O O . ARG A 1 353 ? -10.839 15.336 29.201 1.00 84.31 353 ARG A O 1
ATOM 2865 N N . LYS A 1 354 ? -9.481 14.356 30.701 1.00 83.62 354 LYS A N 1
ATOM 2866 C CA . LYS A 1 354 ? -8.339 15.266 30.490 1.00 83.62 354 LYS A CA 1
ATOM 2867 C C . LYS A 1 354 ? -7.764 15.138 29.079 1.00 83.62 354 LYS A C 1
ATOM 2869 O O . LYS A 1 354 ? -7.481 16.160 28.460 1.00 83.62 354 LYS A O 1
ATOM 2874 N N . LEU A 1 355 ? -7.660 13.917 28.548 1.00 84.25 355 LEU A N 1
ATOM 2875 C CA . LEU A 1 355 ? -7.263 13.673 27.158 1.00 84.25 355 LEU A CA 1
ATOM 2876 C C . LEU A 1 355 ? -8.221 14.359 26.174 1.00 84.25 355 LEU A C 1
ATOM 2878 O O . LEU A 1 355 ? -7.782 15.052 25.253 1.00 84.25 355 LEU A O 1
ATOM 2882 N N . LYS A 1 356 ? -9.533 14.215 26.387 1.00 88.00 356 LYS A N 1
ATOM 2883 C CA . LYS A 1 356 ? -10.550 14.839 25.529 1.00 88.00 356 LYS A CA 1
ATOM 2884 C C . LYS A 1 356 ? -10.513 16.365 25.569 1.00 88.00 356 LYS A C 1
ATOM 2886 O O . LYS A 1 356 ? -10.719 17.000 24.535 1.00 88.00 356 LYS A O 1
ATOM 2891 N N . GLU A 1 357 ? -10.229 16.955 26.727 1.00 87.12 357 GLU A N 1
ATOM 2892 C CA . GLU A 1 357 ? -10.007 18.399 26.841 1.00 87.12 357 GLU A CA 1
ATOM 2893 C C . GLU A 1 357 ? -8.714 18.834 26.136 1.00 87.12 357 GLU A C 1
ATOM 2895 O O . GLU A 1 357 ? -8.740 19.786 25.356 1.00 87.12 357 GLU A O 1
ATOM 2900 N N . ALA A 1 358 ? -7.609 18.100 26.305 1.00 85.56 358 ALA A N 1
ATOM 2901 C CA . ALA A 1 358 ? -6.346 18.385 25.617 1.00 85.56 358 ALA A CA 1
ATOM 2902 C C . ALA A 1 358 ? -6.496 18.350 24.083 1.00 85.56 358 ALA A C 1
ATOM 2904 O O . ALA A 1 358 ? -5.958 19.207 23.376 1.00 85.56 358 ALA A O 1
ATOM 2905 N N . ALA A 1 359 ? -7.299 17.418 23.563 1.00 86.62 359 ALA A N 1
ATOM 2906 C CA . ALA A 1 359 ? -7.587 17.291 22.136 1.00 86.62 359 ALA A CA 1
ATOM 2907 C C . ALA A 1 359 ? -8.301 18.513 21.527 1.00 86.62 359 ALA A C 1
ATOM 2909 O O . ALA A 1 359 ? -8.210 18.726 20.318 1.00 86.62 359 ALA A O 1
ATOM 2910 N N . LYS A 1 360 ? -9.001 19.336 22.326 1.00 87.19 360 LYS A N 1
ATOM 2911 C CA . LYS A 1 360 ? -9.677 20.550 21.826 1.00 87.19 360 LYS A CA 1
ATOM 2912 C C . LYS A 1 360 ? -8.696 21.624 21.365 1.00 87.19 360 LYS A C 1
ATOM 2914 O O . LYS A 1 360 ? -9.023 22.362 20.442 1.00 87.19 360 LYS A O 1
ATOM 2919 N N . GLY A 1 361 ? -7.544 21.732 22.029 1.00 82.75 361 GLY A N 1
ATOM 2920 C CA . GLY A 1 361 ? -6.591 22.828 21.834 1.00 82.75 361 GLY A CA 1
ATOM 2921 C C . GLY A 1 361 ? -5.280 22.426 21.162 1.00 82.75 361 GLY A C 1
ATOM 2922 O O . GLY A 1 361 ? -4.517 23.304 20.761 1.00 82.75 361 GLY A O 1
ATOM 2923 N N . LEU A 1 362 ? -4.993 21.127 21.021 1.00 86.94 362 LEU A N 1
ATOM 2924 C CA . LEU A 1 362 ? -3.724 20.688 20.450 1.00 86.94 362 LEU A CA 1
ATOM 2925 C C . LEU A 1 362 ? -3.678 20.947 18.938 1.00 86.94 362 LEU A C 1
ATOM 2927 O O . LEU A 1 362 ? -4.399 20.328 18.152 1.00 86.94 362 LEU A O 1
ATOM 2931 N N . ALA A 1 363 ? -2.805 21.866 18.533 1.00 89.38 363 ALA A N 1
ATOM 2932 C CA . ALA A 1 363 ? -2.489 22.103 17.134 1.00 89.38 363 ALA A CA 1
ATOM 2933 C C . ALA A 1 363 ? -1.811 20.875 16.514 1.00 89.38 363 ALA A C 1
ATOM 2935 O O . ALA A 1 363 ? -0.985 20.232 17.162 1.00 89.38 363 ALA A O 1
ATOM 2936 N N . SER A 1 364 ? -2.143 20.578 15.257 1.00 90.75 364 SER A N 1
ATOM 2937 C CA . SER A 1 364 ? -1.385 19.597 14.484 1.00 90.75 364 SER A CA 1
ATOM 2938 C C . SER A 1 364 ? 0.043 20.105 14.280 1.00 90.75 364 SER A C 1
ATOM 2940 O O . SER A 1 364 ? 0.264 21.284 13.986 1.00 90.75 364 SER A O 1
ATOM 2942 N N . THR A 1 365 ? 1.005 19.208 14.460 1.00 89.56 365 THR A N 1
ATOM 2943 C CA . THR A 1 365 ? 2.426 19.456 14.173 1.00 89.56 365 THR A CA 1
ATOM 2944 C C . THR A 1 365 ? 2.760 19.202 12.708 1.00 89.56 365 THR A C 1
ATOM 2946 O O . THR A 1 365 ? 3.727 19.758 12.199 1.00 89.56 365 THR A O 1
ATOM 2949 N N . LEU A 1 366 ? 1.930 18.405 12.030 1.00 89.94 366 LEU A N 1
ATOM 2950 C CA . LEU A 1 366 ? 2.113 18.004 10.637 1.00 89.94 366 LEU A CA 1
ATOM 2951 C C . LEU A 1 366 ? 1.274 18.838 9.659 1.00 89.94 366 LEU A C 1
ATOM 2953 O O . LEU A 1 366 ? 1.496 18.774 8.454 1.00 89.94 366 LEU A O 1
ATOM 2957 N N . HIS A 1 367 ? 0.310 19.626 10.153 1.00 88.00 367 HIS A N 1
ATOM 2958 C CA . HIS A 1 367 ? -0.514 20.493 9.315 1.00 88.00 367 HIS A CA 1
ATOM 2959 C C . HIS A 1 367 ? -0.976 21.772 10.033 1.00 88.00 367 HIS A C 1
ATOM 2961 O O . HIS A 1 367 ? -1.856 21.762 10.896 1.00 88.00 367 HIS A O 1
ATOM 2967 N N . ALA A 1 368 ? -0.445 22.925 9.619 1.00 85.88 368 ALA A N 1
ATOM 2968 C CA . ALA A 1 368 ? -0.593 24.187 10.351 1.00 85.88 368 ALA A CA 1
ATOM 2969 C C . ALA A 1 368 ? -2.050 24.661 10.548 1.00 85.88 368 ALA A C 1
ATOM 2971 O O . ALA A 1 368 ? -2.366 25.297 11.560 1.00 85.88 368 ALA A O 1
ATOM 2972 N N . SER A 1 369 ? -2.950 24.360 9.603 1.00 86.12 369 SER A N 1
ATOM 2973 C CA . SER A 1 369 ? -4.315 24.908 9.579 1.00 86.12 369 SER A CA 1
ATOM 2974 C C . SER A 1 369 ? -5.358 24.109 10.369 1.00 86.12 369 SER A C 1
ATOM 2976 O O . SER A 1 369 ? -6.525 24.510 10.394 1.00 86.12 369 SER A O 1
ATOM 2978 N N . ARG A 1 370 ? -4.987 23.005 11.035 1.00 90.69 370 ARG A N 1
ATOM 2979 C CA . ARG A 1 370 ? -5.930 22.165 11.794 1.00 90.69 370 ARG A CA 1
ATOM 2980 C C . ARG A 1 370 ? -5.417 21.788 13.181 1.00 90.69 370 ARG A C 1
ATOM 2982 O O . ARG A 1 370 ? -4.232 21.886 13.488 1.00 90.69 370 ARG A O 1
ATOM 2989 N N . HIS A 1 371 ? -6.342 21.381 14.041 1.00 91.81 371 HIS A N 1
ATOM 2990 C CA . HIS A 1 371 ? -6.014 20.674 15.277 1.00 91.81 371 HIS A CA 1
ATOM 2991 C C . HIS A 1 371 ? -5.611 19.225 14.965 1.00 91.81 371 HIS A C 1
ATOM 2993 O O . HIS A 1 371 ? -5.924 18.708 13.887 1.00 91.81 371 HIS A O 1
ATOM 2999 N N . ALA A 1 372 ? -4.929 18.576 15.908 1.00 91.12 372 ALA A N 1
ATOM 3000 C CA . ALA A 1 372 ? -4.469 17.194 15.771 1.00 91.12 372 ALA A CA 1
ATOM 3001 C C . ALA A 1 372 ? -5.628 16.213 15.522 1.00 91.12 372 ALA A C 1
ATOM 3003 O O . ALA A 1 372 ? -5.507 15.293 14.721 1.00 91.12 372 ALA A O 1
ATOM 3004 N N . THR A 1 373 ? -6.771 16.434 16.178 1.00 92.88 373 THR A N 1
ATOM 3005 C CA . THR A 1 373 ? -7.965 15.593 16.040 1.00 92.88 373 THR A CA 1
ATOM 3006 C C . THR A 1 373 ? -9.245 16.372 16.338 1.00 92.88 373 THR A C 1
ATOM 3008 O O . THR A 1 373 ? -9.229 17.578 16.611 1.00 92.88 373 THR A O 1
ATOM 3011 N N . ARG A 1 374 ? -10.384 15.682 16.277 1.00 92.12 374 ARG A N 1
ATOM 3012 C CA . ARG A 1 374 ? -11.680 16.174 16.730 1.00 92.12 374 ARG A CA 1
ATOM 3013 C C . ARG A 1 374 ? -12.023 15.572 18.095 1.00 92.12 374 ARG A C 1
ATOM 3015 O O . ARG A 1 374 ? -12.035 14.352 18.226 1.00 92.12 374 ARG A O 1
ATOM 3022 N N . PRO A 1 375 ? -12.447 16.384 19.079 1.00 90.31 375 PRO A N 1
ATOM 3023 C CA . PRO A 1 375 ? -12.937 15.869 20.362 1.00 90.31 375 PRO A CA 1
ATOM 3024 C C . PRO A 1 375 ? -14.128 14.910 20.216 1.00 90.31 375 PRO A C 1
ATOM 3026 O O . PRO A 1 375 ? -14.380 14.085 21.089 1.00 90.31 375 PRO A O 1
ATOM 3029 N N . GLU A 1 376 ? -14.880 15.016 19.113 1.00 92.25 376 GLU A N 1
ATOM 3030 C CA . GLU A 1 376 ? -16.011 14.135 18.813 1.00 92.25 376 GLU A CA 1
ATOM 3031 C C . GLU A 1 376 ? -15.598 12.711 18.408 1.00 92.25 376 GLU A C 1
ATOM 3033 O O . GLU A 1 376 ? -16.480 11.854 18.314 1.00 92.25 376 GLU A O 1
ATOM 3038 N N . TYR A 1 377 ? -14.314 12.468 18.132 1.00 94.31 377 TYR A N 1
ATOM 3039 C CA . TYR A 1 377 ? -13.753 11.136 17.875 1.00 94.31 377 TYR A CA 1
ATOM 3040 C C . TYR A 1 377 ? -13.206 10.474 19.140 1.00 94.31 377 TYR A C 1
ATOM 3042 O O . TYR A 1 377 ? -12.751 9.343 19.084 1.00 94.31 377 TYR A O 1
ATOM 3050 N N . ILE A 1 378 ? -13.282 11.161 20.283 1.00 93.12 378 ILE A N 1
ATOM 3051 C CA . ILE A 1 378 ? -12.963 10.601 21.595 1.00 93.12 378 ILE A CA 1
ATOM 3052 C C . ILE A 1 378 ? -14.288 10.336 22.310 1.00 93.12 378 ILE A C 1
ATOM 3054 O O . ILE A 1 378 ? -14.926 11.241 22.878 1.00 93.12 378 ILE A O 1
ATOM 3058 N N . LYS A 1 379 ? -14.746 9.091 22.221 1.00 93.88 379 LYS A N 1
ATOM 3059 C CA . LYS A 1 379 ? -15.899 8.575 22.948 1.00 93.88 379 LYS A CA 1
ATOM 3060 C C . LYS A 1 379 ? -15.430 8.146 24.334 1.00 93.88 379 LYS A C 1
ATOM 3062 O O . LYS A 1 379 ? -14.548 7.318 24.468 1.00 93.88 379 LYS A O 1
ATOM 3067 N N . ILE A 1 380 ? -16.053 8.734 25.348 1.00 91.69 380 ILE A N 1
ATOM 3068 C CA . ILE A 1 380 ? -15.893 8.314 26.737 1.00 91.69 380 ILE A CA 1
ATOM 3069 C C . ILE A 1 380 ? -17.237 7.717 27.163 1.00 91.69 380 ILE A C 1
ATOM 3071 O O . ILE A 1 380 ? -18.297 8.296 26.844 1.00 91.69 380 ILE A O 1
ATOM 3075 N N . TRP A 1 381 ? -17.220 6.545 27.788 1.00 91.38 381 TRP A N 1
ATOM 3076 C CA . TRP A 1 381 ? -18.376 6.007 28.504 1.00 91.38 381 TRP A CA 1
ATOM 3077 C C . TRP A 1 381 ? -18.729 6.929 29.679 1.00 91.38 381 TRP A C 1
ATOM 3079 O O . TRP A 1 381 ? -17.960 7.806 30.047 1.00 91.38 381 TRP A O 1
ATOM 3089 N N . ARG A 1 382 ? -19.956 6.882 30.188 1.00 89.19 382 ARG A N 1
ATOM 3090 C CA . ARG A 1 382 ? -20.390 7.714 31.321 1.00 89.19 382 ARG A CA 1
ATOM 3091 C C . ARG A 1 382 ? -20.084 7.044 32.649 1.00 89.19 382 ARG A C 1
ATOM 3093 O O . ARG A 1 382 ? -19.911 7.740 33.643 1.00 89.19 382 ARG A O 1
ATOM 3100 N N . THR A 1 383 ? -20.126 5.718 32.680 1.00 87.25 383 THR A N 1
ATOM 3101 C CA . THR A 1 383 ? -19.888 4.928 33.885 1.00 87.25 383 THR A CA 1
ATOM 3102 C C . THR A 1 383 ? -18.797 3.895 33.638 1.00 87.25 383 THR A C 1
ATOM 3104 O O . THR A 1 383 ? -17.712 4.036 34.185 1.00 87.25 383 THR A O 1
ATOM 3107 N N . SER A 1 384 ? -19.067 2.904 32.796 1.00 88.94 384 SER A N 1
ATOM 3108 C CA . SER A 1 384 ? -18.069 1.974 32.259 1.00 88.94 384 SER A CA 1
ATOM 3109 C C . SER A 1 384 ? -18.620 1.333 30.991 1.00 88.94 384 SER A C 1
ATOM 3111 O O . SER A 1 384 ? -19.826 1.445 30.719 1.00 88.94 384 SER A O 1
ATOM 3113 N N . PHE A 1 385 ? -17.772 0.630 30.252 1.00 91.06 385 PHE A N 1
ATOM 3114 C CA . PHE A 1 385 ? -18.145 -0.170 29.100 1.00 91.06 385 PHE A CA 1
ATOM 3115 C C . PHE A 1 385 ? -19.344 -1.076 29.408 1.00 91.06 385 PHE A C 1
ATOM 3117 O O . PHE A 1 385 ? -20.321 -1.082 28.654 1.00 91.06 385 PHE A O 1
ATOM 3124 N N . GLU A 1 386 ? -19.328 -1.782 30.539 1.00 92.31 386 GLU A N 1
ATOM 3125 C CA . GLU A 1 386 ? -20.402 -2.696 30.923 1.00 92.31 386 GLU A CA 1
ATOM 3126 C C . GLU A 1 386 ? -21.697 -1.934 31.235 1.00 92.31 386 GLU A C 1
ATOM 3128 O O . GLU A 1 386 ? -22.741 -2.198 30.641 1.00 92.31 386 GLU A O 1
ATOM 3133 N N . PHE A 1 387 ? -21.648 -0.945 32.132 1.00 92.25 387 PHE A N 1
ATOM 3134 C CA . PHE A 1 387 ? -22.857 -0.293 32.655 1.00 92.25 387 PHE A CA 1
ATOM 3135 C C . PHE A 1 387 ? -23.510 0.725 31.711 1.00 92.25 387 PHE A C 1
ATOM 3137 O O . PHE A 1 387 ? -24.664 1.116 31.944 1.00 92.25 387 PHE A O 1
ATOM 3144 N N . ASP A 1 388 ? -22.795 1.186 30.684 1.00 91.25 388 ASP A N 1
ATOM 3145 C CA . ASP A 1 388 ? -23.352 2.044 29.634 1.00 91.25 388 ASP A CA 1
ATOM 3146 C C . ASP A 1 388 ? -24.033 1.235 28.523 1.00 91.25 388 ASP A C 1
ATOM 3148 O O . ASP A 1 388 ? -24.961 1.736 27.875 1.00 91.25 388 ASP A O 1
ATOM 3152 N N . ASN A 1 389 ? -23.587 -0.001 28.288 1.00 91.75 389 ASN A N 1
ATOM 3153 C CA . ASN A 1 389 ? -24.051 -0.826 27.172 1.00 91.75 389 ASN A CA 1
ATOM 3154 C C . ASN A 1 389 ? -25.044 -1.917 27.592 1.00 91.75 389 ASN A C 1
ATOM 3156 O O . ASN A 1 389 ? -25.929 -2.275 26.797 1.00 91.75 389 ASN A O 1
ATOM 3160 N N . PHE A 1 390 ? -24.964 -2.360 28.846 1.00 92.69 390 PHE A N 1
ATOM 3161 C CA . PHE A 1 390 ? -25.738 -3.466 29.399 1.00 92.69 390 PHE A CA 1
ATOM 3162 C C . PHE A 1 390 ? -26.464 -3.067 30.685 1.00 92.69 390 PHE A C 1
ATOM 3164 O O . PHE A 1 390 ? -26.021 -2.208 31.455 1.00 92.69 390 PHE A O 1
ATOM 3171 N N . SER A 1 391 ? -27.627 -3.670 30.918 1.00 91.69 391 SER A N 1
ATOM 3172 C CA . SER A 1 391 ? -28.354 -3.505 32.176 1.00 91.69 391 SER A CA 1
ATOM 3173 C C . SER A 1 391 ? -27.714 -4.332 33.295 1.00 91.69 391 SER A C 1
ATOM 3175 O O . SER A 1 391 ? -27.055 -5.342 33.058 1.00 91.69 391 SER A O 1
ATOM 3177 N N . ALA A 1 392 ? -27.982 -3.961 34.551 1.00 93.56 392 ALA A N 1
ATOM 3178 C CA . ALA A 1 392 ? -27.553 -4.764 35.700 1.00 93.56 392 ALA A CA 1
ATOM 3179 C C . ALA A 1 392 ? -28.135 -6.193 35.673 1.00 93.56 392 ALA A C 1
ATOM 3181 O O . ALA A 1 392 ? -27.521 -7.116 36.198 1.00 93.56 392 ALA A O 1
ATOM 3182 N N . THR A 1 393 ? -29.301 -6.390 35.043 1.00 92.69 393 THR A N 1
ATOM 3183 C CA . THR A 1 393 ? -29.903 -7.718 34.849 1.00 92.69 393 THR A CA 1
ATOM 3184 C C . THR A 1 393 ? -29.102 -8.571 33.866 1.00 92.69 393 THR A C 1
ATOM 3186 O O . THR A 1 393 ? -28.848 -9.738 34.151 1.00 92.69 393 THR A O 1
ATOM 3189 N N . GLU A 1 394 ? -28.666 -7.994 32.743 1.00 92.94 394 GLU A N 1
ATOM 3190 C CA . GLU A 1 394 ? -27.832 -8.669 31.739 1.00 92.94 394 GLU A CA 1
ATOM 3191 C C . GLU A 1 394 ? -26.467 -9.034 32.324 1.00 92.94 394 GLU A C 1
ATOM 3193 O O . GLU A 1 394 ? -26.043 -10.184 32.233 1.00 92.94 394 GLU A O 1
ATOM 3198 N N . ILE A 1 395 ? -25.828 -8.090 33.019 1.00 94.25 395 ILE A N 1
ATOM 3199 C CA . ILE A 1 395 ? -24.534 -8.313 33.674 1.00 94.25 395 ILE A CA 1
ATOM 3200 C C . ILE A 1 395 ? -24.641 -9.407 34.745 1.00 94.25 395 ILE A C 1
ATOM 3202 O O . ILE A 1 395 ? -23.821 -10.322 34.762 1.00 94.25 395 ILE A O 1
ATOM 3206 N N . ALA A 1 396 ? -25.678 -9.388 35.591 1.00 93.75 396 ALA A N 1
ATOM 3207 C CA . ALA A 1 396 ? -25.893 -10.435 36.594 1.00 93.75 396 ALA A CA 1
ATOM 3208 C C . ALA A 1 396 ? -26.114 -11.821 35.962 1.00 93.75 396 ALA A C 1
ATOM 3210 O O . ALA A 1 396 ? -25.557 -12.814 36.439 1.00 93.75 396 ALA A O 1
ATOM 3211 N N . LYS A 1 397 ? -26.886 -11.897 34.866 1.00 93.31 397 LYS A N 1
ATOM 3212 C CA . LYS A 1 397 ? -27.099 -13.139 34.106 1.00 93.31 397 LYS A CA 1
ATOM 3213 C C . LYS A 1 397 ? -25.782 -13.649 33.515 1.00 93.31 397 LYS A C 1
ATOM 3215 O O . LYS A 1 397 ? -25.493 -14.840 33.624 1.00 93.31 397 LYS A O 1
ATOM 3220 N N . ALA A 1 398 ? -24.970 -12.763 32.941 1.00 94.06 398 ALA A N 1
ATOM 3221 C CA . ALA A 1 398 ? -23.688 -13.125 32.342 1.00 94.06 398 ALA A CA 1
ATOM 3222 C C . ALA A 1 398 ? -22.711 -13.645 33.406 1.00 94.06 398 ALA A C 1
ATOM 3224 O O . ALA A 1 398 ? -22.177 -14.742 33.265 1.00 94.06 398 ALA A O 1
ATOM 3225 N N . MET A 1 399 ? -22.570 -12.935 34.530 1.00 94.38 399 MET A N 1
ATOM 3226 C CA . MET A 1 399 ? -21.738 -13.375 35.658 1.00 94.38 399 MET A CA 1
ATOM 3227 C C . MET A 1 399 ? -22.205 -14.716 36.239 1.00 94.38 399 MET A C 1
ATOM 3229 O O . MET A 1 399 ? -21.379 -15.574 36.521 1.00 94.38 399 MET A O 1
ATOM 3233 N N . THR A 1 400 ? -23.518 -14.926 36.376 1.00 93.94 400 THR A N 1
ATOM 3234 C CA . THR A 1 400 ? -24.084 -16.203 36.855 1.00 93.94 400 THR A CA 1
ATOM 3235 C C . THR A 1 400 ? -23.765 -17.360 35.909 1.00 93.94 400 THR A C 1
ATOM 3237 O O . THR A 1 400 ? -23.476 -18.464 36.362 1.00 93.94 400 THR A O 1
ATOM 3240 N N . THR A 1 401 ? -23.780 -17.103 34.599 1.00 92.44 401 THR A N 1
ATOM 3241 C CA . THR A 1 401 ? -23.446 -18.105 33.574 1.00 92.44 401 THR A CA 1
ATOM 3242 C C . THR A 1 401 ? -21.984 -18.541 33.691 1.00 92.44 401 THR A C 1
ATOM 3244 O O . THR A 1 401 ? -21.692 -19.732 33.625 1.00 92.44 401 THR A O 1
ATOM 3247 N N . LEU A 1 402 ? -21.079 -17.593 33.947 1.00 93.00 402 LEU A N 1
ATOM 3248 C CA . LEU A 1 402 ? -19.645 -17.858 34.114 1.00 93.00 402 LEU A CA 1
ATOM 3249 C C . LEU A 1 402 ? -19.290 -18.504 35.461 1.00 93.00 402 LEU A C 1
ATOM 3251 O O . LEU A 1 402 ? -18.281 -19.192 35.578 1.00 93.00 402 LEU A O 1
ATOM 3255 N N . ALA A 1 403 ? -20.111 -18.298 36.490 1.00 88.69 403 ALA A N 1
ATOM 3256 C CA . ALA A 1 403 ? -19.786 -18.673 37.862 1.00 88.69 403 ALA A CA 1
ATOM 3257 C C . ALA A 1 403 ? -20.186 -20.099 38.273 1.00 88.69 403 ALA A C 1
ATOM 3259 O O . ALA A 1 403 ? -20.199 -20.394 39.468 1.00 88.69 403 ALA A O 1
ATOM 3260 N N . HIS A 1 404 ? -20.533 -20.965 37.312 1.00 79.62 404 HIS A N 1
ATOM 3261 C CA . HIS A 1 404 ? -20.761 -22.411 37.471 1.00 79.62 404 HIS A CA 1
ATOM 3262 C C . HIS A 1 404 ? -21.382 -22.842 38.820 1.00 79.62 404 HIS A C 1
ATOM 3264 O O . HIS A 1 404 ? -20.837 -23.684 39.530 1.00 79.62 404 HIS A O 1
ATOM 3270 N N . GLY A 1 405 ? -22.538 -22.268 39.174 1.00 82.56 405 GLY A N 1
ATOM 3271 C CA . GLY A 1 405 ? -23.297 -22.627 40.384 1.00 82.56 405 GLY A CA 1
ATOM 3272 C C . GLY A 1 405 ? -23.522 -21.483 41.375 1.00 82.56 405 GLY A C 1
ATOM 3273 O O . GLY A 1 405 ? -24.346 -21.625 42.278 1.00 82.56 405 GLY A O 1
ATOM 3274 N N . VAL A 1 406 ? -22.864 -20.333 41.193 1.00 90.50 406 VAL A N 1
ATOM 3275 C CA . VAL A 1 406 ? -23.118 -19.124 41.994 1.00 90.50 406 VAL A CA 1
ATOM 3276 C C . VAL A 1 406 ? -24.032 -18.154 41.245 1.00 90.50 406 VAL A C 1
ATOM 3278 O O . VAL A 1 406 ? -23.741 -17.742 40.127 1.00 90.50 406 VAL A O 1
ATOM 3281 N N . VAL A 1 407 ? -25.138 -17.760 41.884 1.00 92.69 407 VAL A N 1
ATOM 3282 C CA . VAL A 1 407 ? -26.119 -16.823 41.316 1.00 92.69 407 VAL A CA 1
ATOM 3283 C C . VAL A 1 407 ? -25.848 -15.400 41.802 1.00 92.69 407 VAL A C 1
ATOM 3285 O O . VAL A 1 407 ? -25.826 -15.139 43.008 1.00 92.69 407 VAL A O 1
ATOM 3288 N N . PHE A 1 408 ? -25.692 -14.475 40.856 1.00 94.06 408 PHE A N 1
ATOM 3289 C CA . PHE A 1 408 ? -25.554 -13.041 41.115 1.00 94.06 408 PHE A CA 1
ATOM 3290 C C . PHE A 1 408 ? -26.909 -12.350 41.000 1.00 94.06 408 PHE A C 1
ATOM 3292 O O . PHE A 1 408 ? -27.650 -12.562 40.037 1.00 94.06 408 PHE A O 1
ATOM 3299 N N . LYS A 1 409 ? -27.242 -11.498 41.973 1.00 94.00 409 LYS A N 1
ATOM 3300 C CA . LYS A 1 409 ? -28.499 -10.738 41.954 1.00 94.00 409 LYS A CA 1
ATOM 3301 C C . LYS A 1 409 ? -28.320 -9.401 41.245 1.00 94.00 409 LYS A C 1
ATOM 3303 O O . LYS A 1 409 ? -27.272 -8.765 41.321 1.00 94.00 409 LYS A O 1
ATOM 3308 N N . THR A 1 410 ? -29.391 -8.925 40.616 1.00 94.50 410 THR A N 1
ATOM 3309 C CA . THR A 1 410 ? -29.415 -7.618 39.944 1.00 94.50 410 THR A CA 1
ATOM 3310 C C . THR A 1 410 ? -29.056 -6.470 40.886 1.00 94.50 410 THR A C 1
ATOM 3312 O O . THR A 1 410 ? -28.309 -5.584 40.484 1.00 94.50 410 THR A O 1
ATOM 3315 N N . ASP A 1 411 ? -29.526 -6.501 42.135 1.00 93.50 411 ASP A N 1
ATOM 3316 C CA . ASP A 1 411 ? -29.255 -5.439 43.113 1.00 93.50 411 ASP A CA 1
ATOM 3317 C C . ASP A 1 411 ? -27.778 -5.379 43.529 1.00 93.50 411 ASP A C 1
ATOM 3319 O O . ASP A 1 411 ? -27.242 -4.296 43.756 1.00 93.50 411 ASP A O 1
ATOM 3323 N N . GLU A 1 412 ? -27.102 -6.532 43.570 1.00 92.88 412 GLU A N 1
ATOM 3324 C CA . GLU A 1 412 ? -25.671 -6.635 43.884 1.00 92.88 412 GLU A CA 1
ATOM 3325 C C . GLU A 1 412 ? -24.844 -5.975 42.776 1.00 92.88 412 GLU A C 1
ATOM 3327 O O . GLU A 1 412 ? -24.009 -5.112 43.038 1.00 92.88 412 GLU A O 1
ATOM 3332 N N . VAL A 1 413 ? -25.161 -6.297 41.521 1.00 93.88 413 VAL A N 1
ATOM 3333 C CA . VAL A 1 413 ? -24.531 -5.692 40.341 1.00 93.88 413 VAL A CA 1
ATOM 3334 C C . VAL A 1 413 ? -24.877 -4.202 40.214 1.00 93.88 413 VAL A C 1
ATOM 3336 O O . VAL A 1 413 ? -24.028 -3.383 39.857 1.00 93.88 413 VAL A O 1
ATOM 3339 N N . ALA A 1 414 ? -26.111 -3.810 40.537 1.00 93.00 414 ALA A N 1
ATOM 3340 C CA . ALA A 1 414 ? -26.530 -2.410 40.526 1.00 93.00 414 ALA A CA 1
ATOM 3341 C C . ALA A 1 414 ? -25.803 -1.574 41.593 1.00 93.00 414 ALA A C 1
ATOM 3343 O O . ALA A 1 414 ? -25.575 -0.379 41.377 1.00 93.00 414 ALA A O 1
ATOM 3344 N N . ALA A 1 415 ? -25.410 -2.178 42.719 1.00 92.12 415 ALA A N 1
ATOM 3345 C CA . ALA A 1 415 ? -24.592 -1.519 43.732 1.00 92.12 415 ALA A CA 1
ATOM 3346 C C . ALA A 1 415 ? -23.181 -1.203 43.207 1.00 92.12 415 ALA A C 1
ATOM 3348 O O . ALA A 1 415 ? -22.702 -0.087 43.427 1.00 92.12 415 ALA A O 1
ATOM 3349 N N . CYS A 1 416 ? -22.568 -2.107 42.429 1.00 91.94 416 CYS A N 1
ATOM 3350 C CA . CYS A 1 416 ? -21.246 -1.894 41.820 1.00 91.94 416 CYS A CA 1
ATOM 3351 C C . CYS A 1 416 ? -21.199 -0.640 40.933 1.00 91.94 416 CYS A C 1
ATOM 3353 O O . CYS A 1 416 ? -20.196 0.072 40.910 1.00 91.94 416 CYS A O 1
ATOM 3355 N N . LYS A 1 417 ? -22.311 -0.299 40.267 1.00 90.06 417 LYS A N 1
ATOM 3356 C CA . LYS A 1 417 ? -22.422 0.903 39.423 1.00 90.06 417 LYS A CA 1
ATOM 3357 C C . LYS A 1 417 ? -22.126 2.212 40.171 1.00 90.06 417 LYS A C 1
ATOM 3359 O O . LYS A 1 417 ? -21.737 3.197 39.549 1.00 90.06 417 LYS A O 1
ATOM 3364 N N . LYS A 1 418 ? -22.351 2.250 41.490 1.00 88.25 418 LYS A N 1
ATOM 3365 C CA . LYS A 1 418 ? -22.151 3.448 42.328 1.00 88.25 418 LYS A CA 1
ATOM 3366 C C . LYS A 1 418 ? -20.700 3.622 42.788 1.00 88.25 418 LYS A C 1
ATOM 3368 O O . LYS A 1 418 ? -20.378 4.663 43.360 1.00 88.25 418 LYS A O 1
ATOM 3373 N N . ALA A 1 419 ? -19.846 2.621 42.581 1.00 86.25 419 ALA A N 1
ATOM 3374 C CA . ALA A 1 419 ? -18.440 2.690 42.949 1.00 86.25 419 ALA A CA 1
ATOM 3375 C C . ALA A 1 419 ? -17.673 3.683 42.061 1.00 86.25 419 ALA A C 1
ATOM 3377 O O . ALA A 1 419 ? -18.093 4.025 40.957 1.00 86.25 419 ALA A O 1
ATOM 3378 N N . LYS A 1 420 ? -16.508 4.134 42.541 1.00 82.44 420 LYS A N 1
ATOM 3379 C CA . LYS A 1 420 ? -15.629 5.037 41.780 1.00 82.44 420 LYS A CA 1
ATOM 3380 C C . LYS A 1 420 ? -15.059 4.374 40.519 1.00 82.44 420 LYS A C 1
ATOM 3382 O O . LYS A 1 420 ? -14.871 5.061 39.525 1.00 82.44 420 LYS A O 1
ATOM 3387 N N . ASN A 1 421 ? -14.777 3.071 40.580 1.00 84.69 421 ASN A N 1
ATOM 3388 C CA . ASN A 1 421 ? -14.400 2.249 39.432 1.00 84.69 421 ASN A CA 1
ATOM 3389 C C . ASN A 1 421 ? -15.367 1.049 39.349 1.00 84.69 421 ASN A C 1
ATOM 3391 O O . ASN A 1 421 ? -15.128 0.024 39.994 1.00 84.69 421 ASN A O 1
ATOM 3395 N N . PRO A 1 422 ? -16.483 1.188 38.612 1.00 86.94 422 PRO A N 1
ATOM 3396 C CA . PRO A 1 422 ? -17.515 0.157 38.526 1.00 86.94 422 PRO A CA 1
ATOM 3397 C C . PRO A 1 422 ? -17.014 -1.177 37.960 1.00 86.94 422 PRO A C 1
ATOM 3399 O O . PRO A 1 422 ? -17.430 -2.233 38.434 1.00 86.94 422 PRO A O 1
ATOM 3402 N N . GLY A 1 423 ? -16.103 -1.144 36.982 1.00 85.12 423 GLY A N 1
ATOM 3403 C CA . GLY A 1 423 ? -15.540 -2.350 36.370 1.00 85.12 423 GLY A CA 1
ATOM 3404 C C . GLY A 1 423 ? -14.642 -3.134 37.331 1.00 85.12 423 GLY A C 1
ATOM 3405 O O . GLY A 1 423 ? -14.697 -4.363 37.369 1.00 85.12 423 GLY A O 1
ATOM 3406 N N . ALA A 1 424 ? -13.840 -2.445 38.149 1.00 86.81 424 ALA A N 1
ATOM 3407 C CA . ALA A 1 424 ? -13.055 -3.087 39.206 1.00 86.81 424 ALA A CA 1
ATOM 3408 C C . ALA A 1 424 ? -13.954 -3.682 40.304 1.00 86.81 424 ALA A C 1
ATOM 3410 O O . ALA A 1 424 ? -13.707 -4.794 40.768 1.00 86.81 424 ALA A O 1
ATOM 3411 N N . GLU A 1 425 ? -15.027 -2.980 40.676 1.00 91.25 425 GLU A N 1
ATOM 3412 C CA . GLU A 1 425 ? -15.979 -3.453 41.686 1.00 91.25 425 GLU A CA 1
ATOM 3413 C C . GLU A 1 425 ? -16.714 -4.729 41.241 1.00 91.25 425 GLU A C 1
ATOM 3415 O O . GLU A 1 425 ? -16.934 -5.624 42.055 1.00 91.25 425 GLU A O 1
ATOM 3420 N N . LEU A 1 426 ? -17.025 -4.869 39.945 1.00 92.00 426 LEU A N 1
ATOM 3421 C CA . LEU A 1 426 ? -17.563 -6.116 39.382 1.00 92.00 426 LEU A CA 1
ATOM 3422 C C . LEU A 1 426 ? -16.597 -7.293 39.556 1.00 92.00 426 LEU A C 1
ATOM 3424 O O . LEU A 1 426 ? -17.013 -8.384 39.952 1.00 92.00 426 LEU A O 1
ATOM 3428 N N . SER A 1 427 ? -15.305 -7.078 39.293 1.00 92.31 427 SER A N 1
ATOM 3429 C CA . SER A 1 427 ? -14.278 -8.102 39.508 1.00 92.31 427 SER A CA 1
ATOM 3430 C C . SER A 1 427 ? -14.150 -8.477 40.989 1.00 92.31 427 SER A C 1
ATOM 3432 O O . SER A 1 427 ? -14.045 -9.663 41.305 1.00 92.31 427 SER A O 1
ATOM 3434 N N . THR A 1 428 ? -14.222 -7.499 41.897 1.00 93.50 428 THR A N 1
ATOM 3435 C CA . THR A 1 428 ? -14.211 -7.728 43.352 1.00 93.50 428 THR A CA 1
ATOM 3436 C C . THR A 1 428 ? -15.431 -8.526 43.809 1.00 93.50 428 THR A C 1
ATOM 3438 O O . THR A 1 428 ? -15.281 -9.505 44.546 1.00 93.50 428 THR A O 1
ATOM 3441 N N . LEU A 1 429 ? -16.631 -8.159 43.347 1.00 93.19 429 LEU A N 1
ATOM 3442 C CA . LEU A 1 429 ? -17.872 -8.871 43.658 1.00 93.19 429 LEU A CA 1
ATOM 3443 C C . LEU A 1 429 ? -17.805 -10.327 43.185 1.00 93.19 429 LEU A C 1
ATOM 3445 O O . LEU A 1 429 ? -18.154 -11.231 43.946 1.00 93.19 429 LEU A O 1
ATOM 3449 N N . TYR A 1 430 ? -17.333 -10.559 41.956 1.00 94.12 430 TYR A N 1
ATOM 3450 C CA . TYR A 1 430 ? -17.186 -11.907 41.412 1.00 94.12 430 TYR A CA 1
ATOM 3451 C C . TYR A 1 430 ? -16.236 -12.751 42.259 1.00 94.12 430 TYR A C 1
ATOM 3453 O O . TYR A 1 430 ? -16.624 -13.820 42.721 1.00 94.12 430 TYR A O 1
ATOM 3461 N N . ASN A 1 431 ? -15.036 -12.233 42.534 1.00 93.25 431 ASN A N 1
ATOM 3462 C CA . ASN A 1 431 ? -14.021 -12.943 43.308 1.00 93.25 431 ASN A CA 1
ATOM 3463 C C . ASN A 1 431 ? -14.4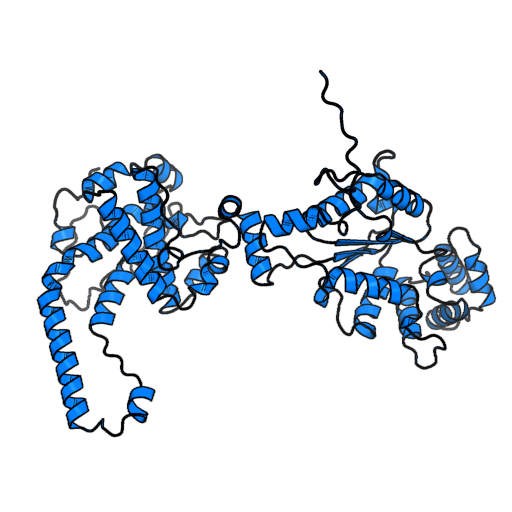99 -13.274 44.726 1.00 93.25 431 ASN A C 1
ATOM 3465 O O . ASN A 1 431 ? -14.337 -14.395 45.192 1.00 93.25 431 ASN A O 1
ATOM 3469 N N . THR A 1 432 ? -15.180 -12.336 45.383 1.00 92.44 432 THR A N 1
ATOM 3470 C CA . THR A 1 432 ? -15.740 -12.549 46.728 1.00 92.44 432 THR A CA 1
ATOM 3471 C C . THR A 1 432 ? -16.784 -13.670 46.751 1.00 92.44 432 THR A C 1
ATOM 3473 O O . THR A 1 432 ? -16.962 -14.343 47.764 1.00 92.44 432 THR A O 1
ATOM 3476 N N . ARG A 1 433 ? -17.506 -13.870 45.644 1.00 91.94 433 ARG A N 1
ATOM 3477 C CA . ARG A 1 433 ? -18.589 -14.854 45.532 1.00 91.94 433 ARG A CA 1
ATOM 3478 C C . ARG A 1 433 ? -18.131 -16.226 45.052 1.00 91.94 433 ARG A C 1
ATOM 3480 O O . ARG A 1 433 ? -18.740 -17.217 45.440 1.00 91.94 433 ARG A O 1
ATOM 3487 N N . THR A 1 434 ? -17.107 -16.284 44.209 1.00 91.12 434 THR A N 1
ATOM 3488 C CA . THR A 1 434 ? -16.665 -17.522 43.547 1.00 91.12 434 THR A CA 1
ATOM 3489 C C . THR A 1 434 ? -15.302 -18.015 44.028 1.00 91.12 434 THR A C 1
ATOM 3491 O O . THR A 1 434 ? -14.928 -19.138 43.704 1.00 91.12 434 THR A O 1
ATOM 3494 N N . ASN A 1 435 ? -14.556 -17.201 44.786 1.00 87.38 435 ASN A N 1
ATOM 3495 C CA . ASN A 1 435 ? -13.131 -17.395 45.084 1.00 87.38 435 ASN A CA 1
ATOM 3496 C C . ASN A 1 435 ? -12.259 -17.550 43.820 1.00 87.38 435 ASN A C 1
ATOM 3498 O O . ASN A 1 435 ? -11.191 -18.161 43.871 1.00 87.38 435 ASN A O 1
ATOM 3502 N N . ALA A 1 436 ? -12.712 -17.012 42.684 1.00 88.56 436 ALA A N 1
ATOM 3503 C CA . ALA A 1 436 ? -12.009 -17.045 41.408 1.00 88.56 436 ALA A CA 1
ATOM 3504 C C . ALA A 1 436 ? -11.985 -15.658 40.750 1.00 88.56 436 ALA A C 1
ATOM 3506 O O . ALA A 1 436 ? -12.899 -14.849 40.905 1.00 88.56 436 ALA A O 1
ATOM 3507 N N . GLY A 1 437 ? -10.940 -15.380 39.969 1.00 89.00 437 GLY A N 1
ATOM 3508 C CA . GLY A 1 437 ? -10.854 -14.147 39.188 1.00 89.00 437 GLY A CA 1
ATOM 3509 C C . GLY A 1 437 ? -11.896 -14.113 38.067 1.00 89.00 437 GLY A C 1
ATOM 3510 O O . GLY A 1 437 ? -12.096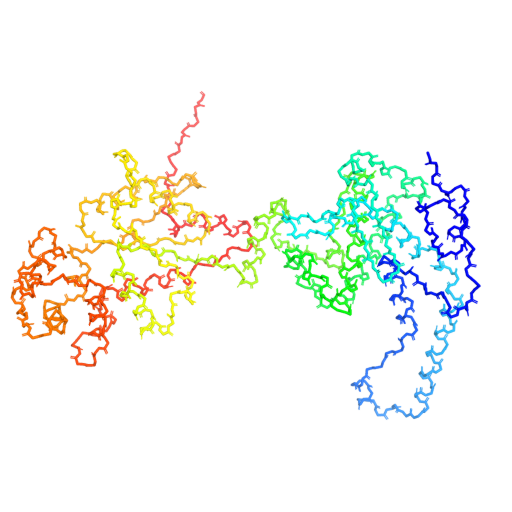 -15.101 37.366 1.00 89.00 437 GLY A O 1
ATOM 3511 N N . LEU A 1 438 ? -12.542 -12.962 37.873 1.00 91.19 438 LEU A N 1
ATOM 3512 C CA . LEU A 1 438 ? -13.432 -12.745 36.734 1.00 91.19 438 LEU A CA 1
ATOM 3513 C C . LEU A 1 438 ? -12.613 -12.615 35.446 1.00 91.19 438 LEU A C 1
ATOM 3515 O O . LEU A 1 438 ? -11.865 -11.646 35.290 1.00 91.19 438 LEU A O 1
ATOM 3519 N N . ASN A 1 439 ? -12.798 -13.536 34.499 1.00 92.81 439 ASN A N 1
ATOM 3520 C CA . ASN A 1 439 ? -12.279 -13.351 33.150 1.00 92.81 439 ASN A CA 1
ATOM 3521 C C . ASN A 1 439 ? -13.117 -12.288 32.421 1.00 92.81 439 ASN A C 1
ATOM 3523 O O . ASN A 1 439 ? -14.252 -12.533 32.013 1.00 92.81 439 ASN A O 1
ATOM 3527 N N . LYS A 1 440 ? -12.555 -11.082 32.275 1.00 91.44 440 LYS A N 1
ATOM 3528 C CA . LYS A 1 440 ? -13.240 -9.952 31.631 1.00 91.44 440 LYS A CA 1
ATOM 3529 C C . LYS A 1 440 ? -13.516 -10.184 30.144 1.00 91.44 440 LYS A C 1
ATOM 3531 O O . LYS A 1 440 ? -14.487 -9.631 29.638 1.00 91.44 440 LYS A O 1
ATOM 3536 N N . ILE A 1 441 ? -12.695 -10.979 29.456 1.00 94.12 441 ILE A N 1
ATOM 3537 C CA . ILE A 1 441 ? -12.912 -11.306 28.041 1.00 94.12 441 ILE A CA 1
ATOM 3538 C C . ILE A 1 441 ? -14.151 -12.194 27.914 1.00 94.12 441 ILE A C 1
ATOM 3540 O O . ILE A 1 441 ? -15.059 -11.855 27.159 1.00 94.12 441 ILE A O 1
ATOM 3544 N N . ASP A 1 442 ? -14.241 -13.255 28.720 1.00 94.75 442 ASP A N 1
ATOM 3545 C CA . ASP A 1 442 ? -15.398 -14.161 28.711 1.00 94.75 442 ASP A CA 1
ATOM 3546 C C . ASP A 1 442 ? -16.684 -13.426 29.104 1.00 94.75 442 ASP A C 1
ATOM 3548 O O . ASP A 1 442 ? -17.726 -13.622 28.480 1.00 94.75 442 ASP A O 1
ATOM 3552 N N . LEU A 1 443 ? -16.613 -12.518 30.087 1.00 94.75 443 LEU A N 1
ATOM 3553 C CA . LEU A 1 443 ? -17.747 -11.658 30.436 1.00 94.75 443 LEU A CA 1
ATOM 3554 C C . LEU A 1 443 ? -18.186 -10.797 29.251 1.00 94.75 443 LEU A C 1
ATOM 3556 O O . LEU A 1 443 ? -19.380 -10.703 28.975 1.00 94.75 443 LEU A O 1
ATOM 3560 N N . ALA A 1 444 ? -17.242 -10.168 28.555 1.00 94.56 444 ALA A N 1
ATOM 3561 C CA . ALA A 1 444 ? -17.544 -9.293 27.434 1.00 94.56 444 ALA A CA 1
ATOM 3562 C C . ALA A 1 444 ? -18.176 -10.060 26.260 1.00 94.56 444 ALA A C 1
ATOM 3564 O O . ALA A 1 444 ? -19.169 -9.595 25.702 1.00 94.56 444 ALA A O 1
ATOM 3565 N N . LEU A 1 445 ? -17.672 -11.255 25.937 1.00 95.81 445 LEU A N 1
ATOM 3566 C CA . LEU A 1 445 ? -18.255 -12.131 24.914 1.00 95.81 445 LEU A CA 1
ATOM 3567 C C . LEU A 1 445 ? -19.660 -12.5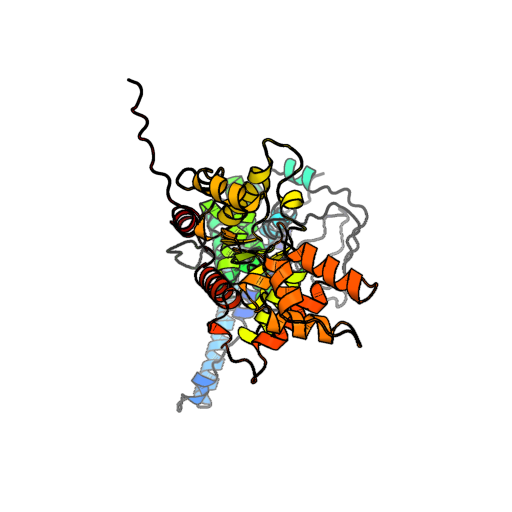97 25.308 1.00 95.81 445 LEU A C 1
ATOM 3569 O O . LEU A 1 445 ? -20.603 -12.438 24.535 1.00 95.81 445 LEU A O 1
ATOM 3573 N N . GLN A 1 446 ? -19.835 -13.047 26.553 1.00 94.69 446 GLN A N 1
ATOM 3574 C CA . GLN A 1 446 ? -21.137 -13.478 27.060 1.00 94.69 446 GLN A CA 1
ATOM 3575 C C . GLN A 1 446 ? -22.177 -12.348 27.036 1.00 94.69 446 GLN A C 1
ATOM 3577 O O . GLN A 1 446 ? -23.363 -12.597 26.809 1.00 94.69 446 GLN A O 1
ATOM 3582 N N . LEU A 1 447 ? -21.749 -11.106 27.276 1.00 94.38 447 LEU A N 1
ATOM 3583 C CA . LEU A 1 447 ? -22.591 -9.917 27.165 1.00 94.38 447 LEU A CA 1
ATOM 3584 C C . LEU A 1 447 ? -22.942 -9.593 25.707 1.00 94.38 447 LEU A C 1
ATOM 3586 O O . LEU A 1 447 ? -24.080 -9.208 25.433 1.00 94.38 447 LEU A O 1
ATOM 3590 N N . VAL A 1 448 ? -22.007 -9.765 24.769 1.00 94.25 448 VAL A N 1
ATOM 3591 C CA . VAL A 1 448 ? -22.269 -9.595 23.331 1.00 94.25 448 VAL A CA 1
ATOM 3592 C C . VAL A 1 448 ? -23.302 -10.603 22.834 1.00 94.25 448 VAL A C 1
ATOM 3594 O O . VAL A 1 448 ? -24.231 -10.194 22.139 1.00 94.25 448 VAL A O 1
ATOM 3597 N N . ASP A 1 449 ? -23.236 -11.865 23.257 1.00 92.81 449 ASP A N 1
ATOM 3598 C CA . ASP A 1 449 ? -24.252 -12.869 22.907 1.00 92.81 449 ASP A CA 1
ATOM 3599 C C . ASP A 1 449 ? -25.662 -12.421 23.323 1.00 92.81 449 ASP A C 1
ATOM 3601 O O . ASP A 1 449 ? -26.630 -12.574 22.577 1.00 92.81 449 ASP A O 1
ATOM 3605 N N . MET A 1 450 ? -25.786 -11.765 24.482 1.00 91.44 450 MET A N 1
ATOM 3606 C CA . MET A 1 450 ? -27.064 -11.219 24.958 1.00 91.44 450 MET A CA 1
ATOM 3607 C C . MET A 1 450 ? -27.579 -10.027 24.139 1.00 91.44 450 MET A C 1
ATOM 3609 O O . MET A 1 450 ? -28.769 -9.707 24.217 1.00 91.44 450 MET A O 1
ATOM 3613 N N . ILE A 1 451 ? -26.725 -9.352 23.358 1.00 91.50 451 ILE A N 1
ATOM 3614 C CA . ILE A 1 451 ? -27.171 -8.325 22.401 1.00 91.50 451 ILE A CA 1
ATOM 3615 C C . ILE A 1 451 ? -28.000 -8.972 21.293 1.00 91.50 451 ILE A C 1
ATOM 3617 O O . ILE A 1 451 ? -28.985 -8.375 20.855 1.00 91.50 451 ILE A O 1
ATOM 3621 N N . PHE A 1 452 ? -27.598 -10.163 20.848 1.00 89.12 452 PHE A N 1
ATOM 3622 C CA . PHE A 1 452 ? -28.186 -10.864 19.706 1.00 89.12 452 PHE A CA 1
ATOM 3623 C C . PHE A 1 452 ? -29.189 -11.953 20.102 1.00 89.12 452 PHE A C 1
ATOM 3625 O O . PHE A 1 452 ? -29.817 -12.551 19.229 1.00 89.12 452 PHE A O 1
ATOM 3632 N N . ASP A 1 453 ? -29.391 -12.180 21.401 1.00 86.62 453 ASP A N 1
ATOM 3633 C CA . ASP A 1 453 ? -30.440 -13.057 21.914 1.00 86.62 453 ASP A CA 1
ATOM 3634 C C . ASP A 1 453 ? -31.829 -12.546 21.486 1.00 86.62 453 ASP A C 1
ATOM 3636 O O . ASP A 1 453 ? -32.234 -11.423 21.799 1.00 86.62 453 ASP A O 1
ATOM 3640 N N . THR A 1 454 ? -32.586 -13.396 20.790 1.00 75.81 454 THR A N 1
ATOM 3641 C CA . THR A 1 454 ? -33.960 -13.112 20.343 1.00 75.81 454 THR A CA 1
ATOM 3642 C C . THR A 1 454 ? -34.926 -12.795 21.488 1.00 75.81 454 THR A C 1
ATOM 3644 O O . THR A 1 454 ? -35.930 -12.119 21.267 1.00 75.81 454 THR A O 1
ATOM 3647 N N . ALA A 1 455 ? -34.620 -13.231 22.715 1.00 76.38 455 ALA A N 1
ATOM 3648 C CA . ALA A 1 455 ? -35.395 -12.915 23.912 1.00 76.38 455 ALA A CA 1
ATOM 3649 C C . ALA A 1 455 ? -35.081 -11.520 24.496 1.00 76.38 455 ALA A C 1
ATOM 3651 O O . ALA A 1 455 ? -35.725 -11.087 25.454 1.00 76.38 455 ALA A O 1
ATOM 3652 N N . SER A 1 456 ? -34.094 -10.801 23.951 1.00 76.94 456 SER A N 1
ATOM 3653 C CA . SER A 1 456 ? -33.692 -9.480 24.434 1.00 76.94 456 SER A CA 1
ATOM 3654 C C . SER A 1 456 ? -34.737 -8.415 24.084 1.00 76.94 456 SER A C 1
ATOM 3656 O O . SER A 1 456 ? -35.056 -8.177 22.922 1.00 76.94 456 SER A O 1
ATOM 3658 N N . HIS A 1 457 ? -35.236 -7.687 25.088 1.00 72.94 457 HIS A N 1
ATOM 3659 C CA . HIS A 1 457 ? -36.218 -6.611 24.882 1.00 72.94 457 HIS A CA 1
ATOM 3660 C C . HIS A 1 457 ? -35.659 -5.386 24.136 1.00 72.94 457 HIS A C 1
ATOM 3662 O O . HIS A 1 457 ? -36.421 -4.504 23.731 1.00 72.94 457 HIS A O 1
ATOM 3668 N N . LYS A 1 458 ? -34.333 -5.281 23.978 1.00 82.44 458 LYS A N 1
ATOM 3669 C CA . LYS A 1 458 ? -33.670 -4.116 23.386 1.00 82.44 458 LYS A CA 1
ATOM 3670 C C . LYS A 1 458 ? -32.963 -4.501 22.094 1.00 82.44 458 LYS A C 1
ATOM 3672 O O . LYS A 1 458 ? -31.926 -5.153 22.130 1.00 82.44 458 LYS A O 1
ATOM 3677 N N . ALA A 1 459 ? -33.483 -3.990 20.978 1.00 85.88 459 ALA A N 1
ATOM 3678 C CA . ALA A 1 459 ? -32.888 -4.177 19.658 1.00 85.88 459 ALA A CA 1
ATOM 3679 C C . ALA A 1 459 ? -31.392 -3.779 19.629 1.00 85.88 459 ALA A C 1
ATOM 3681 O O . ALA A 1 459 ? -31.034 -2.752 20.229 1.00 85.88 459 ALA A O 1
ATOM 3682 N N . PRO A 1 460 ? -30.533 -4.513 18.892 1.00 87.44 460 PRO A N 1
ATOM 3683 C CA . PRO A 1 460 ? -29.104 -4.213 18.774 1.00 87.44 460 PRO A CA 1
ATOM 3684 C C . PRO A 1 460 ? -28.809 -2.757 18.377 1.00 87.44 460 PRO A C 1
ATOM 3686 O O . PRO A 1 460 ? -28.014 -2.087 19.031 1.00 87.44 460 PRO A O 1
ATOM 3689 N N . THR A 1 461 ? -29.540 -2.204 17.405 1.00 89.06 461 THR A N 1
ATOM 3690 C CA . THR A 1 461 ? -29.429 -0.805 16.924 1.00 89.06 461 THR A CA 1
ATOM 3691 C C . THR A 1 461 ? -29.640 0.258 18.014 1.00 89.06 461 THR A C 1
ATOM 3693 O O . THR A 1 461 ? -29.223 1.414 17.888 1.00 89.06 461 THR A O 1
ATOM 3696 N N . ASN A 1 462 ? -30.290 -0.103 19.122 1.00 89.50 462 ASN A N 1
ATOM 3697 C CA . ASN A 1 462 ? -30.528 0.787 20.257 1.00 89.50 462 ASN A CA 1
ATOM 3698 C C . ASN A 1 462 ? -29.433 0.707 21.330 1.00 89.50 462 ASN A C 1
ATOM 3700 O O . ASN A 1 462 ? -29.498 1.430 22.332 1.00 89.50 462 ASN A O 1
ATOM 3704 N N . ARG A 1 463 ? -28.420 -0.146 21.151 1.00 90.12 463 ARG A N 1
ATOM 3705 C CA . ARG A 1 463 ? -27.253 -0.232 22.037 1.00 90.12 463 ARG A CA 1
ATOM 3706 C C . ARG A 1 463 ? -26.276 0.921 21.743 1.00 90.12 463 ARG A C 1
ATOM 3708 O O . ARG A 1 463 ? -25.948 1.159 20.579 1.00 90.12 463 ARG A O 1
ATOM 3715 N N . PRO A 1 464 ? -25.784 1.647 22.766 1.00 93.12 464 PRO A N 1
ATOM 3716 C CA . PRO A 1 464 ? -24.827 2.740 22.566 1.00 93.12 464 PRO A CA 1
ATOM 3717 C C . PRO A 1 464 ? -23.525 2.314 21.870 1.00 93.12 464 PRO A C 1
ATOM 3719 O O . PRO A 1 464 ? -23.023 3.065 21.029 1.00 93.12 464 PRO A O 1
ATOM 3722 N N . LEU A 1 465 ? -23.011 1.118 22.172 1.00 94.31 465 LEU A N 1
ATOM 3723 C CA . LEU A 1 465 ? -21.860 0.517 21.495 1.00 94.31 465 LEU A CA 1
ATOM 3724 C C . LEU A 1 465 ? -22.113 0.328 20.001 1.00 94.31 465 LEU A C 1
ATOM 3726 O O . LEU A 1 465 ? -21.340 0.844 19.201 1.00 94.31 465 LEU A O 1
ATOM 3730 N N . ILE A 1 466 ? -23.237 -0.287 19.620 1.00 95.38 466 ILE A N 1
ATOM 3731 C CA . ILE A 1 466 ? -23.601 -0.502 18.211 1.00 95.38 466 ILE A CA 1
ATOM 3732 C C . ILE A 1 466 ? -23.670 0.827 17.454 1.00 95.38 466 ILE A C 1
ATOM 3734 O O . ILE A 1 466 ? -22.993 0.988 16.444 1.00 95.38 466 ILE A O 1
ATOM 3738 N N . ARG A 1 467 ? -24.360 1.840 17.994 1.00 95.19 467 ARG A N 1
ATOM 3739 C CA . ARG A 1 467 ? -24.422 3.179 17.371 1.00 95.19 467 ARG A CA 1
ATOM 3740 C C . ARG A 1 467 ? -23.053 3.851 17.243 1.00 95.19 467 ARG A C 1
ATOM 3742 O O . ARG A 1 467 ? -22.812 4.624 16.315 1.00 95.19 467 ARG A O 1
ATOM 3749 N N . THR A 1 468 ? -22.160 3.602 18.200 1.00 95.88 468 THR A N 1
ATOM 3750 C CA . THR A 1 468 ? -20.783 4.109 18.143 1.00 95.88 468 THR A CA 1
ATOM 3751 C C . THR A 1 468 ? -20.020 3.421 17.015 1.00 95.88 468 THR A C 1
ATOM 3753 O O . THR A 1 468 ? -19.398 4.108 16.208 1.00 95.88 468 THR A O 1
ATOM 3756 N N . LEU A 1 469 ? -20.125 2.097 16.902 1.00 97.06 469 LEU A N 1
ATOM 3757 C CA . LEU A 1 469 ? -19.465 1.318 15.857 1.00 97.06 469 LEU A CA 1
ATOM 3758 C C . LEU A 1 469 ? -20.031 1.608 14.460 1.00 97.06 469 LEU A C 1
ATOM 3760 O O . LEU A 1 469 ? -19.255 1.762 13.525 1.00 97.06 469 LEU A O 1
ATOM 3764 N N . GLU A 1 470 ? -21.340 1.821 14.309 1.00 96.88 470 GLU A N 1
ATOM 3765 C CA . GLU A 1 470 ? -21.947 2.269 13.043 1.00 96.88 470 GLU A CA 1
ATOM 3766 C C . GLU A 1 470 ? -21.343 3.595 12.568 1.00 96.88 470 GLU A C 1
ATOM 3768 O O . GLU A 1 470 ? -21.057 3.790 11.385 1.00 96.88 470 GLU A O 1
ATOM 3773 N N . ARG A 1 471 ? -21.095 4.519 13.503 1.00 96.00 471 ARG A N 1
ATOM 3774 C CA . ARG A 1 471 ? -20.415 5.779 13.199 1.00 96.00 471 ARG A CA 1
ATOM 3775 C C . ARG A 1 471 ? -18.960 5.553 12.789 1.00 96.00 471 ARG A C 1
ATOM 3777 O O . ARG A 1 471 ? -18.499 6.240 11.880 1.00 96.00 471 ARG A O 1
ATOM 3784 N N . VAL A 1 472 ? -18.253 4.635 13.445 1.00 96.94 472 VAL A N 1
ATOM 3785 C CA . VAL A 1 472 ? -16.872 4.264 13.102 1.00 96.94 472 VAL A CA 1
ATOM 3786 C C . VAL A 1 472 ? -16.814 3.677 11.688 1.00 96.94 472 VAL A C 1
ATOM 3788 O O . VAL A 1 472 ? -16.064 4.183 10.855 1.00 96.94 472 VAL A O 1
ATOM 3791 N N . VAL A 1 473 ? -17.675 2.706 11.376 1.00 97.12 473 VAL A N 1
ATOM 3792 C CA . VAL A 1 473 ? -17.802 2.099 10.040 1.00 97.12 473 VAL A CA 1
ATOM 3793 C C . VAL A 1 473 ? -18.110 3.150 8.980 1.00 97.12 473 VAL A C 1
ATOM 3795 O O . VAL A 1 473 ? -17.444 3.210 7.946 1.00 97.12 473 VAL A O 1
ATOM 3798 N N . ARG A 1 474 ? -19.061 4.048 9.252 1.00 95.88 474 ARG A N 1
ATOM 3799 C CA . ARG A 1 474 ? -19.396 5.135 8.328 1.00 95.88 474 ARG A CA 1
ATOM 3800 C C . ARG A 1 474 ? -18.218 6.083 8.087 1.00 95.88 474 ARG A C 1
ATOM 3802 O O . ARG A 1 474 ? -18.043 6.545 6.964 1.00 95.88 474 ARG A O 1
ATOM 3809 N N . LEU A 1 475 ? -17.431 6.402 9.117 1.00 94.88 475 LEU A N 1
ATOM 3810 C CA . LEU A 1 475 ? -16.247 7.255 8.970 1.00 94.88 475 LEU A CA 1
ATOM 3811 C C . LEU A 1 475 ? -15.164 6.579 8.127 1.00 94.88 475 LEU A C 1
ATOM 3813 O O . LEU A 1 475 ? -14.613 7.234 7.247 1.00 94.88 475 LEU A O 1
ATOM 3817 N N . ALA A 1 476 ? -14.902 5.289 8.352 1.00 95.62 476 ALA A N 1
ATOM 3818 C CA . ALA A 1 476 ? -13.959 4.519 7.546 1.00 95.62 476 ALA A CA 1
ATOM 3819 C C . ALA A 1 476 ? -14.400 4.463 6.073 1.00 95.62 476 ALA A C 1
ATOM 3821 O O . ALA A 1 476 ? -13.613 4.765 5.180 1.00 95.62 476 ALA A O 1
ATOM 3822 N N . ALA A 1 477 ? -15.680 4.182 5.809 1.00 94.00 477 ALA A N 1
ATOM 3823 C CA . ALA A 1 477 ? -16.224 4.117 4.452 1.00 94.00 477 ALA A CA 1
ATOM 3824 C C . ALA A 1 477 ? -16.123 5.452 3.687 1.00 94.00 477 ALA A C 1
ATOM 3826 O O . ALA A 1 477 ? -15.903 5.460 2.478 1.00 94.00 477 ALA A O 1
ATOM 3827 N N . LEU A 1 478 ? -16.251 6.585 4.386 1.00 91.94 478 LEU A N 1
ATOM 3828 C CA . LEU A 1 478 ? -16.177 7.930 3.805 1.00 91.94 478 LEU A CA 1
ATOM 3829 C C . LEU A 1 478 ? -14.744 8.484 3.692 1.00 91.94 478 LEU A C 1
ATOM 3831 O O . LEU A 1 478 ? -14.584 9.663 3.371 1.00 91.94 478 LEU A O 1
ATOM 3835 N N . ASN A 1 479 ? -13.718 7.670 3.954 1.00 91.62 479 ASN A N 1
ATOM 3836 C CA . ASN A 1 479 ? -12.312 8.067 3.894 1.00 91.62 479 ASN A CA 1
ATOM 3837 C C . ASN A 1 479 ? -11.595 7.471 2.668 1.00 91.62 479 ASN A C 1
ATOM 3839 O O . ASN A 1 479 ? -10.932 6.439 2.789 1.00 91.62 479 ASN A O 1
ATOM 3843 N N . PRO A 1 480 ? -11.737 8.046 1.463 1.00 89.00 480 PRO A N 1
ATOM 3844 C CA . PRO A 1 480 ? -10.999 7.559 0.307 1.00 89.00 480 PRO A CA 1
ATOM 3845 C C . PRO A 1 480 ? -9.506 7.869 0.460 1.00 89.00 480 PRO A C 1
ATOM 3847 O O . PRO A 1 480 ? -9.130 8.988 0.824 1.00 89.00 480 PRO A O 1
ATOM 3850 N N . PHE A 1 481 ? -8.651 6.900 0.129 1.00 92.56 481 PHE A N 1
ATOM 3851 C CA . PHE A 1 481 ? -7.223 7.167 0.049 1.00 92.56 481 PHE A CA 1
ATOM 3852 C C . PHE A 1 481 ? -6.913 8.061 -1.161 1.00 92.56 481 PHE A C 1
ATOM 3854 O O . PHE A 1 481 ? -7.454 7.837 -2.246 1.00 92.56 481 PHE A O 1
ATOM 3861 N N . PRO A 1 482 ? -6.056 9.081 -1.006 1.00 93.62 482 PRO A N 1
ATOM 3862 C CA . PRO A 1 482 ? -5.725 9.985 -2.098 1.00 93.62 482 PRO A CA 1
ATOM 3863 C C . PRO A 1 482 ? -4.842 9.301 -3.143 1.00 93.62 482 PRO A C 1
ATOM 3865 O O . PRO A 1 482 ? -3.900 8.589 -2.807 1.00 93.62 482 PRO A O 1
ATOM 3868 N N . THR A 1 483 ? -5.102 9.564 -4.419 1.00 93.31 483 THR A N 1
ATOM 3869 C CA . THR A 1 483 ? -4.285 9.071 -5.544 1.00 93.31 483 THR A CA 1
ATOM 3870 C C . THR A 1 483 ? -3.361 10.149 -6.119 1.00 93.31 483 THR A C 1
ATOM 3872 O O . THR A 1 483 ? -2.649 9.897 -7.087 1.00 93.31 483 THR A O 1
ATOM 3875 N N . MET A 1 484 ? -3.424 11.365 -5.569 1.00 92.69 484 MET A N 1
ATOM 3876 C CA . MET A 1 484 ? -2.690 12.561 -5.999 1.00 92.69 484 MET A CA 1
ATOM 3877 C C . MET A 1 484 ? -2.366 13.442 -4.792 1.00 92.69 484 MET A C 1
ATOM 3879 O O . MET A 1 484 ? -3.127 13.444 -3.812 1.00 92.69 484 MET A O 1
ATOM 3883 N N . GLU A 1 485 ? -1.307 14.242 -4.886 1.00 91.88 485 GLU A N 1
ATOM 3884 C CA . GLU A 1 485 ? -0.909 15.167 -3.819 1.00 91.88 485 GLU A CA 1
ATOM 3885 C C . GLU A 1 485 ? -2.006 16.204 -3.568 1.00 91.88 485 GLU A C 1
ATOM 3887 O O . GLU A 1 485 ? -2.407 16.408 -2.424 1.00 91.88 485 GLU A O 1
ATOM 3892 N N . GLU A 1 486 ? -2.611 16.745 -4.629 1.00 91.19 486 GLU A N 1
ATOM 3893 C CA . GLU A 1 486 ? -3.717 17.705 -4.504 1.00 91.19 486 GLU A CA 1
ATOM 3894 C C . GLU A 1 486 ? -4.893 17.134 -3.684 1.00 91.19 486 GLU A C 1
ATOM 3896 O O . GLU A 1 486 ? -5.475 17.797 -2.818 1.00 91.19 486 GLU A O 1
ATOM 3901 N N . SER A 1 487 ? -5.250 15.868 -3.933 1.00 91.44 487 SER A N 1
ATOM 3902 C CA . SER A 1 487 ? -6.324 15.195 -3.194 1.00 91.44 487 SER A CA 1
ATOM 3903 C C . SER A 1 487 ? -5.946 14.951 -1.731 1.00 91.44 487 SER A C 1
ATOM 3905 O O . SER A 1 487 ? -6.785 15.109 -0.838 1.00 91.44 487 SER A O 1
ATOM 3907 N N . TRP A 1 488 ? -4.674 14.646 -1.464 1.00 93.12 488 TRP A N 1
ATOM 3908 C CA . TRP A 1 488 ? -4.158 14.493 -0.111 1.00 93.12 488 TRP A CA 1
ATOM 3909 C C . TRP A 1 488 ? -4.195 15.823 0.654 1.00 93.12 488 TRP A C 1
ATOM 3911 O O . TRP A 1 488 ? -4.714 15.859 1.774 1.00 93.12 488 TRP A O 1
ATOM 3921 N N . GLU A 1 489 ? -3.732 16.918 0.047 1.00 91.81 489 GLU A N 1
ATOM 3922 C CA . GLU A 1 489 ? -3.746 18.264 0.637 1.00 91.81 489 GLU A CA 1
ATOM 3923 C C . GLU A 1 489 ? -5.175 18.718 0.945 1.00 91.81 489 GLU A C 1
ATOM 3925 O O . GLU A 1 489 ? -5.466 19.233 2.031 1.00 91.81 489 GLU A O 1
ATOM 3930 N N . ARG A 1 490 ? -6.111 18.461 0.023 1.00 91.19 490 ARG A N 1
ATOM 3931 C CA . ARG A 1 490 ? -7.537 18.750 0.218 1.00 91.19 490 ARG A CA 1
ATOM 3932 C C . ARG A 1 490 ? -8.106 17.998 1.419 1.00 91.19 490 ARG A C 1
ATOM 3934 O O . ARG A 1 490 ? -8.836 18.592 2.221 1.00 91.19 490 ARG A O 1
ATOM 3941 N N . ASN A 1 491 ? -7.751 16.724 1.579 1.00 91.31 491 ASN A N 1
ATOM 3942 C CA . ASN A 1 491 ? -8.145 15.937 2.744 1.00 91.31 491 ASN A CA 1
ATOM 3943 C C . ASN A 1 491 ? -7.524 16.497 4.034 1.00 91.31 491 ASN A C 1
ATOM 3945 O O . ASN A 1 491 ? -8.242 16.657 5.026 1.00 91.31 491 ASN A O 1
ATOM 3949 N N . GLN A 1 492 ? -6.242 16.879 4.024 1.00 91.00 492 GLN A N 1
ATOM 3950 C CA . GLN A 1 492 ? -5.568 17.492 5.179 1.00 91.00 492 GLN A CA 1
ATOM 3951 C C . GLN A 1 492 ? -6.178 18.840 5.583 1.00 91.00 492 GLN A C 1
ATOM 3953 O O . GLN A 1 492 ? -6.301 19.140 6.772 1.00 91.00 492 GLN A O 1
ATOM 3958 N N . ALA A 1 493 ? -6.624 19.635 4.612 1.00 89.19 493 ALA A N 1
ATOM 3959 C CA . ALA A 1 493 ? -7.322 20.896 4.840 1.00 89.19 493 ALA A CA 1
ATOM 3960 C C . ALA A 1 493 ? -8.807 20.719 5.224 1.00 89.19 493 ALA A C 1
ATOM 3962 O O . ALA A 1 493 ? -9.498 21.704 5.532 1.00 89.19 493 ALA A O 1
ATOM 3963 N N . SER A 1 494 ? -9.325 19.487 5.195 1.00 88.00 494 SER A N 1
ATOM 3964 C CA . SER A 1 494 ? -10.712 19.186 5.535 1.00 88.00 494 SER A CA 1
ATOM 3965 C C . SER A 1 494 ? -10.991 19.374 7.030 1.00 88.00 494 SER A C 1
ATOM 3967 O O . SER A 1 494 ? -10.102 19.408 7.879 1.00 88.00 494 SER A O 1
ATOM 3969 N N . LYS A 1 495 ? -12.280 19.476 7.374 1.00 89.00 495 LYS A N 1
ATOM 3970 C CA . LYS A 1 495 ? -12.732 19.512 8.774 1.00 89.00 495 LYS A CA 1
ATOM 3971 C C . LYS A 1 495 ? -12.858 18.115 9.391 1.00 89.00 495 LYS A C 1
ATOM 3973 O O . LYS A 1 495 ? -13.275 18.019 10.543 1.00 89.00 495 LYS A O 1
ATOM 3978 N N . TYR A 1 496 ? -12.586 17.050 8.631 1.00 89.50 496 TYR A N 1
ATOM 3979 C CA . TYR A 1 496 ? -12.808 15.684 9.091 1.00 89.50 496 TYR A CA 1
ATOM 3980 C C . TYR A 1 496 ? -11.632 15.167 9.912 1.00 89.50 496 TYR A C 1
ATOM 3982 O O . TYR A 1 496 ? -11.885 14.640 10.988 1.00 89.50 496 TYR A O 1
ATOM 3990 N N . LEU A 1 497 ? -10.382 15.362 9.477 1.00 90.19 497 LEU A N 1
ATOM 3991 C CA . LEU A 1 497 ? -9.184 14.916 10.216 1.00 90.19 497 LEU A CA 1
ATOM 3992 C C . LEU A 1 497 ? -8.911 15.775 11.463 1.00 90.19 497 LEU A C 1
ATOM 3994 O O . LEU A 1 497 ? -8.390 15.308 12.469 1.00 90.19 497 LEU A O 1
ATOM 3998 N N . GLY A 1 498 ? -9.329 17.039 11.443 1.00 87.50 498 GLY A N 1
ATOM 3999 C CA . GLY A 1 498 ? -9.234 17.936 12.589 1.00 87.50 498 GLY A CA 1
ATOM 4000 C C . GLY A 1 498 ? -10.075 19.189 12.388 1.00 87.50 498 GLY A C 1
ATOM 4001 O O . GLY A 1 498 ? -10.397 19.570 11.262 1.00 87.50 498 GLY A O 1
ATOM 4002 N N . LYS A 1 499 ? -10.445 19.869 13.478 1.00 88.25 499 LYS A N 1
ATOM 4003 C CA . LYS A 1 499 ? -11.121 21.171 13.357 1.00 88.25 499 LYS A CA 1
ATOM 4004 C C . LYS A 1 499 ? -10.147 22.203 12.787 1.00 88.25 499 LYS A C 1
ATOM 4006 O O . LYS A 1 499 ? -9.024 22.315 13.283 1.00 88.25 499 LYS A O 1
ATOM 4011 N N . LYS A 1 500 ? -10.595 22.991 11.800 1.00 85.19 500 LYS A N 1
ATOM 4012 C CA . LYS A 1 500 ? -9.824 24.128 11.272 1.00 85.19 500 LYS A CA 1
ATOM 4013 C C . LYS A 1 500 ? -9.443 25.076 12.409 1.00 85.19 500 LYS A C 1
ATOM 4015 O O . LYS A 1 500 ? -10.274 25.395 13.259 1.00 85.19 500 LYS A O 1
ATOM 4020 N N . ARG A 1 501 ? -8.191 25.519 12.411 1.00 80.62 501 ARG A N 1
ATOM 4021 C CA . ARG A 1 501 ? -7.702 26.578 13.290 1.00 80.62 501 ARG A CA 1
ATOM 4022 C C . ARG A 1 501 ? -8.053 27.913 12.657 1.00 80.62 501 ARG A C 1
ATOM 4024 O O . ARG A 1 501 ? -7.766 28.144 11.485 1.00 80.62 501 ARG A O 1
ATOM 4031 N N . THR A 1 502 ? -8.668 28.795 13.432 1.00 69.19 502 THR A N 1
ATOM 4032 C CA . THR A 1 502 ? -8.793 30.198 13.045 1.00 69.19 502 THR A CA 1
ATOM 4033 C C . THR A 1 502 ? -7.377 30.761 13.002 1.00 69.19 502 THR A C 1
ATOM 4035 O O . THR A 1 502 ? -6.713 30.813 14.037 1.00 69.19 502 THR A O 1
ATOM 4038 N N . GLN A 1 503 ? -6.870 31.111 11.818 1.00 56.34 503 GLN A N 1
ATOM 4039 C CA . GLN A 1 503 ? -5.593 31.813 11.734 1.00 56.34 503 GLN A CA 1
ATOM 4040 C C . GLN A 1 503 ? -5.754 33.142 12.472 1.00 56.34 503 GLN A C 1
ATOM 4042 O O . GLN A 1 503 ? -6.512 34.014 12.045 1.00 56.34 503 GLN A O 1
ATOM 4047 N N . VAL A 1 504 ? -5.059 33.293 13.598 1.00 50.09 504 VAL A N 1
ATOM 4048 C CA . VAL A 1 504 ? -4.831 34.616 14.169 1.00 50.09 504 VAL A CA 1
ATOM 4049 C C . VAL A 1 504 ? -3.977 35.337 13.134 1.00 50.09 504 VAL A C 1
ATOM 4051 O O . VAL A 1 504 ? -2.834 34.945 12.917 1.00 50.09 504 VAL A O 1
ATOM 4054 N N . LYS A 1 505 ? -4.552 36.323 12.433 1.00 40.34 505 LYS A N 1
ATOM 4055 C CA . LYS A 1 505 ? -3.797 37.200 11.534 1.00 40.34 505 LYS A CA 1
ATOM 4056 C C . LYS A 1 505 ? -2.695 37.854 12.364 1.00 40.34 505 LYS A C 1
ATOM 4058 O O . LYS A 1 505 ? -2.960 38.809 13.094 1.00 40.34 505 LYS A O 1
ATOM 4063 N N . THR A 1 506 ? -1.473 37.348 12.278 1.00 42.03 506 THR A N 1
ATOM 4064 C CA . THR A 1 506 ? -0.297 38.094 12.704 1.00 42.03 506 THR A CA 1
ATOM 4065 C C . THR A 1 506 ? -0.249 39.329 11.818 1.00 42.03 506 THR A C 1
ATOM 4067 O O . THR A 1 506 ? -0.070 39.232 10.605 1.00 42.03 506 THR A O 1
ATOM 4070 N N . LYS A 1 507 ? -0.516 40.502 12.408 1.00 34.97 507 LYS A N 1
ATOM 4071 C CA . LYS A 1 507 ? -0.256 41.775 11.734 1.00 34.97 507 LYS A CA 1
ATOM 4072 C C . LYS A 1 507 ? 1.213 41.748 11.293 1.00 34.97 507 LYS A C 1
ATOM 4074 O O . LYS A 1 507 ? 2.052 41.426 12.137 1.00 34.97 507 LYS A O 1
ATOM 4079 N N . PRO A 1 508 ? 1.532 42.055 10.026 1.00 38.28 508 PRO A N 1
ATOM 4080 C CA . PRO A 1 508 ? 2.921 42.228 9.633 1.00 38.28 508 PRO A CA 1
ATOM 4081 C C . PRO A 1 508 ? 3.524 43.317 10.525 1.00 38.28 508 PRO A C 1
ATOM 4083 O O . PRO A 1 508 ? 2.931 44.390 10.682 1.00 38.28 508 PRO A O 1
ATOM 4086 N N . GLN A 1 509 ? 4.646 43.002 11.174 1.00 43.38 509 GLN A N 1
ATOM 4087 C CA . GLN A 1 509 ? 5.472 44.021 11.813 1.00 43.38 509 GLN A CA 1
ATOM 4088 C C . GLN A 1 509 ? 5.920 44.981 10.708 1.00 43.38 509 GLN A C 1
ATOM 4090 O O . GLN A 1 509 ? 6.418 44.538 9.675 1.00 43.38 509 GLN A O 1
ATOM 4095 N N . LYS A 1 510 ? 5.598 46.262 10.901 1.00 41.03 510 LYS A N 1
ATOM 4096 C CA . LYS A 1 510 ? 6.014 47.358 10.027 1.00 41.03 510 LYS A CA 1
ATOM 4097 C C . LYS A 1 510 ? 7.502 47.613 10.158 1.00 41.03 510 LYS A C 1
ATOM 4099 O O . LYS A 1 510 ? 7.992 47.491 11.304 1.00 41.03 510 LYS A O 1
#

pLDDT: mean 81.97, std 16.69, range [24.73, 98.25]

Foldseek 3Di:
DDQPPPDVVCLVPVADDDRPPVDDDDDPPDDDPPDDHDDDLLCLLVVCVVVVQLDDDDDVVVVVPDPPCDPVVVVVVVVVSVVSSVVCVVVVVPCVRLSSLLSVLLVVCCLQQLQVLQALLVDTDHDQDAFDDDPPDTDGDDRGDSVVVNVVDDLVVSCVSSVDDLVSLVVSLLSLLVSLLVLAPCLVVVLVVSNDHSVVQCVDDDSNVSSSSSLSSSRSSQVSSCVVPVDGDDRSSCSVDDPPQDFADPVQSVPVVSSNLLSCLVVVNDQAALEEEEEAAPQVVLLVQLCCCPPVVDGCSVLSYHYDHCPHLQSQQDDDPVRRLVNNLLVLLVCVLQNYHYAYEEEPDPCLVVSLVCQVPACRPNARFFGSAHSVSRHYAPQGPDVQFHALVLLQVLLCVVLVPFGGDSVQLVVLSPDPRSVVSSQVSSCVGRVDGDPSNSSSVSSSVQQVPPPNPDHVCRGPSSVSVVVVSVSSVPRRRHSYPVVSVVSSNDPHSGHTDDPPPPDPDD

Secondary structure (DSSP, 8-state):
---S-SSTHHHHHS-PPP-SS---PPPPPTT-TT------GGGHHHHHHHHHHT-----SHHHHS-TT--HHHHHHHHHHHHHHHHHHHHHTTTSTTHHHHHHHHHHHTHHHHHHHHSB-SS-B----SS-EE-SS-EE------HHHHHHS--HHHHHHHTT--HHHHHHHHHHHHHHHHHH-TTGGGHHHHTTS-HHHHTT--HHHHHHHHHHHHHHHHHHHHHHHHS-PPPPGGGSSS--SS-SS-GGGGGSHHHHHHHHHHHTT---S-SEEEEESSHHHHHHHHHHHHHHSSS-GGGGTEEEEE-SSHHHHH-S-TTTTTHHHHHHHHHHHHTT-EEEEEE-S-TTHHHHHHHHHH-B-SS-TTBBSS-GGGEEE-SS-HHHHHS-HHHHHHHHHHHTTTPPPPHHHHHHHTTSSSHHHHHHHHHHHHHSS---HHHHHHHHHHHHH-TT-SS-GGGSHHHHHHHHHHHHHHT-PPPSSHHHHHHHHTSTTTSPBP-----PPP-